Protein AF-A0A7C2AKA0-F1 (afdb_monomer)

Solvent-accessible surface area (backbone atoms only — not comparable to full-atom values): 20784 Å² total; per-residue (Å²): 114,72,70,61,55,52,53,49,50,51,47,51,51,48,53,49,52,65,67,57,57,80,73,53,72,53,67,45,86,28,62,51,44,38,51,53,50,27,60,75,66,73,49,62,91,90,61,87,49,32,46,75,68,33,60,75,42,36,64,49,82,56,50,66,51,70,34,48,48,53,53,54,54,48,52,32,54,51,25,29,34,40,35,43,27,46,27,54,32,48,67,62,70,40,53,47,69,35,48,56,25,33,32,44,33,44,25,39,27,56,33,44,70,51,65,58,54,51,59,35,48,52,26,26,37,40,36,43,25,42,26,60,31,44,69,55,62,38,53,37,74,33,44,53,24,31,33,42,36,43,26,40,27,56,33,47,73,47,67,35,54,43,66,31,47,52,24,30,33,42,34,44,22,41,29,58,33,43,65,53,61,40,56,38,62,33,45,53,24,28,35,40,33,49,21,42,29,57,32,45,68,55,70,37,54,54,55,35,40,52,23,19,31,38,33,47,26,39,25,57,31,44,66,54,66,46,49,31,61,30,49,32,29,50,64,78,77,99,76,82,89,73,60,26,36,25,47,22,40,26,52,32,30,69,51,62,30,64,73,64,15,80,27,66,36,65,72,26,31,36,31,53,20,45,16,65,58,35,70,60,31,64,74,49,47,46,59,51,45,47,73,50,42,27,49,69,44,74,45,71,57,76,66,76,71,74,74,78,88,63,87,83,77,89,74,65,69,72,52,53,59,50,45,54,53,50,49,49,53,48,53,58,63,67,52,80,80,73,85,85,51,72,69,59,46,52,56,51,45,53,51,49,52,51,49,51,53,52,50,62,76,37,44,68,61,43,45,73,72,68,47,50,68,70,59,51,49,56,52,52,50,54,49,49,55,49,44,55,54,44,53,55,52,48,52,55,52,56,56,65,70,77,108

Structure (mmCIF, N/CA/C/O backbone):
data_AF-A0A7C2AKA0-F1
#
_entry.id   AF-A0A7C2AKA0-F1
#
loop_
_atom_site.group_PDB
_atom_site.id
_atom_site.type_symbol
_atom_site.label_atom_id
_atom_site.label_alt_id
_atom_site.label_comp_id
_atom_site.label_asym_id
_atom_site.label_entity_id
_atom_site.label_seq_id
_atom_site.pdbx_PDB_ins_code
_atom_site.Cartn_x
_atom_site.Cartn_y
_atom_site.Cartn_z
_atom_site.occupancy
_atom_site.B_iso_or_equiv
_atom_site.auth_seq_id
_atom_site.auth_comp_id
_atom_site.auth_asym_id
_atom_site.auth_atom_id
_atom_site.pdbx_PDB_model_num
ATOM 1 N N . MET A 1 1 ? -58.755 6.470 46.453 1.00 54.28 1 MET A N 1
ATOM 2 C CA . MET A 1 1 ? -57.545 7.269 46.136 1.00 54.28 1 MET A CA 1
ATOM 3 C C . MET A 1 1 ? -56.242 6.589 46.567 1.00 54.28 1 MET A C 1
ATOM 5 O O . MET A 1 1 ? -55.332 6.552 45.753 1.00 54.28 1 MET A O 1
ATOM 9 N N . LYS A 1 2 ? -56.155 5.971 47.759 1.00 55.72 2 LYS A N 1
ATOM 10 C CA . LYS A 1 2 ? -54.920 5.319 48.253 1.00 55.72 2 LYS A CA 1
ATOM 11 C C . LYS A 1 2 ? -54.340 4.212 47.341 1.00 55.72 2 LYS A C 1
ATOM 13 O O . LYS A 1 2 ? -53.145 4.230 47.090 1.00 55.72 2 LYS A O 1
ATOM 18 N N . ASN A 1 3 ? -55.158 3.335 46.746 1.00 55.47 3 ASN A N 1
ATOM 19 C CA . ASN A 1 3 ? -54.637 2.236 45.904 1.00 55.47 3 ASN A CA 1
ATOM 20 C C . ASN A 1 3 ? -54.068 2.677 44.543 1.00 55.47 3 ASN A C 1
ATOM 22 O O . ASN A 1 3 ? -53.150 2.040 44.043 1.00 55.47 3 ASN A O 1
ATOM 26 N N . LYS A 1 4 ? -54.556 3.778 43.950 1.00 60.03 4 LY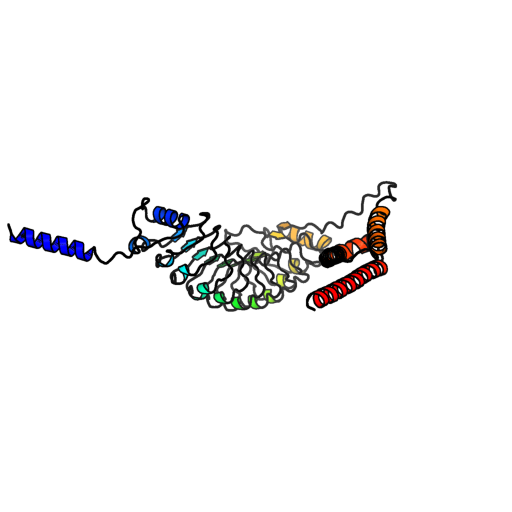S A N 1
ATOM 27 C CA . LYS A 1 4 ? -54.011 4.295 42.678 1.00 60.03 4 LYS A CA 1
ATOM 28 C C . LYS A 1 4 ? -52.637 4.942 42.871 1.00 60.03 4 LYS A C 1
ATOM 30 O O . LYS A 1 4 ? -51.776 4.778 42.020 1.00 60.03 4 LYS A O 1
ATOM 35 N N . ALA A 1 5 ? -52.426 5.616 44.004 1.00 65.12 5 ALA A N 1
ATOM 36 C CA . ALA A 1 5 ? -51.135 6.206 44.353 1.00 65.12 5 ALA A CA 1
ATOM 37 C C . ALA A 1 5 ? -50.069 5.134 44.636 1.00 65.12 5 ALA A C 1
ATOM 39 O O . ALA A 1 5 ? -48.936 5.287 44.204 1.00 65.12 5 ALA A O 1
ATOM 40 N N . VAL A 1 6 ? -50.444 4.027 45.289 1.00 72.88 6 VAL A N 1
ATOM 41 C CA . VAL A 1 6 ? -49.534 2.896 45.548 1.00 72.88 6 VAL A CA 1
ATOM 42 C C . VAL A 1 6 ? -49.161 2.169 44.254 1.00 72.88 6 VAL A C 1
ATOM 44 O O . VAL A 1 6 ? -47.991 1.879 44.048 1.00 72.88 6 VAL A O 1
ATOM 47 N N . ILE A 1 7 ? -50.117 1.936 43.348 1.00 72.81 7 ILE A N 1
ATOM 48 C CA . ILE A 1 7 ? -49.833 1.326 42.038 1.00 72.81 7 ILE A CA 1
ATOM 49 C C . ILE A 1 7 ? -48.947 2.243 41.188 1.00 72.81 7 ILE A C 1
ATOM 51 O O . ILE A 1 7 ? -48.019 1.750 40.562 1.00 72.81 7 ILE A O 1
ATOM 55 N N . LEU A 1 8 ? -49.178 3.561 41.205 1.00 73.31 8 LEU A N 1
ATOM 56 C CA . LEU A 1 8 ? -48.338 4.529 40.495 1.00 73.31 8 LEU A CA 1
ATOM 57 C C . LEU A 1 8 ? -46.921 4.597 41.084 1.00 73.31 8 LEU A C 1
ATOM 59 O O . LEU A 1 8 ? -45.965 4.659 40.325 1.00 73.31 8 LEU A O 1
ATOM 63 N N . LEU A 1 9 ? -46.773 4.525 42.412 1.00 73.62 9 LEU A N 1
ATOM 64 C CA . LEU A 1 9 ? -45.460 4.455 43.060 1.00 73.62 9 LEU A CA 1
ATOM 65 C C . LEU A 1 9 ? -44.730 3.157 42.715 1.00 73.62 9 LEU A C 1
ATOM 67 O O . LEU A 1 9 ? -43.548 3.200 42.416 1.00 73.62 9 LEU A O 1
ATOM 71 N N . ILE A 1 10 ? -45.423 2.016 42.720 1.00 72.94 10 ILE A N 1
ATOM 72 C CA . ILE A 1 10 ? -44.833 0.727 42.338 1.00 72.94 10 ILE A CA 1
ATOM 73 C C . ILE A 1 10 ? -44.461 0.733 40.854 1.00 72.94 10 ILE A C 1
ATOM 75 O O . ILE A 1 10 ? -43.395 0.234 40.526 1.00 72.94 10 ILE A O 1
ATOM 79 N N . LEU A 1 11 ? -45.271 1.337 39.975 1.00 65.69 11 LEU A N 1
ATOM 80 C CA . LEU A 1 11 ? -44.946 1.504 38.554 1.00 65.69 11 LEU A CA 1
ATOM 81 C C . LEU A 1 11 ? -43.763 2.448 38.341 1.00 65.69 11 LEU A C 1
ATOM 83 O O . LEU A 1 11 ? -42.914 2.144 37.522 1.00 65.69 11 LEU A O 1
ATOM 87 N N . LEU A 1 12 ? -43.680 3.563 39.070 1.00 65.31 12 LEU A N 1
ATOM 88 C CA . LEU A 1 12 ? -42.552 4.496 38.995 1.00 65.31 12 LEU A CA 1
ATOM 89 C C . LEU A 1 12 ? -41.271 3.871 39.550 1.00 65.31 12 LEU A C 1
ATOM 91 O O . LEU A 1 12 ? -40.216 4.053 38.960 1.00 65.31 12 LEU A O 1
ATOM 95 N N . VAL A 1 13 ? -41.376 3.082 40.624 1.00 64.44 13 VAL A N 1
ATOM 96 C CA . VAL A 1 13 ? -40.266 2.299 41.182 1.00 64.44 13 VAL A CA 1
ATOM 97 C C . VAL A 1 13 ? -39.877 1.156 40.241 1.00 64.44 13 VAL A C 1
ATOM 99 O O . VAL A 1 13 ? -38.699 0.872 40.088 1.00 64.44 13 VAL A O 1
ATOM 102 N N . TRP A 1 14 ? -40.826 0.521 39.549 1.00 56.31 14 TRP A N 1
ATOM 103 C CA . TRP A 1 14 ? -40.545 -0.495 38.528 1.00 56.31 14 TRP A CA 1
ATOM 104 C C . TRP A 1 14 ? -39.945 0.104 37.254 1.00 56.31 14 TRP A C 1
ATOM 106 O O . TRP A 1 14 ? -39.013 -0.472 36.714 1.00 56.31 14 TRP A O 1
ATOM 116 N N . ILE A 1 15 ? -40.415 1.267 36.797 1.00 57.78 15 ILE A N 1
ATOM 117 C CA . ILE A 1 15 ? -39.830 2.017 35.676 1.00 57.78 15 ILE A CA 1
ATOM 118 C C . ILE A 1 15 ? -38.428 2.503 36.055 1.00 57.78 15 ILE A C 1
ATOM 120 O O . ILE A 1 15 ? -37.508 2.367 35.253 1.00 57.78 15 ILE A O 1
ATOM 124 N N . SER A 1 16 ? -38.222 2.974 37.291 1.00 51.91 16 SER A N 1
ATOM 125 C CA . SER A 1 16 ? -36.885 3.316 37.777 1.00 51.91 16 SER A CA 1
ATOM 126 C C . SER A 1 16 ? -35.998 2.079 37.919 1.00 51.91 16 SER A C 1
ATOM 128 O O . SER A 1 16 ? -34.832 2.151 37.581 1.00 51.91 16 SER A O 1
ATOM 130 N N . LEU A 1 17 ? -36.523 0.926 38.350 1.00 48.09 17 LEU A N 1
ATOM 131 C CA . LEU A 1 17 ? -35.765 -0.332 38.455 1.00 48.09 17 LEU A CA 1
ATOM 132 C C . LEU A 1 17 ? -35.434 -0.942 37.084 1.00 48.09 17 LEU A C 1
ATOM 134 O O . LEU A 1 17 ? -34.364 -1.517 36.928 1.00 48.09 17 LEU A O 1
ATOM 138 N N . ILE A 1 18 ? -36.299 -0.776 36.077 1.00 50.28 18 ILE A N 1
ATOM 139 C CA . ILE A 1 18 ? -36.005 -1.113 34.673 1.00 50.28 18 ILE A CA 1
ATOM 140 C C . ILE A 1 18 ? -34.933 -0.162 34.111 1.00 50.28 18 ILE A C 1
ATOM 142 O O . ILE A 1 18 ? -34.075 -0.596 33.345 1.00 50.28 18 ILE A O 1
ATOM 146 N N . SER A 1 19 ? -34.939 1.104 34.544 1.00 46.88 19 SER A N 1
ATOM 147 C CA . SER A 1 19 ? -33.905 2.106 34.245 1.00 46.88 19 SER A CA 1
ATOM 148 C C . SER A 1 19 ? -32.595 1.899 35.023 1.00 46.88 19 SER A C 1
ATOM 150 O O . SER A 1 19 ? -31.596 2.523 34.683 1.00 46.88 19 SER A O 1
ATOM 152 N N . ILE A 1 20 ? -32.577 1.018 36.031 1.00 46.28 20 ILE A N 1
ATOM 153 C CA . ILE A 1 20 ? -31.383 0.575 36.772 1.00 46.28 20 ILE A CA 1
ATOM 154 C C . ILE A 1 20 ? -31.000 -0.838 36.292 1.00 46.28 20 ILE A C 1
ATOM 156 O O . ILE A 1 20 ? -30.663 -1.729 37.068 1.00 46.28 20 ILE A O 1
ATOM 160 N N . LYS A 1 21 ? -31.007 -1.086 34.977 1.00 51.72 21 LYS A N 1
ATOM 161 C CA . LYS A 1 21 ? -29.934 -1.944 34.457 1.00 51.72 21 LYS A CA 1
ATOM 162 C C . LYS A 1 21 ? -28.663 -1.142 34.690 1.00 51.72 21 LYS A C 1
ATOM 164 O O . LYS A 1 21 ? -28.575 -0.032 34.182 1.00 51.72 21 LYS A O 1
ATOM 169 N N . SER A 1 22 ? -27.765 -1.649 35.532 1.00 54.28 22 SER A N 1
ATOM 170 C CA . SER A 1 22 ? -26.505 -0.994 35.889 1.00 54.28 22 SER A CA 1
ATOM 171 C C . SER A 1 22 ? -25.830 -0.463 34.628 1.00 54.28 22 SER A C 1
ATOM 173 O O . SER A 1 22 ? -25.326 -1.246 33.823 1.00 54.28 22 SER A O 1
ATOM 175 N N . GLN A 1 23 ? -25.897 0.850 34.415 1.00 70.56 23 GLN A N 1
ATOM 176 C CA . GLN A 1 23 ? -25.199 1.482 33.312 1.00 70.56 23 GLN A CA 1
ATOM 177 C C . GLN A 1 23 ? -23.714 1.354 33.636 1.00 70.56 23 GLN A C 1
ATOM 179 O O . GLN A 1 23 ? -23.231 1.922 34.613 1.00 70.56 23 GLN A O 1
ATOM 184 N N . GLU A 1 24 ? -23.025 0.499 32.887 1.00 87.44 24 GLU A N 1
ATOM 185 C CA . GLU A 1 24 ? -21.591 0.305 33.051 1.00 87.44 24 GLU A CA 1
ATOM 186 C C . GLU A 1 24 ? -20.893 1.566 32.550 1.00 87.44 24 GLU A C 1
ATOM 188 O O . GLU A 1 24 ? -20.975 1.900 31.365 1.00 87.44 24 GLU A O 1
ATOM 193 N N . GLU A 1 25 ? -20.286 2.293 33.485 1.00 93.44 25 GLU A N 1
ATOM 194 C CA . GLU A 1 25 ? -19.487 3.484 33.214 1.00 93.44 25 GLU A CA 1
ATOM 195 C C . GLU A 1 25 ? -18.249 3.097 32.400 1.00 93.44 25 GLU A C 1
ATOM 197 O O . GLU A 1 25 ? -17.635 2.052 32.632 1.00 93.44 25 GLU A O 1
ATOM 202 N N . VAL A 1 26 ? -17.913 3.934 31.425 1.00 95.69 26 VAL A N 1
ATOM 203 C CA . VAL A 1 26 ? -16.745 3.792 30.563 1.00 95.69 26 VAL A CA 1
ATOM 204 C C . VAL A 1 26 ? -15.799 4.940 30.865 1.00 95.69 26 VAL A C 1
ATOM 206 O O . VAL A 1 26 ? -16.196 6.103 30.855 1.00 95.69 26 VAL A O 1
ATOM 209 N N . SER A 1 27 ? -14.538 4.602 31.110 1.00 94.44 27 SER A N 1
ATOM 210 C CA . SER A 1 27 ? -13.465 5.569 31.306 1.00 94.44 27 SER A CA 1
ATOM 211 C C . SER A 1 27 ? -12.589 5.617 30.062 1.00 94.44 27 SER A C 1
ATOM 213 O O . SER A 1 27 ? -12.220 4.569 29.542 1.00 94.44 27 SER A O 1
ATOM 215 N N . PHE A 1 28 ? -12.207 6.826 29.658 1.00 97.12 28 PHE A N 1
ATOM 216 C CA . PHE A 1 28 ? -11.240 7.093 28.595 1.00 97.12 28 PHE A CA 1
ATOM 217 C C . PHE A 1 28 ? -10.005 7.744 29.236 1.00 97.12 28 PHE A C 1
ATOM 219 O O . PHE A 1 28 ? -10.094 8.883 29.704 1.00 97.12 28 PHE A O 1
ATOM 226 N N . PRO A 1 29 ? -8.875 7.026 29.368 1.00 97.56 29 PRO A N 1
ATOM 227 C CA . PRO A 1 29 ? -7.662 7.575 29.977 1.00 97.56 29 PRO A CA 1
ATOM 228 C C . PRO A 1 29 ? -7.090 8.765 29.196 1.00 97.56 29 PRO A C 1
ATOM 230 O O . PRO A 1 29 ? -6.627 9.739 29.799 1.00 97.56 29 PRO A O 1
ATOM 233 N N . ASP A 1 30 ? -7.155 8.703 27.865 1.00 98.44 30 ASP A N 1
ATOM 234 C CA . ASP A 1 30 ? -6.762 9.787 26.973 1.00 98.44 30 ASP A CA 1
ATOM 235 C C . ASP A 1 30 ? -7.831 10.886 26.949 1.00 98.44 30 ASP A C 1
ATOM 237 O O . ASP A 1 30 ? -8.990 10.660 26.595 1.00 98.44 30 ASP A O 1
ATOM 241 N N . LYS A 1 31 ? -7.437 12.107 27.324 1.00 97.75 31 LYS A N 1
ATOM 242 C CA . LYS A 1 31 ? -8.358 13.248 27.400 1.00 97.75 31 LYS A CA 1
ATOM 243 C C . LYS A 1 31 ? -8.765 13.785 26.035 1.00 97.75 31 LYS A C 1
ATOM 245 O O . LYS A 1 31 ? -9.863 14.319 25.919 1.00 97.75 31 LYS A O 1
ATOM 250 N N . ASN A 1 32 ? -7.918 13.657 25.018 1.00 98.38 32 ASN A N 1
ATOM 251 C CA . ASN A 1 32 ? -8.274 14.063 23.663 1.00 98.38 32 ASN A CA 1
ATOM 252 C C . ASN A 1 32 ? -9.324 13.108 23.094 1.00 98.38 32 ASN A C 1
ATOM 254 O O . ASN A 1 32 ? -10.310 13.569 22.518 1.00 98.38 32 ASN A O 1
ATOM 258 N N . LEU A 1 33 ? -9.163 11.804 23.337 1.00 98.50 33 LEU A N 1
ATOM 259 C CA . LEU A 1 33 ? -10.176 10.809 23.001 1.00 98.50 33 LEU A CA 1
ATOM 260 C C . LEU A 1 33 ? -11.466 11.043 23.783 1.00 98.50 33 LEU A C 1
ATOM 262 O O . LEU A 1 33 ? -12.533 11.103 23.182 1.00 98.50 33 LEU A O 1
ATOM 266 N N . GLU A 1 34 ? -11.385 11.216 25.105 1.00 98.06 34 GLU A N 1
ATOM 267 C CA . GLU A 1 34 ? -12.566 11.463 25.934 1.00 98.06 34 GLU A CA 1
ATOM 268 C C . GLU A 1 34 ? -13.355 12.676 25.430 1.00 98.06 34 GLU A C 1
ATOM 270 O O . GLU A 1 34 ? -14.569 12.593 25.261 1.00 98.06 34 GLU A O 1
ATOM 275 N N . ASN A 1 35 ? -12.671 13.789 25.147 1.00 97.50 35 ASN A N 1
ATOM 276 C CA . ASN A 1 35 ? -13.302 14.999 24.628 1.00 97.50 35 ASN A CA 1
ATOM 277 C C . ASN A 1 35 ? -13.964 14.755 23.268 1.00 97.50 35 ASN A C 1
ATOM 279 O O . ASN A 1 35 ? -15.097 15.179 23.065 1.00 97.50 35 ASN A O 1
ATOM 283 N N . ALA A 1 36 ? -13.301 14.028 22.367 1.00 97.94 36 ALA A N 1
ATOM 284 C CA . ALA A 1 36 ? -13.864 13.692 21.064 1.00 97.94 36 ALA A CA 1
ATOM 285 C C . ALA A 1 36 ? -15.105 12.793 21.179 1.00 97.94 36 ALA A C 1
ATOM 287 O O . ALA A 1 36 ? -16.103 13.022 20.502 1.00 97.94 36 ALA A O 1
ATOM 288 N N . ILE A 1 37 ? -15.080 11.810 22.084 1.00 98.06 37 ILE A N 1
ATOM 289 C CA . ILE A 1 37 ? -16.238 10.954 22.360 1.00 98.06 37 ILE A CA 1
ATOM 290 C C . ILE A 1 37 ? -17.378 11.765 22.970 1.00 98.06 37 ILE A C 1
ATOM 292 O O . ILE A 1 37 ? -18.525 11.579 22.579 1.00 98.06 37 ILE A O 1
ATOM 296 N N . ARG A 1 38 ? -17.084 12.679 23.902 1.00 97.38 38 ARG A N 1
ATOM 297 C CA . ARG A 1 38 ? -18.078 13.590 24.489 1.00 97.38 38 ARG A CA 1
ATOM 298 C C . ARG A 1 38 ? -18.751 14.450 23.427 1.00 97.38 38 ARG A C 1
ATOM 300 O O . ARG A 1 38 ? -19.973 14.574 23.458 1.00 97.38 38 ARG A O 1
ATOM 307 N N . GLU A 1 39 ? -17.977 15.005 22.498 1.00 96.38 39 GLU A N 1
ATOM 308 C CA . GLU A 1 39 ? -18.499 15.758 21.354 1.00 96.38 39 GLU A CA 1
ATOM 309 C C . GLU A 1 39 ? -19.441 14.894 20.505 1.00 96.38 39 GLU A C 1
ATOM 311 O O . GLU A 1 39 ? -20.568 15.316 20.245 1.00 96.38 39 GLU A O 1
ATOM 316 N N . GLU A 1 40 ? -19.027 13.670 20.162 1.00 97.06 40 GLU A N 1
ATOM 317 C CA . GLU A 1 40 ? -19.820 12.727 19.360 1.00 97.06 40 GLU A CA 1
ATOM 318 C C . GLU A 1 40 ? -21.161 12.371 20.021 1.00 97.06 40 GLU A C 1
ATOM 320 O O . GLU A 1 40 ? -22.215 12.395 19.387 1.00 97.06 40 GLU A O 1
ATOM 325 N N . ILE A 1 41 ? -21.154 12.087 21.326 1.00 95.88 41 ILE A N 1
ATOM 326 C CA . ILE A 1 41 ? -22.368 11.703 22.068 1.00 95.88 41 ILE A CA 1
ATOM 327 C C . ILE A 1 41 ? -23.117 12.902 22.671 1.00 95.88 41 ILE A C 1
ATOM 329 O O . ILE A 1 41 ? -24.035 12.714 23.472 1.00 95.88 41 ILE A O 1
ATOM 333 N N . ALA A 1 42 ? -22.729 14.130 22.307 1.00 95.44 42 ALA A N 1
ATOM 334 C CA . ALA A 1 42 ? -23.293 15.387 22.797 1.00 95.44 42 ALA A CA 1
ATOM 335 C C . ALA A 1 42 ? -23.347 15.505 24.337 1.00 95.44 42 ALA A C 1
ATOM 337 O O . ALA A 1 42 ? -24.330 15.997 24.900 1.00 95.44 42 ALA A O 1
ATOM 338 N N . LYS A 1 43 ? -22.280 15.071 25.021 1.00 94.44 43 LYS A N 1
ATOM 339 C CA . LYS A 1 43 ? -22.101 15.221 26.472 1.00 94.44 43 LYS A CA 1
ATOM 340 C C . LYS A 1 43 ? -21.165 16.367 26.823 1.00 94.44 43 LYS A C 1
ATOM 342 O O . LYS A 1 43 ? -20.167 16.628 26.161 1.00 94.44 43 LYS A O 1
ATOM 347 N N . THR A 1 44 ? -21.486 17.040 27.917 1.00 93.44 44 THR A N 1
ATOM 348 C CA . THR A 1 44 ? -20.671 18.096 28.516 1.00 93.44 44 THR A CA 1
ATOM 349 C C . THR A 1 44 ? -19.602 17.521 29.444 1.00 93.44 44 THR A C 1
ATOM 351 O O . THR A 1 44 ? -19.630 16.344 29.821 1.00 93.44 44 THR A O 1
ATOM 354 N N . ASP A 1 45 ? -18.616 18.347 29.791 1.00 88.88 45 ASP A N 1
ATOM 355 C CA . ASP A 1 45 ? -17.544 17.957 30.707 1.00 88.88 45 ASP A CA 1
ATOM 356 C C . ASP A 1 45 ? -18.101 17.591 32.096 1.00 88.88 45 ASP A C 1
ATOM 358 O O . ASP A 1 45 ? -18.995 18.252 32.627 1.00 88.88 45 ASP A O 1
ATOM 362 N N . GLY A 1 46 ? -17.583 16.508 32.675 1.00 83.38 46 GLY A N 1
ATOM 363 C CA . GLY A 1 46 ? -18.035 15.965 33.958 1.00 83.38 46 GLY A CA 1
ATOM 364 C C . GLY A 1 46 ? -19.302 15.097 33.918 1.00 83.38 46 GLY A C 1
ATOM 365 O O . GLY A 1 46 ? -19.621 14.470 34.929 1.00 83.38 46 GLY A O 1
ATOM 366 N N . GLU A 1 47 ? -20.016 14.999 32.789 1.00 91.75 47 GLU A N 1
ATOM 367 C CA . GLU A 1 47 ? -21.085 13.999 32.644 1.00 91.75 47 GLU A CA 1
ATOM 368 C C . GLU A 1 47 ? -20.491 12.591 32.532 1.00 91.75 47 GLU A C 1
ATOM 370 O O . GLU A 1 47 ? -19.496 12.380 31.841 1.00 91.75 47 GLU A O 1
ATOM 375 N N . GLN A 1 48 ? -21.097 11.599 33.181 1.00 94.25 48 GLN A N 1
ATOM 376 C CA . GLN A 1 48 ? -20.596 10.229 33.070 1.00 94.25 48 GLN A CA 1
ATOM 377 C C . GLN A 1 48 ? -20.907 9.634 31.703 1.00 94.25 48 GLN A C 1
ATOM 379 O O . GLN A 1 48 ? -22.011 9.820 31.184 1.00 94.25 48 GLN A O 1
ATOM 384 N N . ILE A 1 49 ? -19.937 8.919 31.132 1.00 95.62 49 ILE A N 1
ATOM 385 C CA . ILE A 1 49 ? -20.089 8.179 29.878 1.00 95.62 49 ILE A CA 1
ATOM 386 C C . ILE A 1 49 ? -20.350 6.716 30.228 1.00 95.62 49 ILE A C 1
ATOM 388 O O . ILE A 1 49 ? -19.641 6.116 31.030 1.00 95.62 49 ILE A O 1
ATOM 392 N N . TYR A 1 50 ? -21.383 6.137 29.639 1.00 95.06 50 TYR A N 1
ATOM 393 C CA . TYR A 1 50 ? -21.814 4.765 29.844 1.00 95.06 50 TYR A CA 1
ATOM 394 C C . TYR A 1 50 ? -21.756 4.004 28.526 1.00 95.06 50 TYR A C 1
ATOM 396 O O . TYR A 1 50 ? -21.918 4.578 27.451 1.00 95.06 50 TYR A O 1
ATOM 404 N N . LYS A 1 51 ? -21.629 2.675 28.596 1.00 93.56 51 LYS A N 1
ATOM 405 C CA . LYS A 1 51 ? -21.618 1.823 27.393 1.00 93.56 51 LYS A CA 1
ATOM 406 C C . LYS A 1 51 ? -22.819 2.051 26.478 1.00 93.56 51 LYS A C 1
ATOM 408 O O . LYS A 1 51 ? -22.683 1.924 25.270 1.00 93.56 51 LYS A O 1
ATOM 413 N N . GLU A 1 52 ? -23.988 2.359 27.042 1.00 91.44 52 GLU A N 1
ATOM 414 C CA . GLU A 1 52 ? -25.202 2.603 26.255 1.00 91.44 52 GLU A CA 1
ATOM 415 C C . GLU A 1 52 ? -25.081 3.852 25.372 1.00 91.44 52 GLU A C 1
ATOM 417 O O . GLU A 1 52 ? -25.591 3.836 24.257 1.00 91.44 52 GLU A O 1
ATOM 422 N N . ASP A 1 53 ? -24.347 4.881 25.810 1.00 94.56 53 ASP A N 1
ATOM 423 C CA . ASP A 1 53 ? -24.138 6.094 25.008 1.00 94.56 53 ASP A CA 1
ATOM 424 C C . ASP A 1 53 ? -23.343 5.791 23.727 1.00 94.56 53 ASP A C 1
ATOM 426 O O . ASP A 1 53 ? -23.572 6.394 22.683 1.00 94.56 53 ASP A O 1
ATOM 430 N N . LEU A 1 54 ? -22.447 4.802 23.790 1.00 95.50 54 LEU A N 1
ATOM 431 C CA . LEU A 1 54 ? -21.550 4.419 22.697 1.00 95.50 54 LEU A CA 1
ATOM 432 C C . LEU A 1 54 ? -22.212 3.482 21.674 1.00 95.50 54 LEU A C 1
ATOM 434 O O . LEU A 1 54 ? -21.682 3.258 20.589 1.00 95.50 54 LEU A O 1
ATOM 438 N N . ARG A 1 55 ? -23.393 2.924 21.984 1.00 88.69 55 ARG A N 1
ATOM 439 C CA . ARG A 1 55 ? -24.082 1.941 21.121 1.00 88.69 55 ARG A CA 1
ATOM 440 C C . ARG A 1 55 ? -24.680 2.525 19.851 1.00 88.69 55 ARG A C 1
ATOM 442 O O . ARG A 1 55 ? -25.215 1.770 19.039 1.00 88.69 55 ARG A O 1
ATOM 449 N N . HIS A 1 56 ? -24.662 3.838 19.688 1.00 89.38 56 HIS A N 1
ATOM 450 C CA . HIS A 1 56 ? -25.162 4.495 18.485 1.00 89.38 56 HIS A CA 1
ATOM 451 C C . HIS A 1 56 ? -24.048 4.890 17.518 1.00 89.38 56 HIS A C 1
ATOM 453 O O . HIS A 1 56 ? -24.359 5.230 16.382 1.00 89.38 56 HIS A O 1
ATOM 459 N N . ILE A 1 57 ? -22.786 4.778 17.936 1.00 96.19 57 ILE A N 1
ATOM 460 C CA . ILE A 1 57 ? -21.628 5.118 17.117 1.00 96.19 57 ILE A CA 1
ATOM 461 C C . ILE A 1 57 ? -21.385 3.973 16.126 1.00 96.19 57 ILE A C 1
ATOM 463 O O . ILE A 1 57 ? -21.090 2.842 16.521 1.00 96.19 57 ILE A O 1
ATOM 467 N N . TRP A 1 58 ? -21.572 4.265 14.840 1.00 96.00 58 TRP A N 1
ATOM 468 C CA . TRP A 1 58 ? -21.341 3.338 13.726 1.00 96.00 58 TRP A CA 1
ATOM 469 C C . TRP A 1 58 ? -20.260 3.846 12.766 1.00 96.00 58 TRP A C 1
ATOM 471 O O . TRP A 1 58 ? -19.627 3.048 12.086 1.00 96.00 58 TRP A O 1
ATOM 481 N N . GLU A 1 59 ? -19.991 5.144 12.767 1.00 97.88 59 GLU A N 1
ATOM 482 C CA . GLU A 1 59 ? -18.870 5.781 12.086 1.00 97.88 59 GLU A CA 1
ATOM 483 C C . GLU A 1 59 ? -18.247 6.768 13.068 1.00 97.88 59 GLU A C 1
ATOM 485 O O . GLU A 1 59 ? -18.974 7.388 13.848 1.00 97.88 59 GLU A O 1
ATOM 490 N N . LEU A 1 60 ? -16.919 6.866 13.085 1.00 98.12 60 LEU A N 1
ATOM 491 C CA . LEU A 1 60 ? -16.225 7.785 13.976 1.00 98.12 60 LEU A CA 1
ATOM 492 C C . LEU A 1 60 ? -14.911 8.260 13.355 1.00 98.12 60 LEU A C 1
ATOM 494 O O . LEU A 1 60 ? -14.045 7.446 13.032 1.00 98.12 60 LEU A O 1
ATOM 498 N N . ASP A 1 61 ? -14.758 9.579 13.244 1.00 98.31 61 ASP A N 1
ATOM 499 C CA . ASP A 1 61 ? -13.513 10.221 12.824 1.00 98.31 61 ASP A CA 1
ATOM 500 C C . ASP A 1 61 ? -12.813 10.888 14.017 1.00 98.31 61 ASP A C 1
ATOM 502 O O . ASP A 1 61 ? -13.274 11.869 14.610 1.00 98.31 61 ASP A O 1
ATOM 506 N N . LEU A 1 62 ? -11.668 10.317 14.376 1.00 98.38 62 LEU A N 1
ATOM 507 C CA . LEU A 1 62 ? -10.780 10.745 15.448 1.00 98.38 62 LEU A CA 1
ATOM 508 C C . LEU A 1 62 ? -9.428 11.230 14.912 1.00 98.38 62 LEU A C 1
ATOM 510 O O . LEU A 1 62 ? -8.455 11.323 15.666 1.00 98.38 62 LEU A O 1
ATOM 514 N N . SER A 1 63 ? -9.350 11.555 13.624 1.00 96.62 63 SER A N 1
ATOM 515 C CA . SER A 1 63 ? -8.105 11.942 12.971 1.00 96.62 63 SER A CA 1
ATOM 516 C C . SER A 1 63 ? -7.596 13.305 13.455 1.00 96.62 63 SER A C 1
ATOM 518 O O . SER A 1 63 ? -8.374 14.232 13.686 1.00 96.62 63 SER A O 1
ATOM 520 N N . ASN A 1 64 ? -6.273 13.469 13.547 1.00 96.81 64 ASN A N 1
ATOM 521 C CA . ASN A 1 64 ? -5.590 14.721 13.912 1.00 96.81 64 ASN A CA 1
ATOM 522 C C . ASN A 1 64 ? -5.944 15.264 15.312 1.00 96.81 64 ASN A C 1
ATOM 524 O O . ASN A 1 64 ? -6.028 16.481 15.513 1.00 96.81 64 ASN A O 1
ATOM 528 N N . LYS A 1 65 ? -6.162 14.386 16.297 1.00 96.81 65 LYS A N 1
ATOM 529 C CA . LYS A 1 65 ? -6.582 14.778 17.656 1.00 96.81 65 LYS A CA 1
ATOM 530 C C . LYS A 1 65 ? -5.485 14.633 18.715 1.00 96.81 65 LYS A C 1
ATOM 532 O O . LYS A 1 65 ? -5.729 14.961 19.873 1.00 96.81 65 LYS A O 1
ATOM 537 N N . ASN A 1 66 ? -4.269 14.236 18.330 1.00 95.75 66 ASN A N 1
ATOM 538 C CA . ASN A 1 66 ? -3.159 13.929 19.246 1.00 95.75 66 ASN A CA 1
ATOM 539 C C . ASN A 1 66 ? -3.546 12.862 20.291 1.00 95.75 66 ASN A C 1
ATOM 541 O O . ASN A 1 66 ? -3.234 13.002 21.475 1.00 95.75 66 ASN A O 1
ATOM 545 N N . ILE A 1 67 ? -4.290 11.841 19.866 1.00 98.31 67 ILE A N 1
ATOM 546 C CA . ILE A 1 67 ? -4.676 10.699 20.701 1.00 98.31 67 ILE A CA 1
ATOM 547 C C . ILE A 1 67 ? -3.487 9.741 20.805 1.00 98.31 67 ILE A C 1
ATOM 549 O O . ILE A 1 67 ? -2.816 9.467 19.812 1.00 98.31 67 ILE A O 1
ATOM 553 N N . MET A 1 68 ? -3.220 9.236 22.003 1.00 97.75 68 MET A N 1
ATOM 554 C CA . MET A 1 68 ? -2.165 8.258 22.279 1.00 97.75 68 MET A CA 1
ATOM 555 C C . MET A 1 68 ? -2.724 6.913 22.741 1.00 97.75 68 MET A C 1
ATOM 557 O O . MET A 1 68 ? -2.166 5.872 22.404 1.00 97.75 68 MET A O 1
ATOM 561 N N . ASP A 1 69 ? -3.801 6.941 23.524 1.00 98.50 69 ASP A N 1
ATOM 562 C CA . ASP A 1 69 ? -4.428 5.756 24.105 1.00 98.50 69 ASP A CA 1
ATOM 563 C C . ASP A 1 69 ? -5.894 5.686 23.665 1.00 98.50 69 ASP A C 1
ATOM 565 O O . ASP A 1 69 ? -6.655 6.642 23.825 1.00 98.50 69 ASP A O 1
ATOM 569 N N . ILE A 1 70 ? -6.264 4.553 23.068 1.00 98.56 70 ILE A N 1
ATOM 570 C CA . ILE A 1 70 ? -7.606 4.300 22.539 1.00 98.56 70 ILE A CA 1
ATOM 571 C C . ILE A 1 70 ? -8.472 3.415 23.442 1.00 98.56 70 ILE A C 1
ATOM 573 O O . ILE A 1 70 ? -9.547 2.963 23.037 1.00 98.56 70 ILE A O 1
ATOM 577 N N . GLU A 1 71 ? -8.034 3.184 24.679 1.00 98.38 71 GLU A N 1
ATOM 578 C CA . GLU A 1 71 ? -8.826 2.521 25.706 1.00 98.38 71 GLU A CA 1
ATOM 579 C C . GLU A 1 71 ? -10.180 3.227 25.895 1.00 98.38 71 GLU A C 1
ATOM 581 O O . GLU A 1 71 ? -10.287 4.449 26.025 1.00 98.38 71 GLU A O 1
ATOM 586 N N . GLY A 1 72 ? -11.240 2.424 25.890 1.00 97.06 72 GLY A N 1
ATOM 587 C CA . GLY A 1 72 ? -12.637 2.844 25.859 1.00 97.06 72 GLY A CA 1
ATOM 588 C C . GLY A 1 72 ? -13.311 2.591 24.503 1.00 97.06 72 GLY A C 1
ATOM 589 O O . GLY A 1 72 ? -14.519 2.332 24.473 1.00 97.06 72 GLY A O 1
ATOM 590 N N . LEU A 1 73 ? -12.562 2.570 23.389 1.00 97.69 73 LEU A N 1
ATOM 591 C CA . LEU A 1 73 ? -13.133 2.288 22.063 1.00 97.69 73 LEU A CA 1
ATOM 592 C C . LEU A 1 73 ? -13.658 0.854 21.913 1.00 97.69 73 LEU A C 1
ATOM 594 O O . LEU A 1 73 ? -14.577 0.639 21.123 1.00 97.69 73 LEU A O 1
ATOM 598 N N . GLN A 1 74 ? -13.192 -0.109 22.718 1.00 96.31 74 GLN A N 1
ATOM 599 C CA . GLN A 1 74 ? -13.693 -1.493 22.699 1.00 96.31 74 GLN A CA 1
ATOM 600 C C . GLN A 1 74 ? -15.203 -1.599 22.966 1.00 96.31 74 GLN A C 1
ATOM 602 O O . GLN A 1 74 ? -15.828 -2.623 22.681 1.00 96.31 74 GLN A O 1
ATOM 607 N N . TYR A 1 75 ? -15.809 -0.555 23.542 1.00 96.31 75 TYR A N 1
ATOM 608 C CA . TYR A 1 75 ? -17.237 -0.512 23.839 1.00 96.31 75 TYR A CA 1
ATOM 609 C C . TYR A 1 75 ? -18.086 0.031 22.679 1.00 96.31 75 TYR A C 1
ATOM 611 O O . TYR A 1 75 ? -19.301 -0.196 22.668 1.00 96.31 75 TYR A O 1
ATOM 619 N N . CYS A 1 76 ? -17.472 0.639 21.659 1.00 96.31 76 CYS A N 1
ATOM 620 C CA . CYS A 1 76 ? -18.114 1.113 20.428 1.00 96.31 76 CYS A CA 1
ATOM 621 C C . CYS A 1 76 ? -18.392 -0.049 19.448 1.00 96.31 76 CYS A C 1
ATOM 623 O O . CYS A 1 76 ? -18.070 -0.008 18.266 1.00 96.31 76 CYS A O 1
ATOM 625 N N . THR A 1 77 ? -19.011 -1.122 19.947 1.00 94.31 77 THR A N 1
ATOM 626 C CA . THR A 1 77 ? -19.164 -2.434 19.275 1.00 94.31 77 THR A CA 1
ATOM 627 C C . THR A 1 77 ? -19.957 -2.437 17.959 1.00 94.31 77 THR A C 1
ATOM 629 O O . THR A 1 77 ? -20.019 -3.463 17.280 1.00 94.31 77 THR A O 1
ATOM 632 N N . ARG A 1 78 ? -20.587 -1.316 17.590 1.00 95.50 78 ARG A N 1
ATOM 633 C CA . ARG A 1 78 ? -21.328 -1.152 16.328 1.00 95.50 78 ARG A CA 1
ATOM 634 C C . ARG A 1 78 ? -20.574 -0.339 15.278 1.00 95.50 78 ARG A C 1
ATOM 636 O O . ARG A 1 78 ? -21.157 -0.086 14.226 1.00 95.50 78 ARG A O 1
ATOM 643 N N . LEU A 1 79 ? -19.323 0.036 15.551 1.00 97.81 79 LEU A N 1
ATOM 644 C CA . LEU A 1 79 ? -18.459 0.685 14.575 1.00 97.81 79 LEU A CA 1
ATOM 645 C C . LEU A 1 79 ? -18.343 -0.158 13.304 1.00 97.81 79 LEU A C 1
ATOM 647 O O . LEU A 1 79 ? -18.117 -1.368 13.351 1.00 97.81 79 LEU A O 1
ATOM 651 N N . TYR A 1 80 ? -18.525 0.533 12.190 1.00 98.06 80 TYR A N 1
ATOM 652 C CA . TYR A 1 80 ? -18.439 0.056 10.820 1.00 98.06 80 TYR A CA 1
ATOM 653 C C . TYR A 1 80 ? -17.263 0.731 10.102 1.00 98.06 80 TYR A C 1
ATOM 655 O O . TYR A 1 80 ? -16.496 0.039 9.436 1.00 98.06 80 TYR A O 1
ATOM 663 N N . SER A 1 81 ? -17.084 2.041 10.311 1.00 98.69 81 SER A N 1
ATOM 664 C CA . SER A 1 81 ? -15.930 2.814 9.831 1.00 98.69 81 SER A CA 1
ATOM 665 C C . SER A 1 81 ? -15.267 3.557 10.995 1.00 98.69 81 SER A C 1
ATOM 667 O O . SER A 1 81 ? -15.952 4.197 11.797 1.00 98.69 81 SER A O 1
ATOM 669 N N . LEU A 1 82 ? -13.942 3.461 11.108 1.00 98.75 82 LEU A N 1
ATOM 670 C CA . LEU A 1 82 ? -13.157 4.144 12.139 1.00 98.75 82 LEU A CA 1
ATOM 671 C C . LEU A 1 82 ? -11.913 4.786 11.521 1.00 98.75 82 LEU A C 1
ATOM 673 O O . LEU A 1 82 ? -11.068 4.088 10.961 1.00 98.75 82 LEU A O 1
ATOM 677 N N . PHE A 1 83 ? -11.787 6.102 11.680 1.00 98.69 83 PHE A N 1
ATOM 678 C CA . PHE A 1 83 ? -10.645 6.879 11.203 1.00 98.69 83 PHE A CA 1
ATOM 679 C C . PHE A 1 83 ? -9.856 7.418 12.397 1.00 98.69 83 PHE A C 1
ATOM 681 O O . PHE A 1 83 ? -10.397 8.114 13.254 1.00 98.69 83 PHE A O 1
ATOM 688 N N . LEU A 1 84 ? -8.579 7.062 12.483 1.00 98.62 84 LEU A N 1
ATOM 689 C CA . LEU A 1 84 ? -7.663 7.390 13.580 1.00 98.62 84 LEU A CA 1
ATOM 690 C C . LEU A 1 84 ? -6.369 8.025 13.043 1.00 98.62 84 LEU A C 1
ATOM 692 O O . LEU A 1 84 ? -5.324 7.966 13.698 1.00 98.62 84 LEU A O 1
ATOM 696 N N . ASP A 1 85 ? -6.431 8.642 11.864 1.00 97.38 85 ASP A N 1
ATOM 697 C CA . ASP A 1 85 ? -5.251 9.109 11.140 1.00 97.38 85 ASP A CA 1
ATOM 698 C C . ASP A 1 85 ? -4.522 10.249 11.864 1.00 97.38 85 ASP A C 1
ATOM 700 O O . ASP A 1 85 ? -5.138 11.110 12.493 1.00 97.38 85 ASP A O 1
ATOM 704 N N . ASN A 1 86 ? -3.200 10.316 11.708 1.00 96.56 86 ASN A N 1
ATOM 705 C CA . ASN A 1 86 ? -2.340 11.390 12.211 1.00 96.56 86 ASN A CA 1
ATOM 706 C C . ASN A 1 86 ? -2.504 11.624 13.725 1.00 96.56 86 ASN A C 1
ATOM 708 O O . ASN A 1 86 ? -2.784 12.736 14.186 1.00 96.56 86 ASN A O 1
ATOM 712 N N . ASN A 1 87 ? -2.345 10.551 14.495 1.00 97.00 87 ASN A N 1
ATOM 713 C CA . ASN A 1 87 ? -2.321 10.549 15.954 1.00 97.00 87 ASN A CA 1
ATOM 714 C C . ASN A 1 87 ? -0.973 9.974 16.448 1.00 97.00 87 ASN A C 1
ATOM 716 O O . ASN A 1 87 ? 0.011 9.930 15.714 1.00 97.00 87 ASN A O 1
ATOM 720 N N . ASN A 1 88 ? -0.888 9.592 17.720 1.00 96.75 88 ASN A N 1
ATOM 721 C CA . ASN A 1 88 ? 0.319 9.063 18.356 1.00 96.75 88 ASN A CA 1
ATOM 722 C C . ASN A 1 88 ? 0.059 7.678 18.967 1.00 96.75 88 ASN A C 1
ATOM 724 O O . ASN A 1 88 ? 0.589 7.351 20.031 1.00 96.75 88 ASN A O 1
ATOM 728 N N . ILE A 1 89 ? -0.797 6.889 18.314 1.00 98.44 89 ILE A N 1
ATOM 729 C CA . ILE A 1 89 ? -1.249 5.584 18.797 1.00 98.44 89 ILE A CA 1
ATOM 730 C C . ILE A 1 89 ? -0.145 4.554 18.568 1.00 98.44 89 ILE A C 1
ATOM 732 O O . ILE A 1 89 ? 0.453 4.495 17.493 1.00 98.44 89 ILE A O 1
ATOM 736 N N . THR A 1 90 ? 0.111 3.730 19.581 1.00 97.94 90 THR A N 1
ATOM 737 C CA . THR A 1 90 ? 1.062 2.608 19.514 1.00 97.94 90 THR A CA 1
ATOM 738 C C . THR A 1 90 ? 0.396 1.258 19.766 1.00 97.94 90 THR A C 1
ATOM 740 O O . THR A 1 90 ? 0.843 0.255 19.216 1.00 97.94 90 THR A O 1
ATOM 743 N N . ASP A 1 91 ? -0.663 1.231 20.579 1.00 98.25 91 ASP A N 1
ATOM 744 C CA . ASP A 1 91 ? -1.411 0.031 20.944 1.00 98.25 91 ASP A CA 1
ATOM 745 C C . ASP A 1 91 ? -2.827 0.086 20.362 1.00 98.25 91 ASP A C 1
ATOM 747 O O . ASP A 1 91 ? -3.605 0.992 20.665 1.00 98.25 91 ASP A O 1
ATOM 751 N N . ILE A 1 92 ? -3.153 -0.903 19.529 1.00 98.44 92 ILE A N 1
ATOM 752 C CA . ILE A 1 92 ? -4.476 -1.063 18.918 1.00 98.44 92 ILE A CA 1
ATOM 753 C C . ILE A 1 92 ? -5.309 -2.183 19.560 1.00 98.44 92 ILE A C 1
ATOM 755 O O . ILE A 1 92 ? -6.379 -2.528 19.056 1.00 98.44 92 ILE A O 1
ATOM 759 N N . SER A 1 93 ? -4.865 -2.751 20.687 1.00 97.50 93 SER A N 1
ATOM 760 C CA . SER A 1 93 ? -5.567 -3.826 21.403 1.00 97.50 93 SER A CA 1
ATOM 761 C C . SER A 1 93 ? -7.016 -3.523 21.798 1.00 97.50 93 SER A C 1
ATOM 763 O O . SER A 1 93 ? -7.842 -4.449 21.718 1.00 97.50 93 SER A O 1
ATOM 765 N N . PRO A 1 94 ? -7.408 -2.263 22.089 1.00 97.69 94 PRO A N 1
ATOM 766 C CA . PRO A 1 94 ? -8.810 -1.934 22.332 1.00 97.69 94 PRO A CA 1
ATOM 767 C C . PRO A 1 94 ? -9.727 -2.165 21.118 1.00 97.69 94 PRO A C 1
ATOM 769 O O . PRO A 1 94 ? -10.942 -2.249 21.278 1.00 97.69 94 PRO A O 1
ATOM 772 N N . LEU A 1 95 ? -9.190 -2.329 19.903 1.00 97.81 95 LEU A N 1
ATOM 773 C CA . LEU A 1 95 ? -9.995 -2.580 18.700 1.00 97.81 95 LEU A CA 1
ATOM 774 C C . LEU A 1 95 ? -10.367 -4.060 18.498 1.00 97.81 95 LEU A C 1
ATOM 776 O O . LEU A 1 95 ? -11.250 -4.349 17.695 1.00 97.81 95 LEU A O 1
ATOM 780 N N . SER A 1 96 ? -9.758 -4.993 19.240 1.00 92.81 96 SER A N 1
ATOM 781 C CA . SER A 1 96 ? -9.883 -6.458 19.049 1.00 92.81 96 SER A CA 1
ATOM 782 C C . SER A 1 96 ? -11.308 -6.994 18.878 1.00 92.81 96 SER A C 1
ATOM 784 O O . SER A 1 96 ? -11.545 -7.912 18.100 1.00 92.81 96 SER A O 1
ATOM 786 N N . ASN A 1 97 ? -12.284 -6.431 19.595 1.00 90.88 97 ASN A N 1
ATOM 787 C CA . ASN A 1 97 ? -13.668 -6.916 19.568 1.00 90.88 97 ASN A CA 1
ATOM 788 C C . ASN A 1 97 ? -14.578 -6.155 18.590 1.00 90.88 97 ASN A C 1
ATOM 790 O O . ASN A 1 97 ? -15.775 -6.447 18.511 1.00 90.88 97 ASN A O 1
ATOM 794 N N . LEU A 1 98 ? -14.042 -5.200 17.825 1.00 96.56 98 LEU A N 1
ATOM 795 C CA . LEU A 1 98 ? -14.794 -4.393 16.861 1.00 96.56 98 LEU A CA 1
ATOM 796 C C . LEU A 1 98 ? -14.969 -5.126 15.524 1.00 96.56 98 LEU A C 1
ATOM 798 O O . LEU A 1 98 ? -14.738 -4.592 14.446 1.00 96.56 98 LEU A O 1
ATOM 802 N N . THR A 1 99 ? -15.432 -6.371 15.599 1.00 96.00 99 THR A N 1
ATOM 803 C CA . THR A 1 99 ? -15.555 -7.304 14.464 1.00 96.00 99 THR A CA 1
ATOM 804 C C . THR A 1 99 ? -16.541 -6.859 13.376 1.00 96.00 99 THR A C 1
ATOM 806 O O . THR A 1 99 ? -16.588 -7.478 12.319 1.00 96.00 99 THR A O 1
ATOM 809 N N . ASN A 1 100 ? -17.322 -5.796 13.602 1.00 96.69 100 ASN A N 1
ATOM 810 C CA . ASN A 1 100 ? -18.204 -5.193 12.596 1.00 96.69 100 ASN A CA 1
ATOM 811 C C . ASN A 1 100 ? -17.493 -4.174 11.687 1.00 96.69 100 ASN A C 1
ATOM 813 O O . ASN A 1 100 ? -18.118 -3.704 10.735 1.00 96.69 100 ASN A O 1
ATOM 817 N N . LEU A 1 101 ? -16.228 -3.836 11.967 1.00 98.25 101 LEU A N 1
ATOM 818 C CA . LEU A 1 101 ? -15.455 -2.906 11.150 1.00 98.25 101 LEU A CA 1
ATOM 819 C C . LEU A 1 101 ? -15.305 -3.433 9.720 1.00 98.25 101 LEU A C 1
ATOM 821 O O . LEU A 1 101 ? -14.866 -4.560 9.490 1.00 98.25 101 LEU A O 1
ATOM 825 N N . ILE A 1 102 ? -15.662 -2.576 8.769 1.00 98.69 102 ILE A N 1
ATOM 826 C CA . ILE A 1 102 ? -15.441 -2.747 7.334 1.00 98.69 102 ILE A CA 1
ATOM 827 C C . ILE A 1 102 ? -14.319 -1.828 6.854 1.00 98.69 102 ILE A C 1
ATOM 829 O O . ILE A 1 102 ? -13.584 -2.191 5.935 1.00 98.69 102 ILE A O 1
ATOM 833 N N . GLU A 1 103 ? -14.172 -0.665 7.479 1.00 98.81 103 GLU A N 1
ATOM 834 C CA . GLU A 1 103 ? -13.166 0.329 7.133 1.00 98.81 103 GLU A CA 1
ATOM 835 C C . GLU A 1 103 ? -12.414 0.786 8.380 1.00 98.81 103 GLU A C 1
ATOM 837 O O . GLU A 1 103 ? -13.014 1.183 9.383 1.00 98.81 103 GLU A O 1
ATOM 842 N N . LEU A 1 104 ? -11.089 0.711 8.310 1.00 98.88 104 LEU A N 1
ATOM 843 C CA . LEU A 1 104 ? -10.197 1.133 9.377 1.00 98.88 104 LEU A CA 1
ATOM 844 C C . LEU A 1 104 ? -9.033 1.920 8.782 1.00 98.88 104 LEU A C 1
ATOM 846 O O . LEU A 1 104 ? -8.264 1.392 7.977 1.00 98.88 104 LEU A O 1
ATOM 850 N N . SER A 1 105 ? -8.894 3.170 9.213 1.00 98.81 105 SER A N 1
ATOM 851 C CA . SER A 1 105 ? -7.777 4.034 8.841 1.00 98.81 105 SER A CA 1
ATOM 852 C C . SER A 1 105 ? -6.953 4.389 10.072 1.00 98.81 105 SER A C 1
ATOM 854 O O . SER A 1 105 ? -7.480 4.897 11.062 1.00 98.81 105 SER A O 1
ATOM 856 N N . LEU A 1 106 ? -5.665 4.066 10.023 1.00 98.69 106 LEU A N 1
ATOM 857 C CA . LEU A 1 106 ? -4.679 4.211 11.096 1.00 98.69 106 LEU A CA 1
ATOM 858 C C . LEU A 1 106 ? -3.399 4.889 10.573 1.00 98.69 106 LEU A C 1
ATOM 860 O O . LEU A 1 106 ? -2.312 4.697 11.129 1.00 98.69 106 LEU A O 1
ATOM 864 N N . ASN A 1 107 ? -3.507 5.682 9.505 1.00 97.81 107 ASN A N 1
ATOM 865 C CA . ASN A 1 107 ? -2.365 6.320 8.857 1.00 97.81 107 ASN A CA 1
ATOM 866 C C . ASN A 1 107 ? -1.645 7.281 9.814 1.00 97.81 107 ASN A C 1
ATOM 868 O O . ASN A 1 107 ? -2.276 7.924 10.648 1.00 97.81 107 ASN A O 1
ATOM 872 N N . GLY A 1 108 ? -0.330 7.433 9.680 1.00 94.88 108 GLY A N 1
ATOM 873 C CA . GLY A 1 108 ? 0.450 8.432 10.411 1.00 94.88 108 GLY A CA 1
ATOM 874 C C . GLY A 1 108 ? 0.402 8.257 11.930 1.00 94.88 108 GLY A C 1
ATOM 875 O O . GLY A 1 108 ? 0.213 9.238 12.646 1.00 94.88 108 GLY A O 1
ATOM 876 N N . ASN A 1 109 ? 0.534 7.020 12.411 1.00 97.38 109 ASN A N 1
ATOM 877 C CA . ASN A 1 109 ? 0.634 6.678 13.831 1.00 97.38 109 ASN A CA 1
ATOM 878 C C . ASN A 1 109 ? 2.023 6.083 14.147 1.00 97.38 109 ASN A C 1
ATOM 880 O O . ASN A 1 109 ? 2.974 6.230 13.382 1.00 97.38 109 ASN A O 1
ATOM 884 N N . ASN A 1 110 ? 2.179 5.456 15.314 1.00 95.75 110 ASN A N 1
ATOM 885 C CA . ASN A 1 110 ? 3.421 4.822 15.761 1.00 95.75 110 ASN A CA 1
ATOM 886 C C . ASN A 1 110 ? 3.217 3.315 16.002 1.00 95.75 110 ASN A C 1
ATOM 888 O O . ASN A 1 110 ? 3.725 2.747 16.972 1.00 95.75 110 ASN A O 1
ATOM 892 N N . ILE A 1 111 ? 2.424 2.672 15.141 1.00 98.56 111 ILE A N 1
ATOM 893 C CA . ILE A 1 111 ? 2.032 1.267 15.276 1.00 98.56 111 ILE A CA 1
ATOM 894 C C . ILE A 1 111 ? 3.117 0.382 14.665 1.00 98.56 111 ILE A C 1
ATOM 896 O O . ILE A 1 111 ? 3.602 0.636 13.568 1.00 98.56 111 ILE A O 1
ATOM 900 N N . SER A 1 112 ? 3.486 -0.684 15.370 1.00 98.00 112 SER A N 1
ATOM 901 C CA . SER A 1 112 ? 4.412 -1.712 14.864 1.00 98.00 112 SER A CA 1
ATOM 902 C C . SER A 1 112 ? 3.849 -3.127 14.976 1.00 98.00 112 SER A C 1
ATOM 904 O O . SER A 1 112 ? 4.186 -3.980 14.158 1.00 98.00 112 SER A O 1
ATOM 906 N N . ASP A 1 113 ? 2.971 -3.366 15.953 1.00 98.44 113 ASP A N 1
ATOM 907 C CA . ASP A 1 113 ? 2.267 -4.629 16.151 1.00 98.44 113 ASP A CA 1
ATOM 908 C C . ASP A 1 113 ? 0.821 -4.504 15.660 1.00 98.44 113 ASP A C 1
ATOM 910 O O . ASP A 1 113 ? 0.029 -3.727 16.195 1.00 98.44 113 ASP A O 1
ATOM 914 N N . ILE A 1 114 ? 0.493 -5.286 14.632 1.00 98.44 114 ILE A N 1
ATOM 915 C CA . ILE A 1 114 ? -0.848 -5.379 14.048 1.00 98.44 114 ILE A CA 1
ATOM 916 C C . ILE A 1 114 ? -1.485 -6.761 14.247 1.00 98.44 114 ILE A C 1
ATOM 918 O O . ILE A 1 114 ? -2.445 -7.102 13.559 1.00 98.44 114 ILE A O 1
ATOM 922 N N . SER A 1 115 ? -0.976 -7.569 15.184 1.00 97.50 115 SER A N 1
ATOM 923 C CA . SER A 1 115 ? -1.447 -8.939 15.459 1.00 97.50 115 SER A CA 1
ATOM 924 C C . SER A 1 115 ? -2.963 -9.046 15.627 1.00 97.50 115 SER A C 1
ATOM 926 O O . SER A 1 115 ? -3.589 -9.970 15.108 1.00 97.50 115 SER A O 1
ATOM 928 N N . LEU A 1 116 ? -3.567 -8.055 16.276 1.00 95.06 116 LEU A N 1
ATOM 929 C CA . LEU A 1 116 ? -5.003 -7.997 16.557 1.00 95.06 116 LEU A CA 1
ATOM 930 C C . LEU A 1 116 ? -5.870 -7.811 15.308 1.00 95.06 116 LEU A C 1
ATOM 932 O O . LEU A 1 116 ? -7.060 -8.109 15.351 1.00 95.06 116 LEU A O 1
ATOM 936 N N . LEU A 1 117 ? -5.303 -7.337 14.192 1.00 97.19 117 LEU A N 1
ATOM 937 C CA . LEU A 1 117 ? -6.066 -7.185 12.952 1.00 97.19 117 LEU A CA 1
ATOM 938 C C . LEU A 1 117 ? -6.539 -8.533 12.403 1.00 97.19 117 LEU A C 1
ATOM 940 O O . LEU A 1 117 ? -7.556 -8.554 11.719 1.00 97.19 117 LEU A O 1
ATOM 944 N N . SER A 1 118 ? -5.880 -9.642 12.760 1.00 95.81 118 SER A N 1
ATOM 945 C CA . SER A 1 118 ? -6.302 -10.998 12.376 1.00 95.81 118 SER A CA 1
ATOM 946 C C . SER A 1 118 ? -7.723 -11.355 12.843 1.00 95.81 118 SER A C 1
ATOM 948 O O . SER A 1 118 ? -8.406 -12.145 12.191 1.00 95.81 118 SER A O 1
ATOM 950 N N . ASP A 1 119 ? -8.218 -10.715 13.908 1.00 94.44 119 ASP A N 1
ATOM 951 C CA . ASP A 1 119 ? -9.577 -10.918 14.420 1.00 94.44 119 ASP A CA 1
ATOM 952 C C . ASP A 1 119 ? -10.640 -10.102 13.646 1.00 94.44 119 ASP A C 1
ATOM 954 O O . ASP A 1 119 ? -11.839 -10.397 13.706 1.00 94.44 119 ASP A O 1
ATOM 958 N N . LEU A 1 120 ? -10.229 -9.093 12.867 1.00 96.81 120 LEU A N 1
ATOM 959 C CA . LEU A 1 120 ? -11.111 -8.157 12.154 1.00 96.81 120 LEU A CA 1
ATOM 960 C C . LEU A 1 120 ? -11.432 -8.628 10.725 1.00 96.81 120 LEU A C 1
ATOM 962 O O . LEU A 1 120 ? -11.361 -7.876 9.756 1.00 96.81 120 LEU A O 1
ATOM 966 N N . SER A 1 121 ? -11.842 -9.891 10.599 1.00 95.62 121 SER A N 1
ATOM 967 C CA . SER A 1 121 ? -12.082 -10.592 9.321 1.00 95.62 121 SER A CA 1
ATOM 968 C C . SER A 1 121 ? -13.094 -9.949 8.355 1.00 95.62 121 SER A C 1
ATOM 970 O O . SER A 1 121 ? -13.149 -10.332 7.185 1.00 95.62 121 SER A O 1
ATOM 972 N N . ASN A 1 122 ? -13.900 -8.983 8.806 1.00 97.56 122 ASN A N 1
ATOM 973 C CA . ASN A 1 122 ? -14.857 -8.267 7.957 1.00 97.56 122 ASN A CA 1
ATOM 974 C C . ASN A 1 122 ? -14.257 -7.046 7.237 1.00 97.56 122 ASN A C 1
ATOM 976 O O . ASN A 1 122 ? -14.927 -6.491 6.364 1.00 97.56 122 ASN A O 1
ATOM 980 N N . LEU A 1 123 ? -13.017 -6.650 7.553 1.00 98.50 123 LEU A N 1
ATOM 981 C CA . LEU A 1 123 ? -12.362 -5.506 6.921 1.00 98.50 123 LEU A CA 1
ATOM 982 C C . LEU A 1 123 ? -12.314 -5.648 5.394 1.00 98.50 123 LEU A C 1
ATOM 984 O O . LEU A 1 123 ? -11.971 -6.698 4.851 1.00 98.50 123 LEU A O 1
ATOM 988 N N . LYS A 1 124 ? -12.644 -4.547 4.715 1.00 98.81 124 LYS A N 1
ATOM 989 C CA . LYS A 1 124 ? -12.547 -4.376 3.259 1.00 98.81 124 LYS A CA 1
ATOM 990 C C . LYS A 1 124 ? -11.567 -3.274 2.878 1.00 98.81 124 LYS A C 1
ATOM 992 O O . LYS A 1 124 ? -10.874 -3.406 1.872 1.00 98.81 124 LYS A O 1
ATOM 997 N N . TYR A 1 125 ? -11.506 -2.219 3.686 1.00 98.81 125 TYR A N 1
ATOM 998 C CA . TYR A 1 125 ? -10.640 -1.065 3.475 1.00 98.81 125 TYR A CA 1
ATOM 999 C C . TYR A 1 125 ? -9.738 -0.904 4.694 1.00 98.81 125 TYR A C 1
ATOM 1001 O O . TYR A 1 125 ? -10.229 -0.728 5.812 1.00 98.81 125 TYR A O 1
ATOM 1009 N N . LEU A 1 126 ? -8.429 -1.008 4.483 1.00 98.88 126 LEU A N 1
ATOM 1010 C CA . LEU A 1 126 ? -7.441 -0.905 5.548 1.00 98.88 126 LEU A CA 1
ATOM 1011 C C . LEU A 1 126 ? -6.302 0.018 5.122 1.00 98.88 126 LEU A C 1
ATOM 1013 O O . LEU A 1 126 ? -5.593 -0.266 4.155 1.00 98.88 126 LEU A O 1
ATOM 1017 N N . TYR A 1 127 ? -6.114 1.096 5.877 1.00 98.81 127 TYR A N 1
ATOM 1018 C CA . TYR A 1 127 ? -5.065 2.081 5.637 1.00 98.81 127 TYR A CA 1
ATOM 1019 C C . TYR A 1 127 ? -4.146 2.169 6.859 1.00 98.81 127 TYR A C 1
ATOM 1021 O O . TYR A 1 127 ? -4.596 2.436 7.974 1.00 98.81 127 TYR A O 1
ATOM 1029 N N . LEU A 1 128 ? -2.862 1.885 6.654 1.00 98.75 128 LEU A N 1
ATOM 1030 C CA . LEU A 1 128 ? -1.825 1.766 7.684 1.00 98.75 128 LEU A CA 1
ATOM 1031 C C . LEU A 1 128 ? -0.548 2.527 7.284 1.00 98.75 128 LEU A C 1
ATOM 1033 O O . LEU A 1 128 ? 0.553 2.201 7.739 1.00 98.75 128 LEU A O 1
ATOM 1037 N N . ASP A 1 129 ? -0.673 3.536 6.427 1.00 98.06 129 ASP A N 1
ATOM 1038 C CA . ASP A 1 129 ? 0.459 4.291 5.903 1.00 98.06 129 ASP A CA 1
ATOM 1039 C C . ASP A 1 129 ? 1.220 5.020 7.014 1.00 98.06 129 ASP A C 1
ATOM 1041 O O . ASP A 1 129 ? 0.623 5.491 7.977 1.00 98.06 129 ASP A O 1
ATOM 1045 N N . GLY A 1 130 ? 2.535 5.180 6.873 1.00 95.81 130 GLY A N 1
ATOM 1046 C CA . GLY A 1 130 ? 3.332 6.006 7.783 1.00 95.81 130 GLY A CA 1
ATOM 1047 C C . GLY A 1 130 ? 3.339 5.487 9.220 1.00 95.81 130 GLY A C 1
ATOM 1048 O O . GLY A 1 130 ? 3.123 6.264 10.148 1.00 95.81 130 GLY A O 1
ATOM 1049 N N . ASN A 1 131 ? 3.566 4.185 9.381 1.00 97.75 131 ASN A N 1
ATOM 1050 C CA . ASN A 1 131 ? 3.721 3.495 10.660 1.00 97.75 131 ASN A CA 1
ATOM 1051 C C . ASN A 1 131 ? 5.096 2.790 10.715 1.00 97.75 131 ASN A C 1
ATOM 1053 O O . ASN A 1 131 ? 5.944 2.964 9.840 1.00 97.75 131 ASN A O 1
ATOM 1057 N N . ASP A 1 132 ? 5.338 1.995 11.757 1.00 96.56 132 ASP A N 1
ATOM 1058 C CA . ASP A 1 132 ? 6.581 1.245 11.973 1.00 96.56 132 ASP A CA 1
ATOM 1059 C C . ASP A 1 132 ? 6.386 -0.272 11.740 1.00 96.56 132 ASP A C 1
ATOM 1061 O O . ASP A 1 132 ? 7.049 -1.107 12.366 1.00 96.56 132 ASP A O 1
ATOM 1065 N N . ILE A 1 133 ? 5.471 -0.655 10.841 1.00 98.75 133 ILE A N 1
ATOM 1066 C CA . ILE A 1 133 ? 5.087 -2.055 10.602 1.00 98.75 133 ILE A CA 1
ATOM 1067 C C . ILE A 1 133 ? 6.160 -2.761 9.768 1.00 98.75 133 ILE A C 1
ATOM 1069 O O . ILE A 1 133 ? 6.675 -2.225 8.788 1.00 98.75 133 ILE A O 1
ATOM 1073 N N . SER A 1 134 ? 6.494 -3.993 10.147 1.00 98.31 134 SER A N 1
ATOM 1074 C CA . SER A 1 134 ? 7.421 -4.856 9.393 1.00 98.31 134 SER A CA 1
ATOM 1075 C C . SER A 1 134 ? 6.891 -6.273 9.184 1.00 98.31 134 SER A C 1
ATOM 1077 O O . SER A 1 134 ? 7.204 -6.891 8.167 1.00 98.31 134 SER A O 1
ATOM 1079 N N . ASP A 1 135 ? 6.068 -6.765 10.112 1.00 98.75 135 ASP A N 1
ATOM 1080 C CA . ASP A 1 135 ? 5.382 -8.050 10.024 1.00 98.75 135 ASP A CA 1
ATOM 1081 C C . ASP A 1 135 ? 3.912 -7.842 9.640 1.00 98.75 135 ASP A C 1
ATOM 1083 O O . ASP A 1 135 ? 3.138 -7.247 10.390 1.00 98.75 135 ASP A O 1
ATOM 1087 N N . ILE A 1 136 ? 3.543 -8.345 8.461 1.00 98.75 136 ILE A N 1
ATOM 1088 C CA . ILE A 1 136 ? 2.171 -8.324 7.940 1.00 98.75 136 ILE A CA 1
ATOM 1089 C C . ILE A 1 136 ? 1.506 -9.706 7.957 1.00 98.75 136 ILE A C 1
ATOM 1091 O O . ILE A 1 136 ? 0.437 -9.877 7.373 1.00 98.75 136 ILE A O 1
ATOM 1095 N N . SER A 1 137 ? 2.095 -10.693 8.644 1.00 98.62 137 SER A N 1
ATOM 1096 C CA . SER A 1 137 ? 1.483 -12.015 8.835 1.00 98.62 137 SER A CA 1
ATOM 1097 C C . SER A 1 137 ? 0.060 -11.982 9.410 1.00 98.62 137 SER A C 1
ATOM 1099 O O . SER A 1 137 ? -0.745 -12.798 8.962 1.00 98.62 137 SER A O 1
ATOM 1101 N N . PRO A 1 138 ? -0.332 -11.027 10.282 1.00 98.25 138 PRO A N 1
ATOM 1102 C CA . PRO A 1 138 ? -1.709 -10.956 10.776 1.00 98.25 138 PRO A CA 1
ATOM 1103 C C . PRO A 1 138 ? -2.757 -10.655 9.696 1.00 98.25 138 PRO A C 1
ATOM 1105 O O . PRO A 1 138 ? -3.947 -10.833 9.942 1.00 98.25 138 PRO A O 1
ATOM 1108 N N . LEU A 1 139 ? -2.340 -10.192 8.512 1.00 98.50 139 LEU A N 1
ATOM 1109 C CA . LEU A 1 139 ? -3.247 -9.867 7.412 1.00 98.50 139 LEU A CA 1
ATOM 1110 C C . LEU A 1 139 ? -3.635 -11.086 6.561 1.00 98.50 139 LEU A C 1
ATOM 1112 O O . LEU A 1 139 ? -4.544 -10.955 5.746 1.00 98.50 139 LEU A O 1
ATOM 1116 N N . SER A 1 140 ? -2.988 -12.251 6.728 1.00 97.38 140 SER A N 1
ATOM 1117 C CA . SER A 1 140 ? -3.128 -13.397 5.807 1.00 97.38 140 SER A CA 1
ATOM 1118 C C . SER A 1 140 ? -4.559 -13.892 5.626 1.00 97.38 140 SER A C 1
ATOM 1120 O O . SER A 1 140 ? -4.936 -14.342 4.545 1.00 97.38 140 SER A O 1
ATOM 1122 N N . ASP A 1 141 ? -5.366 -13.773 6.678 1.00 94.25 141 ASP A N 1
ATOM 1123 C CA . ASP A 1 141 ? -6.712 -14.340 6.723 1.00 94.25 141 ASP A CA 1
ATOM 1124 C C . ASP A 1 141 ? -7.794 -13.285 6.426 1.00 94.25 141 ASP A C 1
ATOM 1126 O O . ASP A 1 141 ? -8.987 -13.604 6.359 1.00 94.25 141 ASP A O 1
ATOM 1130 N N . LEU A 1 142 ? -7.401 -12.029 6.171 1.00 97.50 142 LEU A N 1
ATOM 1131 C CA . LEU A 1 142 ? -8.302 -10.914 5.859 1.00 97.50 142 LEU A CA 1
ATOM 1132 C C . LEU A 1 142 ? -8.748 -10.927 4.393 1.00 97.50 142 LEU A C 1
ATOM 1134 O O . LEU A 1 142 ? -8.701 -9.928 3.680 1.00 97.50 142 LEU A O 1
ATOM 1138 N N . SER A 1 143 ? -9.229 -12.084 3.945 1.00 96.25 143 SER A N 1
ATOM 1139 C CA . SER A 1 143 ? -9.625 -12.364 2.559 1.00 96.25 143 SER A CA 1
ATOM 1140 C C . SER A 1 143 ? -10.722 -11.449 1.998 1.00 96.25 143 SER A C 1
ATOM 1142 O O . SER A 1 143 ? -10.928 -11.434 0.788 1.00 96.25 143 SER A O 1
ATOM 1144 N N . ASN A 1 144 ? -11.421 -10.677 2.836 1.00 97.94 144 ASN A N 1
ATOM 1145 C CA . ASN A 1 144 ? -12.405 -9.681 2.404 1.00 97.94 144 ASN A CA 1
ATOM 1146 C C . ASN A 1 144 ? -11.788 -8.337 1.982 1.00 97.94 144 ASN A C 1
ATOM 1148 O O . ASN A 1 144 ? -12.517 -7.506 1.437 1.00 97.94 144 ASN A O 1
ATOM 1152 N N . LEU A 1 145 ? -10.485 -8.123 2.204 1.00 98.69 145 LEU A N 1
ATOM 1153 C CA . LEU A 1 145 ? -9.804 -6.889 1.823 1.00 98.69 145 LEU A CA 1
ATOM 1154 C C . LEU A 1 145 ? -9.892 -6.651 0.315 1.00 98.69 145 LEU A C 1
ATOM 1156 O O . LEU A 1 145 ? -9.557 -7.513 -0.498 1.00 98.69 145 LEU A O 1
ATOM 1160 N N . THR A 1 146 ? -10.326 -5.443 -0.034 1.00 98.62 146 THR A N 1
ATOM 1161 C CA . THR A 1 146 ? -10.372 -4.919 -1.402 1.00 98.62 146 THR A CA 1
ATOM 1162 C C . THR A 1 146 ? -9.354 -3.801 -1.599 1.00 98.62 146 THR A C 1
ATOM 1164 O O . THR A 1 146 ? -8.774 -3.692 -2.676 1.00 98.62 146 THR A O 1
ATOM 1167 N N . VAL A 1 147 ? -9.101 -3.005 -0.556 1.00 98.75 147 VAL A N 1
ATOM 1168 C CA . VAL A 1 147 ? -8.107 -1.925 -0.557 1.00 98.75 147 VAL A CA 1
ATOM 1169 C C . VAL A 1 147 ? -7.187 -2.095 0.644 1.00 98.75 147 VAL A C 1
ATOM 1171 O O . VAL A 1 147 ? -7.658 -2.195 1.781 1.00 98.75 147 VAL A O 1
ATOM 1174 N N . LEU A 1 148 ? -5.880 -2.107 0.383 1.00 98.88 148 LEU A N 1
ATOM 1175 C CA . LEU A 1 148 ? -4.846 -2.163 1.409 1.00 98.88 148 LEU A CA 1
ATOM 1176 C C . LEU A 1 148 ? -3.754 -1.130 1.123 1.00 98.88 148 LEU A C 1
ATOM 1178 O O . LEU A 1 148 ? -3.099 -1.181 0.082 1.00 98.88 148 LEU A O 1
ATOM 1182 N N . SER A 1 149 ? -3.529 -0.231 2.079 1.00 98.75 149 SER A N 1
ATOM 1183 C CA . SER A 1 149 ? -2.454 0.760 2.024 1.00 98.75 149 SER A CA 1
ATOM 1184 C C . SER A 1 149 ? -1.483 0.577 3.185 1.00 98.75 149 SER A C 1
ATOM 1186 O O . SER A 1 149 ? -1.884 0.550 4.348 1.00 98.75 149 SER A O 1
ATOM 1188 N N . LEU A 1 150 ? -0.207 0.396 2.851 1.00 98.75 150 LEU A N 1
ATOM 1189 C CA . LEU A 1 150 ? 0.916 0.119 3.752 1.00 98.75 150 LEU A CA 1
ATOM 1190 C C . LEU A 1 150 ? 2.152 0.955 3.363 1.00 98.75 150 LEU A C 1
ATOM 1192 O O . LEU A 1 150 ? 3.298 0.574 3.625 1.00 98.75 150 LEU A O 1
ATOM 1196 N N . THR A 1 151 ? 1.937 2.095 2.714 1.00 98.12 151 THR A N 1
ATOM 1197 C CA . THR A 1 151 ? 2.995 2.993 2.243 1.00 98.12 151 THR A CA 1
ATOM 1198 C C . THR A 1 151 ? 3.781 3.554 3.432 1.00 98.12 151 THR A C 1
ATOM 1200 O O . THR A 1 151 ? 3.209 3.809 4.484 1.00 98.12 151 THR A O 1
ATOM 1203 N N . TYR A 1 152 ? 5.089 3.787 3.295 1.00 97.38 152 TYR A N 1
ATOM 1204 C CA . TYR A 1 152 ? 5.939 4.310 4.381 1.00 97.38 152 TYR A CA 1
ATOM 1205 C C . TYR A 1 152 ? 5.934 3.413 5.632 1.00 97.38 152 TYR A C 1
ATOM 1207 O O . TYR A 1 152 ? 5.606 3.861 6.728 1.00 97.38 152 TYR A O 1
ATOM 1215 N N . ASN A 1 153 ? 6.317 2.150 5.452 1.00 97.94 153 ASN A N 1
ATOM 1216 C CA . ASN A 1 153 ? 6.547 1.175 6.521 1.00 97.94 153 ASN A CA 1
ATOM 1217 C C . ASN A 1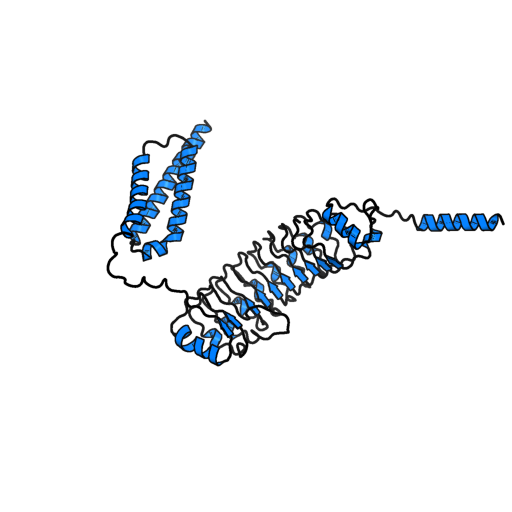 153 ? 7.920 0.492 6.312 1.00 97.94 153 ASN A C 1
ATOM 1219 O O . ASN A 1 153 ? 8.743 0.941 5.513 1.00 97.94 153 ASN A O 1
ATOM 1223 N N . ASN A 1 154 ? 8.197 -0.590 7.044 1.00 97.44 154 ASN A N 1
ATOM 1224 C CA . ASN A 1 154 ? 9.463 -1.334 7.006 1.00 97.44 154 ASN A CA 1
ATOM 1225 C C . ASN A 1 154 ? 9.274 -2.775 6.486 1.00 97.44 154 ASN A C 1
ATOM 1227 O O . ASN A 1 154 ? 9.905 -3.717 6.976 1.00 97.44 154 ASN A O 1
ATOM 1231 N N . ILE A 1 155 ? 8.370 -2.970 5.523 1.00 98.75 155 ILE A N 1
ATOM 1232 C CA . ILE A 1 155 ? 7.970 -4.294 5.028 1.00 98.75 155 ILE A CA 1
ATOM 1233 C C . ILE A 1 155 ? 9.024 -4.850 4.069 1.00 98.75 155 ILE A C 1
ATOM 1235 O O . ILE A 1 155 ? 9.574 -4.137 3.228 1.00 98.75 155 ILE A O 1
ATOM 1239 N N . THR A 1 156 ? 9.282 -6.153 4.185 1.00 98.50 156 THR A N 1
ATOM 1240 C CA . THR A 1 156 ? 10.205 -6.895 3.306 1.00 98.50 156 THR A CA 1
ATOM 1241 C C . THR A 1 156 ? 9.585 -8.160 2.717 1.00 98.50 156 THR A C 1
ATOM 1243 O O . THR A 1 156 ? 9.913 -8.511 1.585 1.00 98.50 156 THR A O 1
ATOM 1246 N N . ASP A 1 157 ? 8.693 -8.827 3.457 1.00 98.69 157 ASP A N 1
ATOM 1247 C CA . ASP A 1 157 ? 8.025 -10.063 3.049 1.00 98.69 157 ASP A CA 1
ATOM 1248 C C . ASP A 1 157 ? 6.557 -9.807 2.684 1.00 98.69 157 ASP A C 1
ATOM 1250 O O . ASP A 1 157 ? 5.791 -9.271 3.482 1.00 98.69 157 ASP A O 1
ATOM 1254 N N . LEU A 1 158 ? 6.177 -10.216 1.472 1.00 98.81 158 LEU A N 1
ATOM 1255 C CA . LEU A 1 158 ? 4.812 -10.125 0.951 1.00 98.81 158 LEU A CA 1
ATOM 1256 C C . LEU A 1 158 ? 4.081 -11.473 0.955 1.00 98.81 158 LEU A C 1
ATOM 1258 O O . LEU A 1 158 ? 2.950 -11.547 0.479 1.00 98.81 158 LEU A O 1
ATOM 1262 N N . SER A 1 159 ? 4.698 -12.541 1.472 1.00 98.50 159 SER A N 1
ATOM 1263 C CA . SER A 1 159 ? 4.084 -13.870 1.531 1.00 98.50 159 SER A CA 1
ATOM 1264 C C . SER A 1 159 ? 2.697 -13.896 2.195 1.00 98.50 159 SER A C 1
ATOM 1266 O O . SER A 1 159 ? 1.837 -14.610 1.674 1.00 98.50 159 SER A O 1
ATOM 1268 N N . PRO A 1 160 ? 2.393 -13.077 3.228 1.00 98.56 160 PRO A N 1
ATOM 1269 C CA . PRO A 1 160 ? 1.056 -13.053 3.823 1.00 98.56 160 PRO A CA 1
ATOM 1270 C C . PRO A 1 160 ? -0.041 -12.531 2.891 1.00 98.56 160 PRO A C 1
ATOM 1272 O O . PRO A 1 160 ? -1.210 -12.809 3.120 1.00 98.56 160 PRO A O 1
ATOM 1275 N N . LEU A 1 161 ? 0.303 -11.801 1.825 1.00 98.44 161 LEU A N 1
ATOM 1276 C CA . LEU A 1 161 ? -0.689 -11.262 0.892 1.00 98.44 161 LEU A CA 1
ATOM 1277 C C . LEU A 1 161 ? -1.188 -12.301 -0.121 1.00 98.44 161 LEU A C 1
ATOM 1279 O O . LEU A 1 161 ? -2.138 -12.021 -0.844 1.00 98.44 161 LEU A O 1
ATOM 1283 N N . PHE A 1 162 ? -0.566 -13.482 -0.195 1.00 95.88 162 PHE A N 1
ATOM 1284 C CA . PHE A 1 162 ? -0.798 -14.469 -1.255 1.00 95.88 162 PHE A CA 1
ATOM 1285 C C . PHE A 1 162 ? -2.277 -14.868 -1.417 1.00 95.88 162 PHE A C 1
ATOM 1287 O O . PHE A 1 162 ? -2.765 -14.969 -2.540 1.00 95.88 162 PHE A O 1
ATOM 1294 N N . ASP A 1 163 ? -3.012 -15.045 -0.318 1.00 94.50 163 ASP A N 1
ATOM 1295 C CA . ASP A 1 163 ? -4.413 -15.489 -0.358 1.00 94.50 163 ASP A CA 1
ATOM 1296 C C . ASP A 1 163 ? -5.433 -14.331 -0.449 1.00 94.50 163 ASP A C 1
ATOM 1298 O O . ASP A 1 163 ? -6.641 -14.566 -0.569 1.00 94.50 163 ASP A O 1
ATOM 1302 N N . LEU A 1 164 ? -4.979 -13.070 -0.485 1.00 97.75 164 LEU A N 1
ATOM 1303 C CA . LEU A 1 164 ? -5.835 -11.873 -0.517 1.00 97.75 164 LEU A CA 1
ATOM 1304 C C . LEU A 1 164 ? -6.348 -11.541 -1.927 1.00 97.75 164 LEU A C 1
ATOM 1306 O O . LEU A 1 164 ? -6.295 -10.408 -2.400 1.00 97.75 164 LEU A O 1
ATOM 1310 N N . SER A 1 165 ? -6.880 -12.551 -2.608 1.00 95.50 165 SER A N 1
ATOM 1311 C CA . SER A 1 165 ? -7.310 -12.487 -4.012 1.00 95.50 165 SER A CA 1
ATOM 1312 C C . SER A 1 165 ? -8.417 -11.467 -4.320 1.00 95.50 165 SER A C 1
ATOM 1314 O O . SER A 1 165 ? -8.630 -11.162 -5.492 1.00 95.50 165 SER A O 1
ATOM 1316 N N . ASN A 1 166 ? -9.110 -10.922 -3.314 1.00 97.94 166 ASN A N 1
ATOM 1317 C CA . ASN A 1 166 ? -10.116 -9.868 -3.492 1.00 97.94 166 ASN A CA 1
ATOM 1318 C C . ASN A 1 166 ? -9.524 -8.452 -3.590 1.00 97.94 166 ASN A C 1
ATOM 1320 O O . ASN A 1 166 ? -10.272 -7.521 -3.895 1.00 97.94 166 ASN A O 1
ATOM 1324 N N . LEU A 1 167 ? -8.213 -8.282 -3.375 1.00 98.50 167 LEU A N 1
ATOM 1325 C CA . LEU A 1 167 ? -7.554 -6.986 -3.501 1.00 98.50 167 LEU A CA 1
ATOM 1326 C C . LEU A 1 167 ? -7.697 -6.431 -4.921 1.00 98.50 167 LEU A C 1
ATOM 1328 O O . LEU A 1 167 ? -7.355 -7.084 -5.909 1.00 98.50 167 LEU A O 1
ATOM 1332 N N . THR A 1 168 ? -8.173 -5.193 -4.993 1.00 97.81 168 THR A N 1
ATOM 1333 C CA . THR A 1 168 ? -8.241 -4.383 -6.210 1.00 97.81 168 THR A CA 1
ATOM 1334 C C . THR A 1 168 ? -7.253 -3.226 -6.171 1.00 97.81 168 THR A C 1
ATOM 1336 O O . THR A 1 168 ? -6.807 -2.787 -7.227 1.00 97.81 168 THR A O 1
ATOM 1339 N N . GLU A 1 169 ? -6.888 -2.753 -4.980 1.00 98.00 169 GLU A N 1
ATOM 1340 C CA . GLU A 1 169 ? -5.926 -1.667 -4.791 1.00 98.00 169 GLU A CA 1
ATOM 1341 C C . GLU A 1 169 ? -4.918 -2.034 -3.702 1.00 98.00 169 GLU A C 1
ATOM 1343 O O . GLU A 1 169 ? -5.300 -2.437 -2.596 1.00 98.00 169 GLU A O 1
ATOM 1348 N N . LEU A 1 170 ? -3.632 -1.904 -4.025 1.00 98.62 170 LEU A N 1
ATOM 1349 C CA . LEU A 1 170 ? -2.540 -2.234 -3.119 1.00 98.62 170 LEU A CA 1
ATOM 1350 C C . LEU A 1 170 ? -1.436 -1.180 -3.194 1.00 98.62 170 LEU A C 1
ATOM 1352 O O . LEU A 1 170 ? -0.769 -1.033 -4.219 1.00 98.62 170 LEU A O 1
ATOM 1356 N N . TYR A 1 171 ? -1.203 -0.494 -2.079 1.00 98.62 171 TYR A N 1
ATOM 1357 C CA . TYR A 1 171 ? -0.187 0.549 -1.972 1.00 98.62 171 TYR A CA 1
ATOM 1358 C C . TYR A 1 171 ? 0.904 0.124 -0.985 1.00 98.62 171 TYR A C 1
ATOM 1360 O O . TYR A 1 171 ? 0.662 -0.068 0.204 1.00 98.62 171 TYR A O 1
ATOM 1368 N N . LEU A 1 172 ? 2.119 -0.064 -1.497 1.00 98.75 172 LEU A N 1
ATOM 1369 C CA . LEU A 1 172 ? 3.294 -0.585 -0.790 1.00 98.75 172 LEU A CA 1
ATOM 1370 C C . LEU A 1 172 ? 4.527 0.312 -1.003 1.00 98.75 172 LEU A C 1
ATOM 1372 O O . LEU A 1 172 ? 5.670 -0.119 -0.802 1.00 98.75 172 LEU A O 1
ATOM 1376 N N . GLY A 1 173 ? 4.318 1.563 -1.417 1.00 98.06 173 GLY A N 1
ATOM 1377 C CA . GLY A 1 173 ? 5.402 2.498 -1.686 1.00 98.06 173 GLY A CA 1
ATOM 1378 C C . GLY A 1 173 ? 6.259 2.777 -0.443 1.00 98.06 173 GLY A C 1
ATOM 1379 O O . GLY A 1 173 ? 5.779 2.713 0.686 1.00 98.06 173 GLY A O 1
ATOM 1380 N N . ASN A 1 174 ? 7.530 3.135 -0.624 1.00 98.06 174 ASN A N 1
ATOM 1381 C CA . ASN A 1 174 ? 8.450 3.482 0.469 1.00 98.06 174 ASN A CA 1
ATOM 1382 C C . ASN A 1 174 ? 8.567 2.372 1.537 1.00 98.06 174 ASN A C 1
ATOM 1384 O O . ASN A 1 174 ? 8.363 2.626 2.722 1.00 98.06 174 ASN A O 1
ATOM 1388 N N . ASN A 1 175 ? 8.899 1.155 1.105 1.00 98.25 175 ASN A N 1
ATOM 1389 C CA . ASN A 1 175 ? 9.191 0.001 1.961 1.00 98.25 175 ASN A CA 1
ATOM 1390 C C . ASN A 1 175 ? 10.590 -0.567 1.622 1.00 98.25 175 ASN A C 1
ATOM 1392 O O . ASN A 1 175 ? 11.430 0.102 1.013 1.00 98.25 175 ASN A O 1
ATOM 1396 N N . ASN A 1 176 ? 10.889 -1.802 2.036 1.00 97.12 176 ASN A N 1
ATOM 1397 C CA . ASN A 1 176 ? 12.145 -2.499 1.740 1.00 97.12 176 ASN A CA 1
ATOM 1398 C C . ASN A 1 176 ? 11.919 -3.789 0.932 1.00 97.12 176 ASN A C 1
ATOM 1400 O O . ASN A 1 176 ? 12.627 -4.785 1.102 1.00 97.12 176 ASN A O 1
ATOM 1404 N N . ILE A 1 177 ? 10.933 -3.773 0.037 1.00 98.69 177 ILE A N 1
ATOM 1405 C CA . ILE A 1 177 ? 10.514 -4.932 -0.755 1.00 98.69 177 ILE A CA 1
ATOM 1406 C C . ILE A 1 177 ? 11.491 -5.155 -1.912 1.00 98.69 177 ILE A C 1
ATOM 1408 O O . ILE A 1 177 ? 11.938 -4.217 -2.572 1.00 98.69 177 ILE A O 1
ATOM 1412 N N . SER A 1 178 ? 11.811 -6.419 -2.187 1.00 97.94 178 SER A N 1
ATOM 1413 C CA . SER A 1 178 ? 12.618 -6.811 -3.355 1.00 97.94 178 SER A CA 1
ATOM 1414 C C . SER A 1 178 ? 12.051 -8.013 -4.108 1.00 97.94 178 SER A C 1
ATOM 1416 O O . SER A 1 178 ? 12.211 -8.088 -5.327 1.00 97.94 178 SER A O 1
ATOM 1418 N N . ASP A 1 179 ? 11.363 -8.919 -3.406 1.00 98.38 179 ASP A N 1
ATOM 1419 C CA . ASP A 1 179 ? 10.623 -10.031 -3.993 1.00 98.38 179 ASP A CA 1
ATOM 1420 C C . ASP A 1 179 ? 9.124 -9.721 -4.013 1.00 98.38 179 ASP A C 1
ATOM 1422 O O . ASP A 1 179 ? 8.499 -9.509 -2.977 1.00 98.38 179 A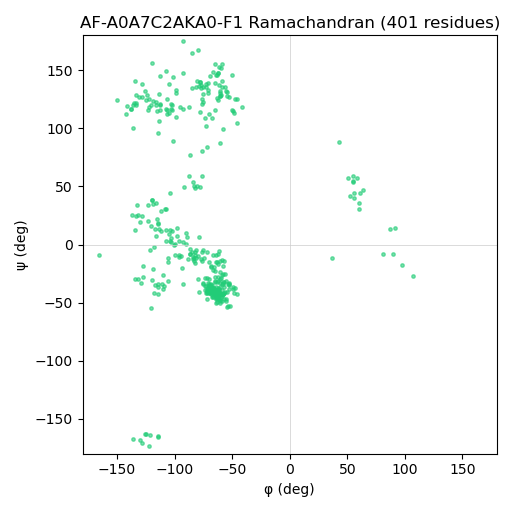SP A O 1
ATOM 1426 N N . ILE A 1 180 ? 8.557 -9.710 -5.216 1.00 98.62 180 ILE A N 1
ATOM 1427 C CA . ILE A 1 180 ? 7.131 -9.480 -5.473 1.00 98.62 180 ILE A CA 1
ATOM 1428 C C . ILE A 1 180 ? 6.439 -10.725 -6.041 1.00 98.62 180 ILE A C 1
ATOM 1430 O O . ILE A 1 180 ? 5.315 -10.646 -6.529 1.00 98.62 180 ILE A O 1
ATOM 1434 N N . SER A 1 181 ? 7.087 -11.893 -5.974 1.00 98.06 181 SER A N 1
ATOM 1435 C CA . SER A 1 181 ? 6.506 -13.175 -6.393 1.00 98.06 181 SER A CA 1
ATOM 1436 C C . SER A 1 181 ? 5.145 -13.484 -5.749 1.00 98.06 181 SER A C 1
ATOM 1438 O O . SER A 1 181 ? 4.275 -13.979 -6.469 1.00 98.06 181 SER A O 1
ATOM 1440 N N . PRO A 1 182 ? 4.896 -13.157 -4.461 1.00 98.12 182 PRO A N 1
ATOM 1441 C CA . PRO A 1 182 ? 3.584 -13.366 -3.844 1.00 98.12 182 PRO A CA 1
ATOM 1442 C C . PRO A 1 182 ? 2.436 -12.605 -4.521 1.00 98.12 182 PRO A C 1
ATOM 1444 O O . PRO A 1 182 ? 1.295 -13.044 -4.442 1.00 98.12 182 PRO A O 1
ATOM 1447 N N . LEU A 1 183 ? 2.721 -11.507 -5.232 1.00 98.19 183 LEU A N 1
ATOM 1448 C CA . LEU A 1 183 ? 1.690 -10.702 -5.894 1.00 98.19 183 LEU A CA 1
ATOM 1449 C C . LEU A 1 183 ? 1.157 -11.345 -7.182 1.00 98.19 183 LEU A C 1
ATOM 1451 O O . LEU A 1 183 ? 0.104 -10.945 -7.667 1.00 98.19 183 LEU A O 1
ATOM 1455 N N . ALA A 1 184 ? 1.835 -12.359 -7.733 1.00 96.81 184 ALA A N 1
ATOM 1456 C CA . ALA A 1 184 ? 1.482 -12.961 -9.024 1.00 96.81 184 ALA A CA 1
ATOM 1457 C C . ALA A 1 184 ? 0.084 -13.612 -9.060 1.00 96.81 184 ALA A C 1
ATOM 1459 O O . ALA A 1 184 ? -0.439 -13.898 -10.137 1.00 96.81 184 ALA A O 1
ATOM 1460 N N . VAL A 1 185 ? -0.521 -13.881 -7.905 1.00 96.88 185 VAL A N 1
ATOM 1461 C CA . VAL A 1 185 ? -1.859 -14.484 -7.801 1.00 96.88 185 VAL A CA 1
ATOM 1462 C C . VAL A 1 185 ? -2.975 -13.454 -7.608 1.00 96.88 185 VAL A C 1
ATOM 1464 O O . VAL A 1 185 ? -4.147 -13.805 -7.722 1.00 96.88 185 VAL A O 1
ATOM 1467 N N . LEU A 1 186 ? -2.638 -12.182 -7.379 1.00 97.50 186 LEU A N 1
ATOM 1468 C CA . LEU A 1 186 ? -3.593 -11.108 -7.092 1.00 97.50 186 LEU A CA 1
ATOM 1469 C C . LEU A 1 186 ? -4.176 -10.506 -8.377 1.00 97.50 186 LEU A C 1
ATOM 1471 O O . LEU A 1 186 ? -4.119 -9.305 -8.616 1.00 97.50 186 LEU A O 1
ATOM 1475 N N . THR A 1 187 ? -4.739 -11.352 -9.239 1.00 96.44 187 THR A N 1
ATOM 1476 C CA . THR A 1 187 ? -5.148 -10.983 -10.606 1.00 96.44 187 THR A CA 1
ATOM 1477 C C . THR A 1 187 ? -6.307 -9.986 -10.686 1.00 96.44 187 THR A C 1
ATOM 1479 O O . THR A 1 187 ? -6.609 -9.516 -11.777 1.00 96.44 187 THR A O 1
ATOM 1482 N N . ASN A 1 188 ? -6.961 -9.677 -9.561 1.00 96.56 188 ASN A N 1
ATOM 1483 C CA . ASN A 1 188 ? -8.008 -8.655 -9.469 1.00 96.56 188 ASN A CA 1
ATOM 1484 C C . ASN A 1 188 ? -7.454 -7.240 -9.220 1.00 96.56 188 ASN A C 1
ATOM 1486 O O . ASN A 1 188 ? -8.238 -6.287 -9.217 1.00 96.56 188 ASN A O 1
ATOM 1490 N N . LEU A 1 189 ? -6.135 -7.094 -9.030 1.00 96.44 189 LEU A N 1
ATOM 1491 C CA . LEU A 1 189 ? -5.498 -5.794 -8.852 1.00 96.44 189 LEU A CA 1
ATOM 1492 C C . LEU A 1 189 ? -5.714 -4.902 -10.075 1.00 96.44 189 LEU A C 1
ATOM 1494 O O . LEU A 1 189 ? -5.451 -5.287 -11.215 1.00 96.44 189 LEU A O 1
ATOM 1498 N N . LYS A 1 190 ? -6.161 -3.684 -9.786 1.00 95.31 190 LYS A N 1
ATOM 1499 C CA . LYS A 1 190 ? -6.350 -2.577 -10.719 1.00 95.31 190 LYS A CA 1
ATOM 1500 C C . LYS A 1 190 ? -5.323 -1.481 -10.468 1.00 95.31 190 LYS A C 1
ATOM 1502 O O . LYS A 1 190 ? -4.804 -0.929 -11.427 1.00 95.31 190 LYS A O 1
ATOM 1507 N N . GLU A 1 191 ? -5.001 -1.220 -9.205 1.00 95.31 191 GLU A N 1
ATOM 1508 C CA . GLU A 1 191 ? -4.032 -0.203 -8.800 1.00 95.31 191 GLU A CA 1
ATOM 1509 C C . GLU A 1 191 ? -2.933 -0.839 -7.948 1.00 95.31 191 GLU A C 1
ATOM 1511 O O . GLU A 1 191 ? -3.219 -1.553 -6.980 1.00 95.31 191 GLU A O 1
ATOM 1516 N N . LEU A 1 192 ? -1.674 -0.596 -8.318 1.00 97.38 192 LEU A N 1
ATOM 1517 C CA . LEU A 1 192 ? -0.511 -1.112 -7.601 1.00 97.38 192 LEU A CA 1
ATOM 1518 C C . LEU A 1 192 ? 0.587 -0.051 -7.483 1.00 97.38 192 LEU A C 1
ATOM 1520 O O . LEU A 1 192 ? 1.192 0.345 -8.481 1.00 97.38 192 LEU A O 1
ATOM 1524 N N . ASP A 1 193 ? 0.902 0.352 -6.252 1.00 98.19 193 ASP A N 1
ATOM 1525 C CA . ASP A 1 193 ? 2.062 1.196 -5.951 1.00 98.19 193 ASP A CA 1
ATOM 1526 C C . ASP A 1 193 ? 3.156 0.388 -5.249 1.00 98.19 193 ASP A C 1
ATOM 1528 O O . ASP A 1 193 ? 2.987 -0.104 -4.137 1.00 98.19 193 ASP A O 1
ATOM 1532 N N . LEU A 1 194 ? 4.304 0.270 -5.909 1.00 98.69 194 LEU A N 1
ATOM 1533 C CA . LEU A 1 194 ? 5.527 -0.367 -5.424 1.00 98.69 194 LEU A CA 1
ATOM 1534 C C . LEU A 1 194 ? 6.715 0.610 -5.459 1.00 98.69 194 LEU A C 1
ATOM 1536 O O . LEU A 1 194 ? 7.880 0.192 -5.461 1.00 98.69 194 LEU A O 1
ATOM 1540 N N . SER A 1 195 ? 6.446 1.914 -5.501 1.00 98.38 195 SER A N 1
ATOM 1541 C CA . SER A 1 195 ? 7.466 2.952 -5.598 1.00 98.38 195 SER A CA 1
ATOM 1542 C C . SER A 1 195 ? 8.446 2.937 -4.425 1.00 98.38 195 SER A C 1
ATOM 1544 O O . SER A 1 195 ? 8.119 2.535 -3.313 1.00 98.38 195 SER A O 1
ATOM 1546 N N . ASN A 1 196 ? 9.672 3.400 -4.657 1.00 97.75 196 ASN A N 1
ATOM 1547 C CA . ASN A 1 196 ? 10.709 3.541 -3.636 1.00 97.75 196 ASN A CA 1
ATOM 1548 C C . ASN A 1 196 ? 10.919 2.257 -2.809 1.00 97.75 196 ASN A C 1
ATOM 1550 O O . ASN A 1 196 ? 10.785 2.254 -1.585 1.00 97.75 196 ASN A O 1
ATOM 1554 N N . ASN A 1 197 ? 11.222 1.168 -3.513 1.00 98.50 197 ASN A N 1
ATOM 1555 C CA . ASN A 1 197 ? 11.569 -0.139 -2.964 1.00 98.50 197 ASN A CA 1
ATOM 1556 C C . ASN A 1 197 ? 12.925 -0.593 -3.554 1.00 98.50 197 ASN A C 1
ATOM 1558 O O . ASN A 1 197 ? 13.717 0.215 -4.038 1.00 98.50 197 ASN A O 1
ATOM 1562 N N . SER A 1 198 ? 13.261 -1.880 -3.468 1.00 97.50 198 SER A N 1
ATOM 1563 C CA . SER A 1 198 ? 14.494 -2.471 -4.020 1.00 97.50 198 SER A CA 1
ATOM 1564 C C . SER A 1 198 ? 14.192 -3.564 -5.054 1.00 97.50 198 SER A C 1
ATOM 1566 O O . SER A 1 198 ? 14.847 -4.612 -5.106 1.00 97.50 198 SER A O 1
ATOM 1568 N N . ILE A 1 199 ? 13.160 -3.344 -5.871 1.00 98.56 199 ILE A N 1
ATOM 1569 C CA . ILE A 1 199 ? 12.684 -4.301 -6.874 1.00 98.56 199 ILE A CA 1
ATOM 1570 C C . ILE A 1 199 ? 13.558 -4.209 -8.123 1.00 98.56 199 ILE A C 1
ATOM 1572 O O . ILE A 1 199 ? 13.859 -3.132 -8.621 1.00 98.56 199 ILE A O 1
ATOM 1576 N N . HIS A 1 200 ? 13.944 -5.357 -8.669 1.00 97.12 200 HIS A N 1
ATOM 1577 C CA . HIS A 1 200 ? 14.724 -5.443 -9.910 1.00 97.12 200 HIS A CA 1
ATOM 1578 C C . HIS A 1 200 ? 14.091 -6.378 -10.949 1.00 97.12 200 HIS A C 1
ATOM 1580 O O . HIS A 1 200 ? 14.426 -6.295 -12.131 1.00 97.12 200 HIS A O 1
ATOM 1586 N N . ASN A 1 201 ? 13.191 -7.268 -10.517 1.00 97.38 201 ASN A N 1
ATOM 1587 C CA . ASN A 1 201 ? 12.514 -8.248 -11.355 1.00 97.38 201 ASN A CA 1
ATOM 1588 C C . ASN A 1 201 ? 10.996 -8.076 -11.247 1.00 97.38 201 ASN A C 1
ATOM 1590 O O . ASN A 1 201 ? 10.425 -8.330 -10.190 1.00 97.38 201 ASN A O 1
ATOM 1594 N N . ILE A 1 202 ? 10.358 -7.711 -12.359 1.00 98.00 202 ILE A N 1
ATOM 1595 C CA . ILE A 1 202 ? 8.900 -7.562 -12.444 1.00 98.00 202 ILE A CA 1
ATOM 1596 C C . ILE A 1 202 ? 8.199 -8.720 -13.164 1.00 98.00 202 ILE A C 1
ATOM 1598 O O . ILE A 1 202 ? 7.011 -8.624 -13.458 1.00 98.00 202 ILE A O 1
ATOM 1602 N N . PHE A 1 203 ? 8.894 -9.838 -13.417 1.00 97.38 203 PHE A N 1
ATOM 1603 C CA . PHE A 1 203 ? 8.286 -11.045 -13.990 1.00 97.38 203 PHE A CA 1
ATOM 1604 C C . PHE A 1 203 ? 6.989 -11.485 -13.283 1.00 97.38 203 PHE A C 1
ATOM 1606 O O . PHE A 1 203 ? 6.037 -11.812 -13.995 1.00 97.38 203 PHE A O 1
ATOM 1613 N N . PRO A 1 204 ? 6.891 -11.447 -11.935 1.00 96.94 204 PRO A N 1
ATOM 1614 C CA . PRO A 1 204 ? 5.657 -11.798 -11.230 1.00 96.94 204 PRO A CA 1
ATOM 1615 C C . PRO A 1 204 ? 4.416 -11.001 -11.644 1.00 96.94 204 PRO A C 1
ATOM 1617 O O . PRO A 1 204 ? 3.313 -11.523 -11.539 1.00 96.94 204 PRO A O 1
ATOM 1620 N N . LEU A 1 205 ? 4.574 -9.778 -12.164 1.00 96.19 205 LEU A N 1
ATOM 1621 C CA . LEU A 1 205 ? 3.446 -8.932 -12.566 1.00 96.19 205 LEU A CA 1
ATOM 1622 C C . LEU A 1 205 ? 2.806 -9.361 -13.899 1.00 96.19 205 LEU A C 1
ATOM 1624 O O . LEU A 1 205 ? 1.780 -8.811 -14.283 1.00 96.19 205 LEU A O 1
ATOM 1628 N N . PHE A 1 206 ? 3.378 -10.334 -14.623 1.00 93.12 206 PHE A N 1
ATOM 1629 C CA . PHE A 1 206 ? 2.876 -10.770 -15.936 1.00 93.12 206 PHE A CA 1
ATOM 1630 C C . PHE A 1 206 ? 1.420 -11.273 -15.914 1.00 93.12 206 PHE A C 1
ATOM 1632 O O . PHE A 1 206 ? 0.735 -11.229 -16.933 1.00 93.12 206 PHE A O 1
ATOM 1639 N N . THR A 1 207 ? 0.947 -11.770 -14.772 1.00 93.50 207 THR A N 1
ATOM 1640 C CA . THR A 1 207 ? -0.425 -12.265 -14.581 1.00 93.50 207 THR A CA 1
ATOM 1641 C C . THR A 1 207 ? -1.435 -11.158 -14.280 1.00 93.50 207 THR A C 1
ATOM 1643 O O . THR A 1 207 ? -2.637 -11.399 -14.378 1.00 93.50 207 THR A O 1
ATOM 1646 N N . LEU A 1 208 ? -0.976 -9.953 -13.933 1.00 94.25 208 LEU A N 1
ATOM 1647 C CA . LEU A 1 208 ? -1.814 -8.833 -13.507 1.00 94.25 208 LEU A CA 1
ATOM 1648 C C . LEU A 1 208 ? -2.294 -8.020 -14.717 1.00 94.25 208 LEU A C 1
ATOM 1650 O O . LEU A 1 208 ? -2.006 -6.835 -14.865 1.00 94.25 208 LEU A O 1
ATOM 1654 N N . THR A 1 209 ? -3.003 -8.682 -15.631 1.00 91.31 209 THR A N 1
ATOM 1655 C CA . THR A 1 209 ? -3.448 -8.089 -16.905 1.00 91.31 209 THR A CA 1
ATOM 1656 C C . THR A 1 209 ? -4.533 -7.026 -16.741 1.00 91.31 209 THR A C 1
ATOM 1658 O O . THR A 1 209 ? -4.801 -6.286 -17.687 1.00 91.31 209 THR A O 1
ATOM 1661 N N . ASP A 1 210 ? -5.155 -6.971 -15.561 1.00 92.38 210 ASP A N 1
ATOM 1662 C CA . ASP A 1 210 ? -6.234 -6.043 -15.226 1.00 92.38 210 ASP A CA 1
ATOM 1663 C C . ASP A 1 210 ? -5.756 -4.743 -14.558 1.00 92.38 210 ASP A C 1
ATOM 1665 O O . ASP A 1 210 ? -6.588 -3.882 -14.265 1.00 92.38 210 ASP A O 1
ATOM 1669 N N . LEU A 1 211 ? -4.436 -4.573 -14.386 1.00 93.06 211 LEU A N 1
ATOM 1670 C CA . LEU A 1 211 ? -3.846 -3.333 -13.886 1.00 93.06 211 LEU A CA 1
ATOM 1671 C C . LEU A 1 211 ? -4.164 -2.155 -14.807 1.00 93.06 211 LEU A C 1
ATOM 1673 O O . LEU A 1 211 ? -3.965 -2.221 -16.021 1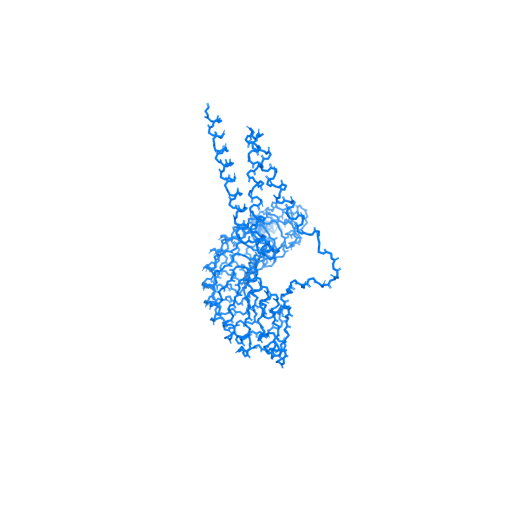.00 93.06 211 LEU A O 1
ATOM 1677 N N . ARG A 1 212 ? -4.615 -1.078 -14.174 1.00 91.81 212 ARG A N 1
ATOM 1678 C CA . ARG A 1 212 ? -4.959 0.225 -14.744 1.00 91.81 212 ARG A CA 1
ATOM 1679 C C . ARG A 1 212 ? -3.946 1.283 -14.336 1.00 91.81 212 ARG A C 1
ATOM 1681 O O . ARG A 1 212 ? -3.573 2.102 -15.173 1.00 91.81 212 ARG A O 1
ATOM 1688 N N . GLY A 1 213 ? -3.438 1.183 -13.110 1.00 92.38 213 GLY A N 1
ATOM 1689 C CA . GLY A 1 213 ? -2.334 1.988 -12.623 1.00 92.38 213 GLY A CA 1
ATOM 1690 C C . GLY A 1 213 ? -1.213 1.179 -12.000 1.00 92.38 213 GLY A C 1
ATOM 1691 O O . GLY A 1 213 ? -1.426 0.211 -11.263 1.00 92.38 213 GLY A O 1
ATOM 1692 N N . LEU A 1 214 ? 0.014 1.582 -12.328 1.00 95.62 214 LEU A N 1
ATOM 1693 C CA . LEU A 1 214 ? 1.224 0.933 -11.854 1.00 95.62 214 LEU A CA 1
ATOM 1694 C C . LEU A 1 214 ? 2.318 1.960 -11.565 1.00 95.62 214 LEU A C 1
ATOM 1696 O O . LEU A 1 214 ? 2.902 2.550 -12.475 1.00 95.62 214 LEU A O 1
ATOM 1700 N N . ASN A 1 215 ? 2.656 2.110 -10.288 1.00 97.38 215 ASN A N 1
ATOM 1701 C CA . ASN A 1 215 ? 3.788 2.917 -9.863 1.00 97.38 215 ASN A CA 1
ATOM 1702 C C . ASN A 1 215 ? 4.962 2.021 -9.447 1.00 97.38 215 ASN A C 1
ATOM 1704 O O . ASN A 1 215 ? 4.907 1.293 -8.459 1.00 97.38 215 ASN A O 1
ATOM 1708 N N . LEU A 1 216 ? 6.046 2.080 -10.215 1.00 98.38 216 LEU A N 1
ATOM 1709 C CA . LEU A 1 216 ? 7.307 1.369 -9.991 1.00 98.38 216 LEU A CA 1
ATOM 1710 C C . LEU A 1 216 ? 8.485 2.342 -9.845 1.00 98.38 216 LEU A C 1
ATOM 1712 O O . LEU A 1 216 ? 9.649 1.931 -9.938 1.00 98.38 216 LEU A O 1
ATOM 1716 N N . GLN A 1 217 ? 8.203 3.626 -9.613 1.00 97.44 217 GLN A N 1
ATOM 1717 C CA . GLN A 1 217 ? 9.200 4.675 -9.453 1.00 97.44 217 GLN A CA 1
ATOM 1718 C C . GLN A 1 217 ? 10.279 4.287 -8.432 1.00 97.44 217 GLN A C 1
ATOM 1720 O O . GLN A 1 217 ? 9.973 3.689 -7.407 1.00 97.44 217 GLN A O 1
ATOM 1725 N N . ARG A 1 218 ? 11.534 4.707 -8.644 1.00 96.88 218 ARG A N 1
ATOM 1726 C CA . ARG A 1 218 ? 12.631 4.558 -7.660 1.00 96.88 218 ARG A CA 1
ATOM 1727 C C . ARG A 1 218 ? 12.819 3.106 -7.211 1.00 96.88 218 ARG A C 1
ATOM 1729 O O . ARG A 1 218 ? 12.742 2.787 -6.029 1.00 96.88 218 ARG A O 1
ATOM 1736 N N . ASN A 1 219 ? 13.087 2.245 -8.178 1.00 98.38 219 ASN A N 1
ATOM 1737 C CA . ASN A 1 219 ? 13.499 0.862 -7.974 1.00 98.38 219 ASN A CA 1
ATOM 1738 C C . ASN A 1 219 ? 14.788 0.589 -8.785 1.00 98.38 219 ASN A C 1
ATOM 1740 O O . ASN A 1 219 ? 15.407 1.504 -9.332 1.00 98.38 219 ASN A O 1
ATOM 1744 N N . ASP A 1 220 ? 15.209 -0.671 -8.878 1.00 97.50 220 ASP A N 1
ATOM 1745 C CA . ASP A 1 220 ? 16.394 -1.115 -9.623 1.00 97.50 220 ASP A CA 1
ATOM 1746 C C . ASP A 1 220 ? 16.023 -1.884 -10.911 1.00 97.50 220 ASP A C 1
ATOM 1748 O O . ASP A 1 220 ? 16.746 -2.784 -11.364 1.00 97.50 220 ASP A O 1
ATOM 1752 N N . ILE A 1 221 ? 14.882 -1.547 -11.523 1.00 98.56 221 ILE A N 1
ATOM 1753 C CA . ILE A 1 221 ? 14.307 -2.285 -12.658 1.00 98.56 221 ILE A CA 1
ATOM 1754 C C . ILE A 1 221 ? 15.082 -1.988 -13.943 1.00 98.56 221 ILE A C 1
ATOM 1756 O O . ILE A 1 221 ? 15.395 -0.840 -14.257 1.00 98.56 221 ILE A O 1
ATOM 1760 N N . ARG A 1 222 ? 15.378 -3.037 -14.717 1.00 97.81 222 ARG A N 1
ATOM 1761 C CA . ARG A 1 222 ? 16.043 -2.941 -16.034 1.00 97.81 222 ARG A CA 1
ATOM 1762 C C . ARG A 1 222 ? 15.189 -3.466 -17.176 1.00 97.81 222 ARG A C 1
ATOM 1764 O O . ARG A 1 222 ? 15.199 -2.887 -18.259 1.00 97.81 222 ARG A O 1
ATOM 1771 N N . ASP A 1 223 ? 14.518 -4.585 -16.932 1.00 97.75 223 ASP A N 1
ATOM 1772 C CA . ASP A 1 223 ? 13.688 -5.283 -17.903 1.00 97.75 223 ASP A CA 1
ATOM 1773 C C . ASP A 1 223 ? 12.219 -4.993 -17.605 1.00 97.75 223 ASP A C 1
ATOM 1775 O O . ASP A 1 223 ? 11.741 -5.265 -16.505 1.00 97.75 223 ASP A O 1
ATOM 1779 N N . ILE A 1 224 ? 11.532 -4.423 -18.593 1.00 97.69 224 ILE A N 1
ATOM 1780 C CA . ILE A 1 224 ? 10.107 -4.093 -18.535 1.00 97.69 224 ILE A CA 1
ATOM 1781 C C . ILE A 1 224 ? 9.283 -4.895 -19.550 1.00 97.69 224 ILE A C 1
ATOM 1783 O O . ILE A 1 224 ? 8.194 -4.480 -19.939 1.00 97.69 224 ILE A O 1
ATOM 1787 N N . THR A 1 225 ? 9.784 -6.046 -20.006 1.00 96.50 225 THR A N 1
ATOM 1788 C CA . THR A 1 225 ? 9.120 -6.890 -21.015 1.00 96.50 225 THR A CA 1
ATOM 1789 C C . THR A 1 225 ? 7.676 -7.238 -20.638 1.00 96.50 225 THR A C 1
ATOM 1791 O O . THR A 1 225 ? 6.812 -7.305 -21.512 1.00 96.50 225 THR A O 1
ATOM 1794 N N . GLN A 1 226 ? 7.388 -7.410 -19.346 1.00 94.56 226 GLN A N 1
ATOM 1795 C CA . GLN A 1 226 ? 6.056 -7.738 -18.830 1.00 94.56 226 GLN A CA 1
ATOM 1796 C C . GLN A 1 226 ? 5.019 -6.655 -19.122 1.00 94.56 226 GLN A C 1
ATOM 1798 O O . GLN A 1 226 ? 3.849 -6.990 -19.304 1.00 94.56 226 GLN A O 1
ATOM 1803 N N . ILE A 1 227 ? 5.438 -5.391 -19.253 1.00 94.12 227 ILE A N 1
ATOM 1804 C CA . ILE A 1 227 ? 4.518 -4.284 -19.527 1.00 94.12 227 ILE A CA 1
ATOM 1805 C C . ILE A 1 227 ? 3.790 -4.490 -20.848 1.00 94.12 227 ILE A C 1
ATOM 1807 O O . ILE A 1 227 ? 2.632 -4.119 -20.948 1.00 94.12 227 ILE A O 1
ATOM 1811 N N . LYS A 1 228 ? 4.384 -5.174 -21.831 1.00 92.62 228 LYS A N 1
ATOM 1812 C CA . LYS A 1 228 ? 3.723 -5.495 -23.105 1.00 92.62 228 LYS A CA 1
ATOM 1813 C C . LYS A 1 228 ? 2.327 -6.119 -22.940 1.00 92.62 228 LYS A C 1
ATOM 1815 O O . LYS A 1 228 ? 1.455 -5.878 -23.770 1.00 92.62 228 LYS A O 1
ATOM 1820 N N . GLY A 1 229 ? 2.142 -6.956 -21.915 1.00 89.25 229 GLY A N 1
ATOM 1821 C CA . GLY A 1 229 ? 0.896 -7.688 -21.666 1.00 89.25 229 GLY A CA 1
ATOM 1822 C C . GLY A 1 229 ? -0.147 -6.925 -20.846 1.00 89.25 229 GLY A C 1
ATOM 1823 O O . GLY A 1 229 ? -1.269 -7.407 -20.720 1.00 89.25 229 GLY A O 1
ATOM 1824 N N . MET A 1 230 ? 0.199 -5.760 -20.294 1.00 91.44 230 MET A N 1
ATOM 1825 C CA . MET A 1 230 ? -0.672 -4.976 -19.415 1.00 91.44 230 MET A CA 1
ATOM 1826 C C . MET A 1 230 ? -1.572 -4.061 -20.253 1.00 91.44 230 MET A C 1
ATOM 1828 O O . MET A 1 230 ? -1.295 -2.877 -20.425 1.00 91.44 230 MET A O 1
ATOM 1832 N N . SER A 1 231 ? -2.616 -4.634 -20.855 1.00 89.00 231 SER A N 1
ATOM 1833 C CA . SER A 1 231 ? -3.439 -3.945 -21.857 1.00 89.00 231 SER A CA 1
ATOM 1834 C C . SER A 1 231 ? -4.445 -2.942 -21.293 1.00 89.00 231 SER A C 1
ATOM 1836 O O . SER A 1 231 ? -5.026 -2.217 -22.089 1.00 89.00 231 SER A O 1
ATOM 1838 N N . LYS A 1 232 ? -4.689 -2.938 -19.976 1.00 90.44 232 LYS A N 1
ATOM 1839 C CA . LYS A 1 232 ? -5.642 -2.026 -19.321 1.00 90.44 232 LYS A CA 1
ATOM 1840 C C . LYS A 1 232 ? -4.987 -0.823 -18.641 1.00 90.44 232 LYS A C 1
ATOM 1842 O O . LYS A 1 232 ? -5.703 -0.011 -18.062 1.00 90.44 232 LYS A O 1
ATOM 1847 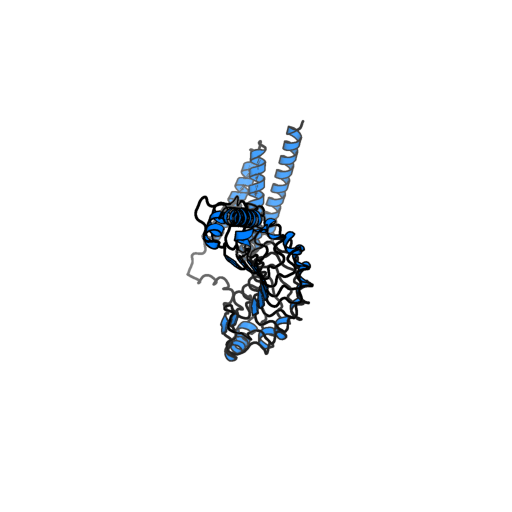N N . ILE A 1 233 ? -3.657 -0.711 -18.697 1.00 87.81 233 ILE A N 1
ATOM 1848 C CA . ILE A 1 233 ? -2.942 0.464 -18.182 1.00 87.81 233 ILE A CA 1
ATOM 1849 C C . ILE A 1 233 ? -3.528 1.706 -18.855 1.00 87.81 233 ILE A C 1
ATOM 1851 O O . ILE A 1 233 ? -3.649 1.714 -20.076 1.00 87.81 233 ILE A O 1
ATOM 1855 N N . GLY A 1 234 ? -3.923 2.688 -18.045 1.00 74.88 234 GLY A N 1
ATOM 1856 C CA . GLY A 1 234 ? -4.567 3.929 -18.486 1.00 74.88 234 GLY A CA 1
ATOM 1857 C C . GLY A 1 234 ? -6.094 3.912 -18.582 1.00 74.88 234 GLY A C 1
ATOM 1858 O O . GLY A 1 234 ? -6.734 4.958 -18.696 1.00 74.88 234 GLY A O 1
ATOM 1859 N N . GLU A 1 235 ? -6.745 2.753 -18.435 1.00 78.50 235 GLU A N 1
ATOM 1860 C CA . GLU A 1 235 ? -8.209 2.699 -18.372 1.00 78.50 235 GLU A CA 1
ATOM 1861 C C . GLU A 1 235 ? -8.727 3.237 -17.024 1.00 78.50 235 GLU A C 1
ATOM 1863 O O . GLU A 1 235 ? -8.736 2.526 -16.019 1.00 78.50 235 GLU A O 1
ATOM 1868 N N . HIS A 1 236 ? -9.223 4.476 -16.986 1.00 62.94 236 HIS A N 1
ATOM 1869 C CA . HIS A 1 236 ? -9.756 5.071 -15.755 1.00 62.94 236 HIS A CA 1
ATOM 1870 C C . HIS A 1 236 ? -11.267 4.897 -15.536 1.00 62.94 236 HIS A C 1
ATOM 1872 O O . HIS A 1 236 ? -12.086 4.999 -16.450 1.00 62.94 236 HIS A O 1
ATOM 1878 N N . GLU A 1 237 ? -11.630 4.790 -14.254 1.00 56.00 237 GLU A N 1
ATOM 1879 C CA . GLU A 1 237 ? -12.943 5.141 -13.701 1.00 56.00 237 GLU A CA 1
ATOM 1880 C C . GLU A 1 237 ? -12.755 6.343 -12.746 1.00 56.00 237 GLU A C 1
ATOM 1882 O O . GLU A 1 237 ? -12.366 6.143 -11.608 1.00 56.00 237 GLU A O 1
ATOM 1887 N N . GLU A 1 238 ? -12.971 7.579 -13.221 1.00 49.78 238 GLU A N 1
ATOM 1888 C CA . GLU A 1 238 ? -13.104 8.904 -12.543 1.00 49.78 238 GLU A CA 1
ATOM 1889 C C . GLU A 1 238 ? -12.260 9.315 -11.290 1.00 49.78 238 GLU A C 1
ATOM 1891 O O . GLU A 1 238 ? -12.259 10.503 -10.974 1.00 49.78 238 GLU A O 1
ATOM 1896 N N . HIS A 1 239 ? -11.515 8.450 -10.590 1.00 50.91 239 HIS A N 1
ATOM 1897 C CA . HIS A 1 239 ? -11.019 8.720 -9.223 1.00 50.91 239 HIS A CA 1
ATOM 1898 C C . HIS A 1 239 ? -9.496 8.675 -9.020 1.00 50.91 239 HIS A C 1
ATOM 1900 O O . HIS A 1 239 ? -9.034 9.014 -7.931 1.00 50.91 239 HIS A O 1
ATOM 1906 N N . TRP A 1 240 ? -8.694 8.319 -10.026 1.00 52.44 240 TRP A N 1
ATOM 1907 C CA . TRP A 1 240 ? -7.238 8.266 -9.865 1.00 52.44 240 TRP A CA 1
ATOM 1908 C C . TRP A 1 240 ? -6.540 9.520 -10.416 1.00 52.44 240 TRP A C 1
ATOM 1910 O O . TRP A 1 240 ? -6.854 10.002 -11.501 1.00 52.44 240 TRP A O 1
ATOM 1920 N N . ILE A 1 241 ? -5.612 10.078 -9.629 1.00 46.00 241 ILE A N 1
ATOM 1921 C CA . ILE A 1 241 ? -4.957 11.383 -9.863 1.00 46.00 241 ILE A CA 1
ATOM 1922 C C . ILE A 1 241 ? -3.434 11.280 -10.112 1.00 46.00 241 ILE A C 1
ATOM 1924 O O . ILE A 1 241 ? -2.759 12.310 -10.172 1.00 46.00 241 ILE A O 1
ATOM 1928 N N . GLY A 1 242 ? -2.883 10.063 -10.244 1.00 51.50 242 GLY A N 1
ATOM 1929 C CA . GLY A 1 242 ? -1.455 9.786 -10.489 1.00 51.50 242 GLY A CA 1
ATOM 1930 C C . GLY A 1 242 ? -1.070 9.647 -11.972 1.00 51.50 242 GLY A C 1
ATOM 1931 O O . GLY A 1 242 ? -1.930 9.701 -12.847 1.00 51.50 242 GLY A O 1
ATOM 1932 N N . ALA A 1 243 ? 0.231 9.500 -12.262 1.00 54.66 243 ALA A N 1
ATOM 1933 C CA . ALA A 1 243 ? 0.690 9.035 -13.576 1.00 54.66 243 ALA A CA 1
ATOM 1934 C C . ALA A 1 243 ? 0.348 7.548 -13.723 1.00 54.66 243 ALA A C 1
ATOM 1936 O O . ALA A 1 243 ? 0.613 6.777 -12.802 1.00 54.66 243 ALA A O 1
ATOM 1937 N N . GLU A 1 244 ? -0.221 7.161 -14.864 1.00 81.25 244 GLU A N 1
ATOM 1938 C CA . GLU A 1 244 ? -0.782 5.821 -15.058 1.00 81.25 244 GLU A CA 1
ATOM 1939 C C . GLU A 1 244 ? 0.252 4.709 -14.990 1.00 81.25 244 GLU A C 1
ATOM 1941 O O . GLU A 1 244 ? 0.019 3.628 -14.445 1.00 81.25 244 GLU A O 1
ATOM 1946 N N . LEU A 1 245 ? 1.432 5.015 -15.511 1.00 93.94 245 LEU A N 1
ATOM 1947 C CA . LEU A 1 245 ? 2.587 4.152 -15.449 1.00 93.94 245 LEU A CA 1
ATOM 1948 C C . LEU A 1 245 ? 3.818 4.980 -15.093 1.00 93.94 245 LEU A C 1
ATOM 1950 O O . LEU A 1 245 ? 4.414 5.629 -15.954 1.00 93.94 245 LEU A O 1
ATOM 1954 N N . ASP A 1 246 ? 4.221 4.938 -13.827 1.00 96.12 246 ASP A N 1
ATOM 1955 C CA . ASP A 1 246 ? 5.451 5.587 -13.372 1.00 96.12 246 ASP A CA 1
ATOM 1956 C C . ASP A 1 246 ? 6.586 4.561 -13.282 1.00 96.12 246 ASP A C 1
ATOM 1958 O O . ASP A 1 246 ? 6.617 3.676 -12.428 1.00 96.12 246 ASP A O 1
ATOM 1962 N N . LEU A 1 247 ? 7.540 4.682 -14.200 1.00 97.56 247 LEU A N 1
ATOM 1963 C CA . LEU A 1 247 ? 8.765 3.890 -14.286 1.00 97.56 247 LEU A CA 1
ATOM 1964 C C . LEU A 1 247 ? 10.001 4.741 -13.985 1.00 97.56 247 LEU A C 1
ATOM 1966 O O . LEU A 1 247 ? 11.135 4.312 -14.238 1.00 97.56 247 LEU A O 1
ATOM 1970 N N . SER A 1 248 ? 9.816 5.956 -13.475 1.00 96.75 248 SER A N 1
ATOM 1971 C CA . SER A 1 248 ? 10.891 6.917 -13.290 1.00 96.75 248 SER A CA 1
ATOM 1972 C C . SER A 1 248 ? 11.924 6.443 -12.269 1.00 96.75 248 SER A C 1
ATOM 1974 O O . SER A 1 248 ? 11.652 5.633 -11.382 1.00 96.75 248 SER A O 1
ATOM 1976 N N . HIS A 1 249 ? 13.153 6.949 -12.382 1.00 95.69 249 HIS A N 1
ATOM 1977 C CA . HIS A 1 249 ? 14.248 6.617 -11.461 1.00 95.69 249 HIS A CA 1
ATOM 1978 C C . HIS A 1 249 ? 14.537 5.107 -11.346 1.00 95.69 249 HIS A C 1
ATOM 1980 O O . HIS A 1 249 ? 14.744 4.594 -10.249 1.00 95.69 249 HIS A O 1
ATOM 1986 N N . ASN A 1 250 ? 14.571 4.410 -12.479 1.00 97.38 250 ASN A N 1
ATOM 1987 C CA . ASN A 1 250 ? 14.987 3.013 -12.580 1.00 97.38 250 ASN A CA 1
ATOM 1988 C C . ASN A 1 250 ? 16.290 2.892 -13.400 1.00 97.38 250 ASN A C 1
ATOM 1990 O O . ASN A 1 250 ? 17.018 3.862 -13.627 1.00 97.38 250 ASN A O 1
ATOM 1994 N N . GLN A 1 251 ? 16.619 1.677 -13.838 1.00 97.31 251 GLN A N 1
ATOM 1995 C CA . GLN A 1 251 ? 17.780 1.358 -14.671 1.00 97.31 251 GLN A CA 1
ATOM 1996 C C . GLN A 1 251 ? 17.363 0.917 -16.089 1.00 97.31 251 GLN A C 1
ATOM 1998 O O . GLN A 1 251 ? 18.066 0.141 -16.743 1.00 97.31 251 GLN A O 1
ATOM 2003 N N . ILE A 1 252 ? 16.220 1.407 -16.578 1.00 97.75 252 ILE A N 1
ATOM 2004 C CA . ILE A 1 252 ? 15.641 1.026 -17.869 1.00 97.75 252 ILE A CA 1
ATOM 2005 C C . ILE A 1 252 ? 16.423 1.701 -18.999 1.00 97.75 252 ILE A C 1
ATOM 2007 O O . ILE A 1 252 ? 16.650 2.907 -18.996 1.00 97.75 252 ILE A O 1
ATOM 2011 N N . SER A 1 253 ? 16.837 0.924 -19.998 1.00 96.75 253 SER A N 1
ATOM 2012 C CA . SER A 1 253 ? 17.518 1.468 -21.184 1.00 96.75 253 SER A CA 1
ATOM 2013 C C . SER A 1 253 ? 16.706 1.309 -22.467 1.00 96.75 253 SER A C 1
ATOM 2015 O O . SER A 1 253 ? 16.755 2.180 -23.341 1.00 96.75 253 SER A O 1
ATOM 2017 N N . ASP A 1 254 ? 15.942 0.224 -22.578 1.00 97.31 254 ASP A N 1
ATOM 2018 C CA . ASP A 1 254 ? 15.137 -0.125 -23.743 1.00 97.31 254 ASP A CA 1
ATOM 2019 C C . ASP A 1 254 ? 13.647 -0.042 -23.405 1.00 97.31 254 ASP A C 1
ATOM 2021 O O . ASP A 1 254 ? 13.148 -0.807 -22.584 1.00 97.31 254 ASP A O 1
ATOM 2025 N N . ILE A 1 255 ? 12.947 0.886 -24.058 1.00 97.69 255 ILE A N 1
ATOM 2026 C CA . ILE A 1 255 ? 11.500 1.073 -23.897 1.00 97.69 255 ILE A CA 1
ATOM 2027 C C . ILE A 1 255 ? 10.682 0.396 -25.001 1.00 97.69 255 ILE A C 1
ATOM 2029 O O . ILE A 1 255 ? 9.492 0.672 -25.129 1.00 97.69 255 ILE A O 1
ATOM 2033 N N . THR A 1 256 ? 11.281 -0.502 -25.795 1.00 97.56 256 THR A N 1
ATOM 2034 C CA . THR A 1 256 ? 10.545 -1.313 -26.785 1.00 97.56 256 THR A CA 1
ATOM 2035 C C . THR A 1 256 ? 9.253 -1.915 -26.202 1.00 97.56 256 THR A C 1
ATOM 2037 O O . THR A 1 256 ? 8.227 -1.812 -26.875 1.00 97.56 256 THR A O 1
ATOM 2040 N N . PRO A 1 257 ? 9.223 -2.456 -24.962 1.00 97.56 257 PRO A N 1
ATOM 2041 C CA . PRO A 1 257 ? 7.992 -3.013 -24.395 1.00 97.56 257 PRO A CA 1
ATOM 2042 C C . PRO A 1 257 ? 6.830 -2.019 -24.264 1.00 97.56 257 PRO A C 1
ATOM 2044 O O . PRO A 1 257 ? 5.683 -2.436 -24.383 1.00 97.56 257 PRO A O 1
ATOM 2047 N N . LEU A 1 258 ? 7.101 -0.717 -24.095 1.00 96.19 258 LEU A N 1
ATOM 2048 C CA . LEU A 1 258 ? 6.057 0.319 -24.078 1.00 96.19 258 LEU A CA 1
ATOM 2049 C C . LEU A 1 258 ? 5.447 0.526 -25.469 1.00 96.19 258 LEU A C 1
ATOM 2051 O O . LEU A 1 258 ? 4.249 0.726 -25.605 1.00 96.19 258 LEU A O 1
ATOM 2055 N N . ILE A 1 259 ? 6.260 0.419 -26.524 1.00 94.88 259 ILE A N 1
ATOM 2056 C CA . ILE A 1 259 ? 5.793 0.503 -27.917 1.00 94.88 259 ILE A CA 1
ATOM 2057 C C . ILE A 1 259 ? 4.941 -0.707 -28.290 1.00 94.88 259 ILE A C 1
ATOM 2059 O O . ILE A 1 259 ? 3.997 -0.588 -29.076 1.00 94.88 259 ILE A O 1
ATOM 2063 N N . GLU A 1 260 ? 5.300 -1.875 -27.763 1.00 94.69 260 GLU A N 1
ATOM 2064 C CA . GLU A 1 260 ? 4.600 -3.135 -28.009 1.00 94.69 260 GLU A CA 1
ATOM 2065 C C . GLU A 1 260 ? 3.349 -3.318 -27.144 1.00 94.69 260 GLU A C 1
ATOM 2067 O O . GLU A 1 260 ? 2.558 -4.219 -27.425 1.00 94.69 260 GLU A O 1
ATOM 2072 N N . ASN A 1 261 ? 3.161 -2.481 -26.123 1.00 93.00 261 ASN A N 1
ATOM 2073 C CA . ASN A 1 261 ? 1.921 -2.411 -25.370 1.00 93.00 261 ASN A CA 1
ATOM 2074 C C . ASN A 1 261 ? 0.863 -1.659 -26.209 1.00 93.00 261 ASN A C 1
ATOM 2076 O O . ASN A 1 261 ? 1.102 -0.549 -26.687 1.00 93.00 261 ASN A O 1
ATOM 2080 N N . PHE A 1 262 ? -0.290 -2.301 -26.424 1.00 86.06 262 PHE A N 1
ATOM 2081 C CA . PHE A 1 262 ? -1.423 -1.748 -27.184 1.00 86.06 262 PHE A CA 1
ATOM 2082 C C . PHE A 1 262 ? -2.483 -1.060 -26.305 1.00 86.06 262 PHE A C 1
ATOM 2084 O O . PHE A 1 262 ? -3.396 -0.442 -26.846 1.00 86.06 262 PHE A O 1
ATOM 2091 N N . GLY A 1 263 ? -2.385 -1.210 -24.984 1.00 86.00 263 GLY A N 1
ATOM 2092 C CA . GLY A 1 263 ? -3.202 -0.516 -23.988 1.00 86.00 263 GLY A CA 1
ATOM 2093 C C . GLY A 1 263 ? -2.797 0.942 -23.795 1.00 86.00 263 GLY A C 1
ATOM 2094 O O . GLY A 1 263 ? -3.678 1.769 -23.635 1.00 86.00 263 GLY A O 1
ATOM 2095 N N . ILE A 1 264 ? -1.502 1.256 -23.938 1.00 90.00 264 ILE A N 1
ATOM 2096 C CA . ILE A 1 264 ? -0.972 2.626 -23.831 1.00 90.00 264 ILE A CA 1
ATOM 2097 C C . ILE A 1 264 ? -1.338 3.450 -25.083 1.00 90.00 264 ILE A C 1
ATOM 2099 O O . ILE A 1 264 ? -0.785 3.224 -26.170 1.00 90.00 264 ILE A O 1
ATOM 2103 N N . ASN A 1 265 ? -2.251 4.409 -24.928 1.00 87.19 265 ASN A N 1
ATOM 2104 C CA . ASN A 1 265 ? -2.931 5.170 -25.978 1.00 87.19 265 ASN A CA 1
ATOM 2105 C C . ASN A 1 265 ? -3.029 6.686 -25.672 1.00 87.19 265 ASN A C 1
ATOM 2107 O O . ASN A 1 265 ? -2.302 7.235 -24.850 1.00 87.19 265 ASN A O 1
ATOM 2111 N N . GLU A 1 266 ? -3.862 7.397 -26.440 1.00 88.81 266 GLU A N 1
ATOM 2112 C CA . GLU A 1 266 ? -4.066 8.843 -26.327 1.00 88.81 266 GLU A CA 1
ATOM 2113 C C . GLU A 1 266 ? -4.652 9.237 -24.965 1.00 88.81 266 GLU A C 1
ATOM 2115 O O . GLU A 1 266 ? -5.721 8.762 -24.593 1.00 88.81 266 GLU A O 1
ATOM 2120 N N . GLY A 1 267 ? -3.986 10.170 -24.280 1.00 85.56 267 GLY A N 1
ATOM 2121 C CA . GLY A 1 267 ? -4.363 10.653 -22.949 1.00 85.56 267 GLY A CA 1
ATOM 2122 C C . GLY A 1 267 ? -3.600 9.979 -21.811 1.00 85.56 267 GLY A C 1
ATOM 2123 O O . GLY A 1 267 ? -3.515 10.567 -20.734 1.00 85.56 267 GLY A O 1
ATOM 2124 N N . ASP A 1 268 ? -2.984 8.826 -22.080 1.00 88.62 268 ASP A N 1
ATOM 2125 C CA . ASP A 1 268 ? -2.336 8.033 -21.044 1.00 88.62 268 ASP A CA 1
ATOM 2126 C C . ASP A 1 268 ? -1.035 8.670 -20.559 1.00 88.62 268 ASP A C 1
ATOM 2128 O O . ASP A 1 268 ? -0.191 9.094 -21.359 1.00 88.62 268 ASP A O 1
ATOM 2132 N N . LYS A 1 269 ? -0.830 8.696 -19.243 1.00 90.88 269 LYS A N 1
ATOM 2133 C CA . LYS A 1 269 ? 0.370 9.273 -18.616 1.00 90.88 269 LYS A CA 1
ATOM 2134 C C . LYS A 1 269 ? 1.429 8.229 -18.316 1.00 90.88 269 LYS A C 1
ATOM 2136 O O . LYS A 1 269 ? 1.254 7.369 -17.457 1.00 90.88 269 LYS A O 1
ATOM 2141 N N . VAL A 1 270 ? 2.598 8.383 -18.930 1.00 94.31 270 VAL A N 1
ATOM 2142 C CA . VAL A 1 270 ? 3.740 7.493 -18.698 1.00 94.31 270 VAL A CA 1
ATOM 2143 C C . VAL A 1 270 ? 4.955 8.314 -18.275 1.00 94.31 270 VAL A C 1
ATOM 2145 O O . VAL A 1 270 ? 5.381 9.209 -19.001 1.00 94.31 270 VAL A O 1
ATOM 2148 N N . ASP A 1 271 ? 5.556 8.005 -17.127 1.00 95.62 271 ASP A N 1
ATOM 2149 C CA . ASP A 1 271 ? 6.811 8.625 -16.683 1.00 95.62 271 ASP A CA 1
ATOM 2150 C C . ASP A 1 271 ? 7.973 7.635 -16.814 1.00 95.62 271 ASP A C 1
ATOM 2152 O O . ASP A 1 271 ? 8.028 6.606 -16.148 1.00 95.62 271 ASP A O 1
ATOM 2156 N N . ILE A 1 272 ? 8.931 7.948 -17.687 1.00 96.50 272 ILE A N 1
ATOM 2157 C CA . ILE A 1 272 ? 10.180 7.190 -17.868 1.00 96.50 272 ILE A CA 1
ATOM 2158 C C . ILE A 1 272 ? 11.413 8.026 -17.512 1.00 96.50 272 ILE A C 1
ATOM 2160 O O . ILE A 1 272 ? 12.544 7.655 -17.847 1.00 96.50 272 ILE A O 1
ATOM 2164 N N . SER A 1 273 ? 11.227 9.171 -16.858 1.00 94.75 273 SER A N 1
ATOM 2165 C CA . SER A 1 273 ? 12.302 10.089 -16.502 1.00 94.75 273 SER A CA 1
ATOM 2166 C C . SER A 1 273 ? 13.357 9.430 -15.612 1.00 94.75 273 SER A C 1
ATOM 2168 O O . SER A 1 273 ? 13.117 8.451 -14.907 1.00 94.75 273 SER A O 1
ATOM 2170 N N . ASN A 1 274 ? 14.577 9.966 -15.641 1.00 94.12 274 ASN A N 1
ATOM 2171 C CA . ASN A 1 274 ? 15.671 9.493 -14.788 1.00 94.12 274 ASN A CA 1
ATOM 2172 C C . ASN A 1 274 ? 16.050 8.014 -15.001 1.00 94.12 274 ASN A C 1
ATOM 2174 O O . ASN A 1 274 ? 16.554 7.365 -14.089 1.00 94.12 274 ASN A O 1
ATOM 2178 N N . ASN A 1 275 ? 15.872 7.517 -16.225 1.00 95.25 275 ASN A N 1
ATOM 2179 C CA . ASN A 1 275 ? 16.347 6.213 -16.675 1.00 95.25 275 ASN A CA 1
ATOM 2180 C C . ASN A 1 275 ? 17.538 6.355 -17.649 1.00 95.25 275 ASN A C 1
ATOM 2182 O O . ASN A 1 275 ? 17.619 7.340 -18.398 1.00 95.25 275 ASN A O 1
ATOM 2186 N N . PRO A 1 276 ? 18.483 5.396 -17.686 1.00 95.69 276 PRO A N 1
ATOM 2187 C CA . PRO A 1 276 ? 19.604 5.376 -18.629 1.00 95.69 276 PRO A CA 1
ATOM 2188 C C . PRO A 1 276 ? 19.173 4.934 -20.046 1.00 95.69 276 PRO A C 1
ATOM 2190 O O . PRO A 1 276 ? 19.695 3.962 -20.598 1.00 95.69 276 PRO A O 1
ATOM 2193 N N . LEU A 1 277 ? 18.233 5.668 -20.651 1.00 95.44 277 LEU A N 1
ATOM 2194 C CA . LEU A 1 277 ? 17.647 5.372 -21.963 1.00 95.44 277 LEU A CA 1
ATOM 2195 C C . LEU A 1 277 ? 18.704 5.316 -23.081 1.00 95.44 277 LEU A C 1
ATOM 2197 O O . LEU A 1 277 ? 19.580 6.180 -23.188 1.00 95.44 277 LEU A O 1
ATOM 2201 N N . ASN A 1 278 ? 18.608 4.303 -23.945 1.00 94.19 278 ASN A N 1
ATOM 2202 C CA . ASN A 1 278 ? 19.481 4.147 -25.108 1.00 94.19 278 ASN A CA 1
ATOM 2203 C C . ASN A 1 278 ? 19.050 5.057 -26.283 1.00 94.19 278 ASN A C 1
ATOM 2205 O O . ASN A 1 278 ? 17.950 5.609 -26.296 1.00 94.19 278 ASN A O 1
ATOM 2209 N N . SER A 1 279 ? 19.906 5.204 -27.304 1.00 94.00 279 SER A N 1
ATOM 2210 C CA . SER A 1 279 ? 19.623 6.070 -28.464 1.00 94.00 279 SER A CA 1
ATOM 2211 C C . SER A 1 279 ? 18.345 5.693 -29.211 1.00 94.00 279 SER A C 1
ATOM 2213 O O . SER A 1 279 ? 17.653 6.575 -29.697 1.00 94.00 279 SER A O 1
ATOM 2215 N N . LYS A 1 280 ? 17.992 4.404 -29.284 1.00 95.56 280 LYS A N 1
ATOM 2216 C CA . LYS A 1 280 ? 16.765 3.960 -29.959 1.00 95.56 280 LYS A CA 1
ATOM 2217 C C . LYS A 1 280 ? 15.521 4.401 -29.184 1.00 95.56 280 LYS A C 1
ATOM 2219 O O . LYS A 1 280 ? 14.573 4.899 -29.787 1.00 95.56 280 LYS A O 1
ATOM 2224 N N . SER A 1 281 ? 15.564 4.277 -27.858 1.00 96.25 281 SER A N 1
ATOM 2225 C CA . SER A 1 281 ? 14.534 4.779 -26.950 1.00 96.25 281 SER A CA 1
ATOM 2226 C C . SER A 1 281 ? 14.318 6.284 -27.129 1.00 96.25 281 SER A C 1
ATOM 2228 O O . SER A 1 281 ? 13.184 6.716 -27.300 1.00 96.25 281 SER A O 1
ATOM 2230 N N . LEU A 1 282 ? 15.408 7.058 -27.179 1.00 94.06 282 LEU A N 1
ATOM 2231 C CA . LEU A 1 282 ? 15.378 8.520 -27.312 1.00 94.06 282 LEU A CA 1
ATOM 2232 C C . LEU A 1 282 ? 14.953 9.009 -28.704 1.00 94.06 282 LEU A C 1
ATOM 2234 O O . LEU A 1 282 ? 14.146 9.923 -28.815 1.00 94.06 282 LEU A O 1
ATOM 2238 N N . GLU A 1 283 ? 15.518 8.440 -29.767 1.00 93.88 283 GLU A N 1
ATOM 2239 C CA . GLU A 1 283 ? 15.405 8.991 -31.126 1.00 93.88 283 GLU A CA 1
ATOM 2240 C C . GLU A 1 283 ? 14.250 8.385 -31.931 1.00 93.88 283 GLU A C 1
ATOM 2242 O O . GLU A 1 283 ? 13.824 8.976 -32.922 1.00 93.88 283 GLU A O 1
ATOM 2247 N N . ILE A 1 284 ? 13.760 7.202 -31.542 1.00 95.75 284 ILE A N 1
ATOM 2248 C CA . ILE A 1 284 ? 12.733 6.467 -32.294 1.00 95.75 284 ILE A CA 1
ATOM 2249 C C . ILE A 1 284 ? 11.492 6.230 -31.442 1.00 95.75 284 ILE A C 1
ATOM 2251 O O . ILE A 1 284 ? 10.392 6.566 -31.865 1.00 95.75 284 ILE A O 1
ATOM 2255 N N . TYR A 1 285 ? 11.643 5.635 -30.260 1.00 96.62 285 TYR A N 1
ATOM 2256 C CA . TYR A 1 285 ? 10.492 5.133 -29.508 1.00 96.62 285 TYR A CA 1
ATOM 2257 C C . TYR A 1 285 ? 9.722 6.221 -28.760 1.00 96.62 285 TYR A C 1
ATOM 2259 O O . TYR A 1 285 ? 8.496 6.216 -28.816 1.00 96.62 285 TYR A O 1
ATOM 2267 N N . ILE A 1 286 ? 10.409 7.185 -28.142 1.00 95.81 286 ILE A N 1
ATOM 2268 C CA . ILE A 1 286 ? 9.768 8.360 -27.534 1.00 95.81 286 ILE A CA 1
ATOM 2269 C C . ILE A 1 286 ? 8.871 9.096 -28.551 1.00 95.81 286 ILE A C 1
ATOM 2271 O O . ILE A 1 286 ? 7.671 9.187 -28.294 1.00 95.81 286 ILE A O 1
ATOM 2275 N N . PRO A 1 287 ? 9.362 9.502 -29.746 1.00 96.00 287 PRO A N 1
ATOM 2276 C CA . PRO A 1 287 ? 8.505 10.133 -30.753 1.00 96.00 287 PRO A CA 1
ATOM 2277 C C . PRO A 1 287 ? 7.312 9.274 -31.193 1.00 96.00 287 PRO A C 1
ATOM 2279 O O . PRO A 1 287 ? 6.258 9.806 -31.533 1.00 96.00 287 PRO A O 1
ATOM 2282 N N . VAL A 1 288 ? 7.460 7.943 -31.204 1.00 96.12 288 VAL A N 1
ATOM 2283 C CA . VAL A 1 288 ? 6.357 7.030 -31.537 1.00 96.12 288 VAL A CA 1
ATOM 2284 C C . VAL A 1 288 ? 5.272 7.063 -30.459 1.00 96.12 288 VAL A C 1
ATOM 2286 O O . VAL A 1 288 ? 4.105 7.168 -30.825 1.00 96.12 288 VAL A O 1
ATOM 2289 N N . LEU A 1 289 ? 5.624 7.016 -29.169 1.00 94.50 289 LEU A N 1
ATOM 2290 C CA . LEU A 1 289 ? 4.653 7.139 -28.069 1.00 94.50 289 LEU A CA 1
ATOM 2291 C C . LEU A 1 289 ? 3.957 8.501 -28.089 1.00 94.50 289 LEU A C 1
ATOM 2293 O O . LEU A 1 289 ? 2.733 8.559 -28.072 1.00 94.50 289 LEU A O 1
ATOM 2297 N N . GLU A 1 290 ? 4.718 9.586 -28.234 1.00 94.62 290 GLU A N 1
ATOM 2298 C CA . GLU A 1 290 ? 4.160 10.942 -28.322 1.00 94.62 290 GLU A CA 1
ATOM 2299 C C . GLU A 1 290 ? 3.193 11.072 -29.515 1.00 94.62 290 GLU A C 1
ATOM 2301 O O . GLU A 1 290 ? 2.119 11.657 -29.395 1.00 94.62 290 GLU A O 1
ATOM 2306 N N . SER A 1 291 ? 3.509 10.458 -30.664 1.00 94.56 291 SER A N 1
ATOM 2307 C CA . SER A 1 291 ? 2.618 10.459 -31.837 1.00 94.56 291 SER A CA 1
ATOM 2308 C C . SER A 1 291 ? 1.327 9.651 -31.657 1.00 94.56 291 SER A C 1
ATOM 2310 O O . SER A 1 291 ? 0.379 9.860 -32.414 1.00 94.56 291 SER A O 1
ATOM 2312 N N . ARG A 1 292 ? 1.279 8.741 -30.671 1.00 92.62 292 ARG A N 1
ATOM 2313 C CA . ARG A 1 292 ? 0.059 8.024 -30.258 1.00 92.62 292 ARG A CA 1
ATOM 2314 C C . ARG A 1 292 ? -0.822 8.853 -29.317 1.00 92.62 292 ARG A C 1
ATOM 2316 O O . ARG A 1 292 ? -1.910 8.399 -28.995 1.00 92.62 292 ARG A O 1
ATOM 2323 N N . GLY A 1 293 ? -0.375 10.041 -28.900 1.00 91.00 293 GLY A N 1
ATOM 2324 C CA . GLY A 1 293 ? -1.096 10.898 -27.956 1.00 91.00 293 GLY A CA 1
ATOM 2325 C C . GLY A 1 293 ? -0.806 10.600 -26.483 1.00 91.00 293 GLY A C 1
ATOM 2326 O O . GLY A 1 293 ? -1.536 11.089 -25.628 1.00 91.00 293 GLY A O 1
ATOM 2327 N N . VAL A 1 294 ? 0.235 9.816 -26.188 1.00 92.12 294 VAL A N 1
ATOM 2328 C CA . VAL A 1 294 ? 0.661 9.496 -24.816 1.00 92.12 294 VAL A CA 1
ATOM 2329 C C . VAL A 1 294 ? 1.288 10.736 -24.173 1.00 92.12 294 VAL A C 1
ATOM 2331 O O . VAL A 1 294 ? 2.197 11.349 -24.746 1.00 92.12 294 VAL A O 1
ATOM 2334 N N . GLU A 1 295 ? 0.854 11.084 -22.964 1.00 92.00 295 GLU A N 1
ATOM 2335 C CA . GLU A 1 295 ? 1.455 12.115 -22.118 1.00 92.00 295 GLU A CA 1
ATOM 2336 C C . GLU A 1 295 ? 2.747 11.580 -21.475 1.00 92.00 295 GLU A C 1
ATOM 2338 O O . GLU A 1 295 ? 2.784 11.134 -20.327 1.00 92.00 295 GLU A O 1
ATOM 2343 N N . LEU A 1 296 ? 3.836 11.595 -22.250 1.00 92.81 296 LEU A N 1
ATOM 2344 C CA . LEU A 1 296 ? 5.120 11.035 -21.835 1.00 92.81 296 LEU A CA 1
ATOM 2345 C C . LEU A 1 296 ? 5.979 12.057 -21.075 1.00 92.81 296 LEU A C 1
ATOM 2347 O O . LEU A 1 296 ? 6.428 13.059 -21.636 1.00 92.81 296 LEU A O 1
ATOM 2351 N N . ILE A 1 297 ? 6.302 11.757 -19.819 1.00 92.69 297 ILE A N 1
ATOM 2352 C CA . ILE A 1 297 ? 7.312 12.480 -19.046 1.00 92.69 297 ILE A CA 1
ATOM 2353 C C . ILE A 1 297 ? 8.645 11.763 -19.228 1.00 92.69 297 ILE A C 1
ATOM 2355 O O . ILE A 1 297 ? 8.836 10.612 -18.835 1.00 92.69 297 ILE A O 1
ATOM 2359 N N . TRP A 1 298 ? 9.602 12.456 -19.836 1.00 89.19 298 TRP A N 1
ATOM 2360 C CA . TRP A 1 298 ? 10.951 11.943 -19.982 1.00 89.19 298 TRP A CA 1
ATOM 2361 C C . TRP A 1 298 ? 11.964 13.069 -19.797 1.00 89.19 298 TRP A C 1
ATOM 2363 O O . TRP A 1 298 ? 12.016 14.046 -20.538 1.00 89.19 298 TRP A O 1
ATOM 2373 N N . GLU A 1 299 ? 12.818 12.913 -18.791 1.00 81.75 299 GLU A N 1
ATOM 2374 C CA . GLU A 1 299 ? 14.066 13.656 -18.696 1.00 81.75 299 GLU A CA 1
ATOM 2375 C C . GLU A 1 299 ? 15.204 12.640 -18.778 1.00 81.75 299 GLU A C 1
ATOM 2377 O O . GLU A 1 299 ? 15.277 11.741 -17.927 1.00 81.75 299 GLU A O 1
ATOM 2382 N N . PRO A 1 300 ? 16.103 12.732 -19.779 1.00 62.97 300 PRO A N 1
ATOM 2383 C CA . PRO A 1 300 ? 17.295 11.904 -19.765 1.00 62.97 300 PRO A CA 1
ATOM 2384 C C . PRO A 1 300 ? 18.058 12.225 -18.483 1.00 62.97 300 PRO A C 1
ATOM 2386 O O . PRO A 1 300 ? 18.161 13.402 -18.117 1.00 62.97 300 PRO A O 1
ATOM 2389 N N . ILE A 1 301 ? 18.633 11.208 -17.822 1.00 59.12 301 ILE A N 1
ATOM 2390 C CA . ILE A 1 301 ? 19.599 11.452 -16.744 1.00 59.12 301 ILE A CA 1
ATOM 2391 C C . ILE A 1 301 ? 20.589 12.462 -17.309 1.00 59.12 301 ILE A C 1
ATOM 2393 O O . ILE A 1 301 ? 21.303 12.159 -18.273 1.00 59.12 301 ILE A O 1
ATOM 2397 N N . LYS A 1 302 ? 20.594 13.686 -16.764 1.00 46.22 302 LYS A N 1
ATOM 2398 C CA . LYS A 1 302 ? 21.570 14.696 -17.153 1.00 46.22 302 LYS A CA 1
ATOM 2399 C C . LYS A 1 302 ? 22.921 14.068 -16.856 1.00 46.22 302 LYS A C 1
ATOM 2401 O O . LYS A 1 302 ? 23.372 14.085 -15.712 1.00 46.22 302 LYS A O 1
ATOM 2406 N N . LYS A 1 303 ? 23.590 13.523 -17.884 1.00 43.78 303 LYS A N 1
ATOM 2407 C CA . LYS A 1 303 ? 25.041 13.348 -17.844 1.00 43.78 303 LYS A CA 1
ATOM 2408 C C . LYS A 1 303 ? 25.541 14.683 -17.316 1.00 43.78 303 LYS A C 1
ATOM 2410 O O . LYS A 1 303 ? 25.132 15.696 -17.897 1.00 43.78 303 LYS A O 1
ATOM 2415 N N . PRO A 1 304 ? 26.326 14.732 -16.225 1.00 38.06 304 PRO A N 1
ATOM 2416 C CA . PRO A 1 304 ? 26.851 15.996 -15.746 1.00 38.06 304 PRO A CA 1
ATOM 2417 C C . PRO A 1 304 ? 27.446 16.684 -16.962 1.00 38.06 304 PRO A C 1
ATOM 2419 O O . PRO A 1 304 ? 28.328 16.119 -17.614 1.00 38.06 304 PRO A O 1
ATOM 2422 N N . THR A 1 305 ? 26.853 17.816 -17.353 1.00 35.53 305 THR A N 1
ATOM 2423 C CA . THR A 1 305 ? 27.257 18.536 -18.555 1.00 35.53 305 THR A CA 1
ATOM 2424 C C . THR A 1 305 ? 28.756 18.689 -18.441 1.00 35.53 305 THR A C 1
ATOM 2426 O O . THR A 1 305 ? 29.218 19.288 -17.463 1.00 35.53 305 THR A O 1
ATOM 2429 N N . ALA A 1 306 ? 29.509 18.078 -19.364 1.00 38.91 306 ALA A N 1
ATOM 2430 C CA . ALA A 1 306 ? 30.952 18.241 -19.382 1.00 38.91 306 ALA A CA 1
ATOM 2431 C C . ALA A 1 306 ? 31.198 19.748 -19.259 1.00 38.91 306 ALA A C 1
ATOM 2433 O O . ALA A 1 306 ? 30.563 20.508 -20.003 1.00 38.91 306 ALA A O 1
ATOM 2434 N N . PRO A 1 307 ? 31.988 20.201 -18.271 1.00 36.03 307 PRO A N 1
ATOM 2435 C CA . PRO A 1 307 ? 32.100 21.617 -17.991 1.00 36.03 307 PRO A CA 1
ATOM 2436 C C . PRO A 1 307 ? 32.454 22.317 -19.296 1.00 36.03 307 PRO A C 1
ATOM 2438 O O . PRO A 1 307 ? 33.389 21.907 -19.989 1.00 36.03 307 PRO A O 1
ATOM 2441 N N . VAL A 1 308 ? 31.656 23.330 -19.647 1.00 36.34 308 VAL A N 1
ATOM 2442 C CA . VAL A 1 308 ? 31.913 24.222 -20.778 1.00 36.34 308 VAL A CA 1
ATOM 2443 C C . VAL A 1 308 ? 33.406 24.526 -20.768 1.00 36.34 308 VAL A C 1
ATOM 2445 O O . VAL A 1 308 ? 33.903 25.061 -19.773 1.00 36.34 308 VAL A O 1
ATOM 2448 N N . LYS A 1 309 ? 34.130 24.141 -21.830 1.00 40.50 309 LYS A N 1
ATOM 2449 C CA . LYS A 1 309 ? 35.551 24.472 -21.998 1.00 40.50 309 LYS A CA 1
ATOM 2450 C C . LYS A 1 309 ? 35.678 25.996 -22.028 1.00 40.50 309 LYS A C 1
ATOM 2452 O O . LYS A 1 309 ? 35.639 26.615 -23.085 1.00 40.50 309 LYS A O 1
ATOM 2457 N N . ARG A 1 310 ? 35.810 26.606 -20.852 1.00 30.53 310 ARG A N 1
ATOM 2458 C CA . ARG A 1 310 ? 36.325 27.961 -20.690 1.00 30.53 310 ARG A CA 1
ATOM 2459 C C . ARG A 1 310 ? 37.853 27.877 -20.745 1.00 30.53 310 ARG A C 1
ATOM 2461 O O . ARG A 1 310 ? 38.420 26.911 -20.226 1.00 30.53 310 ARG A O 1
ATOM 2468 N N . PRO A 1 311 ? 38.527 28.837 -21.394 1.00 35.97 311 PRO A N 1
ATOM 2469 C CA . PRO A 1 311 ? 39.969 28.786 -21.553 1.00 35.97 311 PRO A CA 1
ATOM 2470 C C . PRO A 1 311 ? 40.641 28.839 -20.178 1.00 35.97 311 PRO A C 1
ATOM 2472 O O . PRO A 1 311 ? 40.393 29.752 -19.399 1.00 35.97 311 PRO A O 1
ATOM 2475 N N . ASN A 1 312 ? 41.470 27.831 -19.906 1.00 42.53 312 ASN A N 1
ATOM 2476 C CA . ASN A 1 312 ? 42.478 27.761 -18.849 1.00 42.53 312 ASN A CA 1
ATOM 2477 C C . ASN A 1 312 ? 42.083 28.284 -17.455 1.00 42.53 312 ASN A C 1
ATOM 2479 O O . ASN A 1 312 ? 42.446 29.389 -17.067 1.00 42.53 312 ASN A O 1
ATOM 2483 N N . LEU A 1 313 ? 41.508 27.396 -16.639 1.00 34.03 313 LEU A N 1
ATOM 2484 C CA . LEU A 1 313 ? 41.742 27.375 -15.184 1.00 34.03 313 LEU A CA 1
ATOM 2485 C C . LEU A 1 313 ? 42.057 25.943 -14.690 1.00 34.03 313 LEU A C 1
ATOM 2487 O O . LEU A 1 313 ? 41.688 25.525 -13.593 1.00 34.03 313 LEU A O 1
ATOM 2491 N N . PHE A 1 314 ? 42.737 25.161 -15.535 1.00 37.62 314 PHE A N 1
ATOM 2492 C CA . PHE A 1 314 ? 43.305 23.854 -15.198 1.00 37.62 314 PHE A CA 1
ATOM 2493 C C . PHE A 1 314 ? 44.515 24.060 -14.280 1.00 37.62 314 PHE A C 1
ATOM 2495 O O . PHE A 1 314 ? 45.632 24.131 -14.771 1.00 37.62 314 PHE A O 1
ATOM 2502 N N . LEU A 1 315 ? 44.309 24.211 -12.966 1.00 39.56 315 LEU A N 1
ATOM 2503 C CA . LEU A 1 315 ? 45.381 23.963 -11.982 1.00 39.56 315 LEU A CA 1
ATOM 2504 C C . LEU A 1 315 ? 44.944 23.827 -10.510 1.00 39.56 315 LEU A C 1
ATOM 2506 O O . LEU A 1 315 ? 45.768 23.409 -9.705 1.00 39.56 315 LEU A O 1
ATOM 2510 N N . TYR A 1 316 ? 43.688 24.097 -10.124 1.00 41.03 316 TYR A N 1
ATOM 2511 C CA . TYR A 1 316 ? 43.343 24.190 -8.688 1.00 41.03 316 TYR A CA 1
ATOM 2512 C C . TYR A 1 316 ? 42.545 23.031 -8.059 1.00 41.03 316 TYR A C 1
ATOM 2514 O O . TYR A 1 316 ? 42.533 22.917 -6.836 1.00 41.03 316 TYR A O 1
ATOM 2522 N N . ILE A 1 317 ? 41.920 22.134 -8.829 1.00 43.06 317 ILE A N 1
ATOM 2523 C CA . ILE A 1 317 ? 41.041 21.086 -8.256 1.00 43.06 317 ILE A CA 1
ATOM 2524 C C . ILE A 1 317 ? 41.742 19.740 -7.957 1.00 43.06 317 ILE A C 1
ATOM 2526 O O . ILE A 1 317 ? 41.431 19.152 -6.919 1.00 43.06 317 ILE A O 1
ATOM 2530 N N . PRO A 1 318 ? 42.752 19.266 -8.722 1.00 44.00 318 PRO A N 1
ATOM 2531 C CA . PRO A 1 318 ? 43.497 18.060 -8.335 1.00 44.00 318 PRO A CA 1
ATOM 2532 C C . PRO A 1 318 ? 44.288 18.262 -7.034 1.00 44.00 318 PRO A C 1
ATOM 2534 O O . PRO A 1 318 ? 44.508 17.323 -6.275 1.00 44.00 318 PRO A O 1
ATOM 2537 N N . PHE A 1 319 ? 44.679 19.507 -6.745 1.00 43.59 319 PHE A N 1
ATOM 2538 C CA . PHE A 1 319 ? 45.487 19.849 -5.579 1.00 43.59 319 PHE A CA 1
ATOM 2539 C C . PHE A 1 319 ? 44.716 19.709 -4.259 1.00 43.59 319 PHE A C 1
ATOM 2541 O O . PHE A 1 319 ? 45.297 19.250 -3.282 1.00 43.59 319 PHE A O 1
ATOM 2548 N N . LEU A 1 320 ? 43.414 20.020 -4.207 1.00 42.41 320 LEU A N 1
ATOM 2549 C CA . LEU A 1 320 ? 42.652 19.941 -2.952 1.00 42.41 320 LEU A CA 1
ATOM 2550 C C . LEU A 1 320 ? 42.363 18.497 -2.516 1.00 42.41 320 LEU A C 1
ATOM 2552 O O . LEU A 1 320 ? 42.528 18.184 -1.341 1.00 42.41 320 LEU A O 1
ATOM 2556 N N . ALA A 1 321 ? 41.999 17.610 -3.449 1.00 46.97 321 ALA A N 1
ATOM 2557 C CA . ALA A 1 321 ? 41.733 16.199 -3.149 1.00 46.97 321 ALA A CA 1
ATOM 2558 C C . ALA A 1 321 ? 43.020 15.446 -2.755 1.00 46.97 321 ALA A C 1
ATOM 2560 O O . ALA A 1 321 ? 43.036 14.669 -1.794 1.00 46.97 321 ALA A O 1
ATOM 2561 N N . ILE A 1 322 ? 44.133 15.751 -3.435 1.00 47.41 322 ILE A N 1
ATOM 2562 C CA . ILE A 1 322 ? 45.461 15.221 -3.103 1.00 47.41 322 ILE A CA 1
ATOM 2563 C C . ILE A 1 322 ? 45.961 15.801 -1.775 1.00 47.41 322 ILE A C 1
ATOM 2565 O O . ILE A 1 322 ? 46.541 15.050 -0.993 1.00 47.41 322 ILE A O 1
ATOM 2569 N N . ILE A 1 323 ? 45.699 17.077 -1.454 1.00 48.06 323 ILE A N 1
ATOM 2570 C CA . ILE A 1 323 ? 45.995 17.651 -0.131 1.00 48.06 323 ILE A CA 1
ATOM 2571 C C . ILE A 1 323 ? 45.158 16.962 0.944 1.00 48.06 323 ILE A C 1
ATOM 2573 O O . ILE A 1 323 ? 45.728 16.584 1.956 1.00 48.06 323 ILE A O 1
ATOM 2577 N N . THR A 1 324 ? 43.860 16.711 0.756 1.00 53.00 324 THR A N 1
ATOM 2578 C CA . THR A 1 324 ? 43.052 16.030 1.784 1.00 53.00 324 THR A CA 1
ATOM 2579 C C . THR A 1 324 ? 43.509 14.595 2.029 1.00 53.00 324 THR A C 1
ATOM 2581 O O . THR A 1 324 ? 43.634 14.193 3.181 1.00 53.00 324 THR A O 1
ATOM 2584 N N . ILE A 1 325 ? 43.868 13.845 0.984 1.00 51.78 325 ILE A N 1
ATOM 2585 C CA . ILE A 1 325 ? 44.363 12.467 1.122 1.00 51.78 325 ILE A CA 1
ATOM 2586 C C . ILE A 1 325 ? 45.799 12.455 1.671 1.00 51.78 325 ILE A C 1
ATOM 2588 O O . ILE A 1 325 ? 46.110 11.665 2.556 1.00 51.78 325 ILE A O 1
ATOM 2592 N N . SER A 1 326 ? 46.664 13.378 1.242 1.00 53.03 326 SER A N 1
ATOM 2593 C CA . SER A 1 326 ? 48.039 13.503 1.754 1.00 53.03 326 SER A CA 1
ATOM 2594 C C . SER A 1 326 ? 48.080 14.028 3.189 1.00 53.03 326 SER A C 1
ATOM 2596 O O . SER A 1 326 ? 48.930 13.602 3.964 1.00 53.03 326 SER A O 1
ATOM 2598 N N . VAL A 1 327 ? 47.152 14.907 3.580 1.00 53.41 327 VAL A N 1
ATOM 2599 C CA . VAL A 1 327 ? 46.959 15.376 4.960 1.00 53.41 327 VAL A CA 1
ATOM 2600 C C . VAL A 1 327 ? 46.407 14.248 5.822 1.00 53.41 327 VAL A C 1
ATOM 2602 O O . VAL A 1 327 ? 46.904 14.073 6.927 1.00 53.41 327 VAL A O 1
ATOM 2605 N N . VAL A 1 328 ? 45.478 13.430 5.319 1.00 52.28 328 VAL A N 1
ATOM 2606 C CA . VAL A 1 328 ? 44.995 12.224 6.013 1.00 52.28 328 VAL A CA 1
ATOM 2607 C C . VAL A 1 328 ? 46.129 11.204 6.182 1.00 52.28 328 VAL A C 1
ATOM 2609 O O . VAL A 1 328 ? 46.386 10.773 7.301 1.00 52.28 328 VAL A O 1
ATOM 2612 N N . ILE A 1 329 ? 46.912 10.907 5.141 1.00 52.19 329 ILE A N 1
ATOM 2613 C CA . ILE A 1 329 ? 48.094 10.025 5.215 1.00 52.19 329 ILE A CA 1
ATOM 2614 C C . ILE A 1 329 ? 49.169 10.601 6.156 1.00 52.19 329 ILE A C 1
ATOM 2616 O O . ILE A 1 329 ? 49.785 9.865 6.931 1.00 52.19 329 ILE A O 1
ATOM 2620 N N . CYS A 1 330 ? 49.389 11.920 6.144 1.00 48.94 330 CYS A N 1
ATOM 2621 C CA . CYS A 1 330 ? 50.341 12.597 7.026 1.00 48.94 330 CYS A CA 1
ATOM 2622 C C . CYS A 1 330 ? 49.854 12.596 8.486 1.00 48.94 330 CYS A C 1
ATOM 2624 O O . CYS A 1 330 ? 50.642 12.312 9.383 1.00 48.94 330 CYS A O 1
ATOM 2626 N N . GLN A 1 331 ? 48.557 12.798 8.742 1.00 50.50 331 GLN A N 1
ATOM 2627 C CA . GLN A 1 331 ? 47.935 12.677 10.068 1.00 50.50 331 GLN A CA 1
ATOM 2628 C C . GLN A 1 331 ? 47.9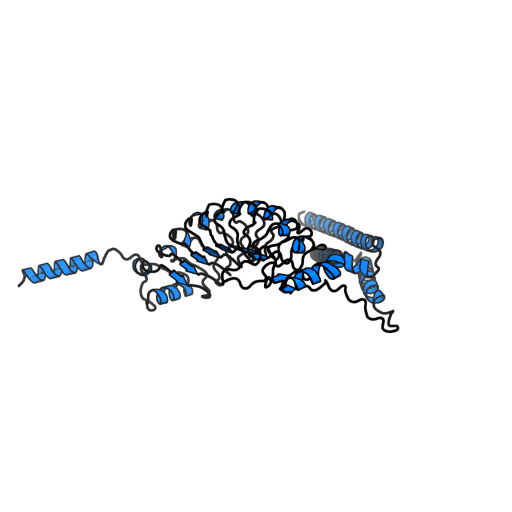70 11.229 10.590 1.00 50.50 331 GLN A C 1
ATOM 2630 O O . GLN A 1 331 ? 48.260 11.018 11.770 1.00 50.50 331 GLN A O 1
ATOM 2635 N N . ILE A 1 332 ? 47.783 10.236 9.713 1.00 48.94 332 ILE A N 1
ATOM 2636 C CA . ILE A 1 332 ? 47.907 8.801 10.021 1.00 48.94 332 ILE A CA 1
ATOM 2637 C C . ILE A 1 332 ? 49.363 8.431 10.367 1.00 48.94 332 ILE A C 1
ATOM 2639 O O . ILE A 1 332 ? 49.598 7.698 11.332 1.00 48.94 332 ILE A O 1
ATOM 2643 N N . LYS A 1 333 ? 50.361 8.976 9.650 1.00 49.25 333 LYS A N 1
ATOM 2644 C CA . LYS A 1 333 ? 51.793 8.777 9.958 1.00 49.25 333 LYS A CA 1
ATOM 2645 C C . LYS A 1 333 ? 52.238 9.508 11.231 1.00 49.25 333 LYS A C 1
ATOM 2647 O O . LYS A 1 333 ? 53.028 8.950 11.993 1.00 49.25 333 LYS A O 1
ATOM 2652 N N . LYS A 1 334 ? 51.720 10.713 11.504 1.00 48.09 334 LYS A N 1
ATOM 2653 C CA . LYS A 1 334 ? 52.085 11.520 12.689 1.00 48.09 334 LYS A CA 1
ATOM 2654 C C . LYS A 1 334 ? 51.553 10.925 14.001 1.00 48.09 334 LYS A C 1
ATOM 2656 O O . LYS A 1 334 ? 52.208 11.055 15.027 1.00 48.09 334 LYS A O 1
ATOM 2661 N N . ARG A 1 335 ? 50.414 10.216 13.975 1.00 48.97 335 ARG A N 1
ATOM 2662 C CA . ARG A 1 335 ? 49.751 9.653 15.173 1.00 48.97 335 ARG A CA 1
ATOM 2663 C C . ARG A 1 335 ? 50.180 8.244 15.583 1.00 48.97 335 ARG A C 1
ATOM 2665 O O . ARG A 1 335 ? 49.640 7.705 16.543 1.00 48.97 335 ARG A O 1
ATOM 2672 N N . LYS A 1 336 ? 51.201 7.656 14.950 1.00 48.00 336 LYS A N 1
ATOM 2673 C CA . LYS A 1 336 ? 51.771 6.358 15.373 1.00 48.00 336 LYS A CA 1
ATOM 2674 C C . LYS A 1 336 ? 52.364 6.374 16.802 1.00 48.00 336 LYS A C 1
ATOM 2676 O O . LYS A 1 336 ? 52.792 5.329 17.274 1.00 48.00 336 LYS A O 1
ATOM 2681 N N . ARG A 1 337 ? 52.420 7.537 17.474 1.00 48.97 337 ARG A N 1
ATOM 2682 C CA . ARG A 1 337 ? 53.088 7.742 18.772 1.00 48.97 337 ARG A CA 1
ATOM 2683 C C . ARG A 1 337 ? 52.198 8.179 19.953 1.00 48.97 337 ARG A C 1
ATOM 2685 O O . ARG A 1 337 ? 52.736 8.267 21.046 1.00 48.97 337 ARG A O 1
ATOM 2692 N N . GLU A 1 338 ? 50.887 8.411 19.802 1.00 48.25 338 GLU A N 1
ATOM 2693 C CA . GLU A 1 338 ? 50.108 9.115 20.858 1.00 48.25 338 GLU A CA 1
ATOM 2694 C C . GLU A 1 338 ? 48.743 8.516 21.260 1.00 48.25 338 GLU A C 1
ATOM 2696 O O . GLU A 1 338 ? 47.978 9.162 21.973 1.00 48.25 338 GLU A O 1
ATOM 2701 N N . VAL A 1 339 ? 48.391 7.287 20.872 1.00 53.09 339 VAL A N 1
ATOM 2702 C CA . VAL A 1 339 ? 47.066 6.729 21.224 1.00 53.09 339 VAL A CA 1
ATOM 2703 C C . VAL A 1 339 ? 47.182 5.761 22.406 1.00 53.09 339 VAL A C 1
ATOM 2705 O O . VAL A 1 339 ? 47.414 4.571 22.219 1.00 53.09 339 VAL A O 1
ATOM 2708 N N . SER A 1 340 ? 47.061 6.268 23.641 1.00 57.62 340 SER A N 1
ATOM 2709 C CA . SER A 1 340 ? 47.224 5.457 24.866 1.00 57.62 340 SER A CA 1
ATOM 2710 C C . SER A 1 340 ? 45.919 5.125 25.620 1.00 57.62 340 SER A C 1
ATOM 2712 O O . SER A 1 340 ? 45.932 4.237 26.476 1.00 57.62 340 SER A O 1
ATOM 2714 N N . GLY A 1 341 ? 44.777 5.750 25.293 1.00 71.06 341 GLY A N 1
ATOM 2715 C CA . GLY A 1 341 ? 43.493 5.584 26.008 1.00 71.06 341 GLY A CA 1
ATOM 2716 C C . GLY A 1 341 ? 42.385 4.877 25.209 1.00 71.06 341 GLY A C 1
ATOM 2717 O O . GLY A 1 341 ? 42.264 5.094 24.006 1.00 71.06 341 GLY A O 1
ATOM 2718 N N . LEU A 1 342 ? 41.544 4.070 25.8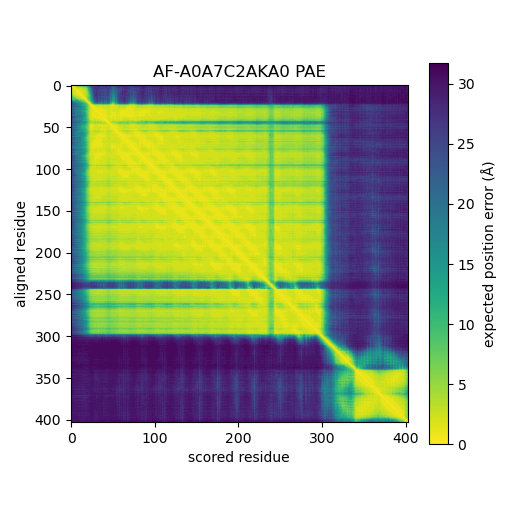81 1.00 73.88 342 LEU A N 1
ATOM 2719 C CA . LEU A 1 342 ? 40.457 3.287 25.256 1.00 73.88 342 LEU A CA 1
ATOM 2720 C C . LEU A 1 342 ? 39.413 4.170 24.545 1.00 73.88 342 LEU A C 1
ATOM 2722 O O . LEU A 1 342 ? 39.028 3.876 23.418 1.00 73.88 342 LEU A O 1
ATOM 2726 N N . LYS A 1 343 ? 39.026 5.297 25.157 1.00 75.19 343 LYS A N 1
ATOM 2727 C CA . LYS A 1 343 ? 38.116 6.285 24.550 1.00 75.19 343 LYS A CA 1
ATOM 2728 C C . LYS A 1 343 ? 38.650 6.827 23.216 1.00 75.19 343 LYS A C 1
ATOM 2730 O O . LYS A 1 343 ? 37.913 6.898 22.240 1.00 75.19 343 LYS A O 1
ATOM 2735 N N . ASN A 1 344 ? 39.949 7.121 23.149 1.00 74.25 344 ASN A N 1
ATOM 2736 C CA . ASN A 1 344 ? 40.584 7.634 21.933 1.00 74.25 344 ASN A CA 1
ATOM 2737 C C . ASN A 1 344 ? 40.626 6.578 20.817 1.00 74.25 344 ASN A C 1
ATOM 2739 O O . ASN A 1 344 ? 40.498 6.931 19.648 1.00 74.25 344 ASN A O 1
ATOM 2743 N N . LEU A 1 345 ? 40.779 5.294 21.167 1.00 77.62 345 LEU A N 1
ATOM 2744 C CA . LEU A 1 345 ? 40.731 4.195 20.197 1.00 77.62 345 LEU A CA 1
ATOM 2745 C C . LEU A 1 345 ? 39.325 4.004 19.615 1.00 77.62 345 LEU A C 1
ATOM 2747 O O . LEU A 1 345 ? 39.198 3.792 18.413 1.00 77.62 345 LEU A O 1
ATOM 2751 N N . LEU A 1 346 ? 38.277 4.112 20.441 1.00 77.69 346 LEU A N 1
ATOM 2752 C CA . LEU A 1 346 ? 36.884 4.030 19.985 1.00 77.69 346 LEU A CA 1
ATOM 2753 C C . LEU A 1 346 ? 36.536 5.185 19.034 1.00 77.69 346 LEU A C 1
ATOM 2755 O O . LEU A 1 346 ? 36.014 4.947 17.948 1.00 77.69 346 LEU A O 1
ATOM 2759 N N . GLU A 1 347 ? 36.918 6.418 19.379 1.00 77.88 347 GLU A N 1
ATOM 2760 C CA . GLU A 1 347 ? 36.732 7.576 18.495 1.00 77.88 347 GLU A CA 1
ATOM 2761 C C . GLU A 1 347 ? 37.504 7.433 17.172 1.00 77.88 347 GLU A C 1
ATOM 2763 O O . GLU A 1 347 ? 37.011 7.820 16.110 1.00 77.88 347 GLU A O 1
ATOM 2768 N N . GLU A 1 348 ? 38.720 6.879 17.204 1.00 78.81 348 GLU A N 1
ATOM 2769 C CA . GLU A 1 348 ? 39.508 6.639 15.991 1.00 78.81 348 GLU A CA 1
ATOM 2770 C C . GLU A 1 348 ? 38.889 5.542 15.115 1.00 78.81 348 GLU A C 1
ATOM 2772 O O . GLU A 1 348 ? 38.801 5.719 13.898 1.00 78.81 348 GLU A O 1
ATOM 2777 N N . ARG A 1 349 ? 38.390 4.454 15.717 1.00 85.12 349 ARG A N 1
ATOM 2778 C CA . ARG A 1 349 ? 37.657 3.385 15.020 1.00 85.12 349 ARG A CA 1
ATOM 2779 C C . ARG A 1 349 ? 36.465 3.952 14.253 1.00 85.12 349 ARG A C 1
ATOM 2781 O O . ARG A 1 349 ? 36.309 3.672 13.066 1.00 85.12 349 ARG A O 1
ATOM 2788 N N . ASP A 1 350 ? 35.655 4.778 14.907 1.00 76.69 350 ASP A N 1
ATOM 2789 C CA . ASP A 1 350 ? 34.434 5.319 14.307 1.00 76.69 350 ASP A CA 1
ATOM 2790 C C . ASP A 1 350 ? 34.755 6.326 13.189 1.00 76.69 350 ASP A C 1
ATOM 2792 O O . ASP A 1 350 ? 34.100 6.342 12.144 1.00 76.69 350 ASP A O 1
ATOM 2796 N N . ARG A 1 351 ? 35.840 7.104 13.332 1.00 75.81 351 ARG A N 1
ATOM 2797 C CA . ARG A 1 351 ? 36.356 7.962 12.250 1.00 75.81 351 ARG A CA 1
ATOM 2798 C C . ARG A 1 351 ? 36.807 7.156 11.034 1.00 75.81 351 ARG A C 1
ATOM 2800 O O . ARG A 1 351 ? 36.467 7.534 9.914 1.00 75.81 351 ARG A O 1
ATOM 2807 N N . VAL A 1 352 ? 37.541 6.059 11.229 1.00 76.06 352 VAL A N 1
ATOM 2808 C CA . VAL A 1 352 ? 37.995 5.194 10.125 1.00 76.06 352 VAL A CA 1
ATOM 2809 C C . VAL A 1 352 ? 36.807 4.503 9.445 1.00 76.06 352 VAL A C 1
ATOM 2811 O O . VAL A 1 352 ? 36.745 4.496 8.217 1.00 76.06 352 VAL A O 1
ATOM 2814 N N . LYS A 1 353 ? 35.812 4.020 10.205 1.00 78.12 353 LYS A N 1
ATOM 2815 C CA . LYS A 1 353 ? 34.564 3.457 9.648 1.00 78.12 353 LYS A CA 1
ATOM 2816 C C . LYS A 1 353 ? 33.798 4.479 8.805 1.00 78.12 353 LYS A C 1
ATOM 2818 O O . LYS A 1 353 ? 33.351 4.158 7.706 1.00 78.12 353 LYS A O 1
ATOM 2823 N N . ASN A 1 354 ? 33.702 5.724 9.268 1.00 69.38 354 ASN A N 1
ATOM 2824 C CA . ASN A 1 354 ? 33.066 6.796 8.502 1.00 69.38 354 ASN A CA 1
ATOM 2825 C C . ASN A 1 354 ? 33.843 7.157 7.228 1.00 69.38 354 ASN A C 1
ATOM 2827 O O . ASN A 1 354 ? 33.225 7.421 6.198 1.00 69.38 354 ASN A O 1
ATOM 2831 N N . LEU A 1 355 ? 35.178 7.140 7.265 1.00 74.25 355 LEU A N 1
ATOM 2832 C CA . LEU A 1 355 ? 36.002 7.342 6.069 1.00 74.25 355 LEU A CA 1
ATOM 2833 C C . LEU A 1 355 ? 35.811 6.216 5.048 1.00 74.25 355 LEU A C 1
ATOM 2835 O O . LEU A 1 355 ? 35.655 6.513 3.870 1.00 74.25 355 LEU A O 1
ATOM 2839 N N . LEU A 1 356 ? 35.750 4.956 5.489 1.00 78.81 356 LEU A N 1
ATOM 2840 C CA . LEU A 1 356 ? 35.472 3.811 4.615 1.00 78.81 356 LEU A CA 1
ATOM 2841 C C . LEU A 1 356 ? 34.087 3.908 3.962 1.00 78.81 356 LEU A C 1
ATOM 2843 O O . LEU A 1 356 ? 33.974 3.695 2.758 1.00 78.81 356 LEU A O 1
ATOM 2847 N N . ARG A 1 357 ? 33.050 4.299 4.717 1.00 72.94 357 ARG A N 1
ATOM 2848 C CA . ARG A 1 357 ? 31.697 4.527 4.171 1.00 72.94 357 ARG A CA 1
ATOM 2849 C C . ARG A 1 357 ? 31.688 5.622 3.107 1.00 72.94 357 ARG A C 1
ATOM 2851 O O . ARG A 1 357 ? 31.144 5.413 2.028 1.00 72.94 357 ARG A O 1
ATOM 2858 N N . LYS A 1 358 ? 32.327 6.765 3.387 1.00 67.31 358 LYS A N 1
ATOM 2859 C CA . LYS A 1 358 ? 32.437 7.873 2.423 1.00 67.31 358 LYS A CA 1
ATOM 2860 C C . LYS A 1 358 ? 33.218 7.465 1.178 1.00 67.31 358 LYS A C 1
ATOM 2862 O O . LYS A 1 358 ? 32.788 7.768 0.075 1.00 67.31 358 LYS A O 1
ATOM 2867 N N . LEU A 1 359 ? 34.332 6.754 1.351 1.00 73.62 359 LEU A N 1
ATOM 2868 C CA . LEU A 1 359 ? 35.164 6.297 0.242 1.00 73.62 359 LEU A CA 1
ATOM 2869 C C . LEU A 1 359 ? 34.403 5.315 -0.659 1.00 73.62 359 LEU A C 1
ATOM 2871 O O . LEU A 1 359 ? 34.467 5.451 -1.875 1.00 73.62 359 LEU A O 1
ATOM 2875 N N . ASN A 1 360 ? 33.630 4.400 -0.066 1.00 71.50 360 ASN A N 1
ATOM 2876 C CA . ASN A 1 360 ? 32.809 3.446 -0.809 1.00 71.50 360 ASN A CA 1
ATOM 2877 C C . ASN A 1 360 ? 31.676 4.137 -1.582 1.00 71.50 360 ASN A C 1
ATOM 2879 O O . ASN A 1 360 ? 31.480 3.858 -2.759 1.00 71.50 360 ASN A O 1
ATOM 2883 N N . PHE A 1 361 ? 30.988 5.092 -0.947 1.00 64.19 361 PHE A N 1
ATOM 2884 C CA . PHE A 1 361 ? 29.944 5.896 -1.589 1.00 64.19 361 PHE A CA 1
ATOM 2885 C C . PHE A 1 361 ? 30.485 6.742 -2.755 1.00 64.19 361 PHE A C 1
ATOM 2887 O O . PHE A 1 361 ? 29.788 6.976 -3.733 1.00 64.19 361 PHE A O 1
ATOM 2894 N N . GLN A 1 362 ? 31.745 7.182 -2.673 1.00 68.88 362 GLN A N 1
ATOM 2895 C CA . GLN A 1 362 ? 32.379 8.034 -3.682 1.00 68.88 362 GLN A CA 1
ATOM 2896 C C . GLN A 1 362 ? 33.250 7.270 -4.692 1.00 68.88 362 GLN A C 1
ATOM 2898 O O . GLN A 1 362 ? 33.936 7.917 -5.486 1.00 68.88 362 GLN A O 1
ATOM 2903 N N . LYS A 1 363 ? 33.260 5.925 -4.692 1.00 74.38 363 LYS A N 1
ATOM 2904 C CA . LYS A 1 363 ? 34.160 5.118 -5.543 1.00 74.38 363 LYS A CA 1
ATOM 2905 C C . LYS A 1 363 ? 34.077 5.535 -7.013 1.00 74.38 363 LYS A C 1
ATOM 2907 O O . LYS A 1 363 ? 35.094 5.864 -7.624 1.00 74.38 363 LYS A O 1
ATOM 2912 N N . GLU A 1 364 ? 32.869 5.563 -7.561 1.00 61.03 364 GLU A N 1
ATOM 2913 C CA . GLU A 1 364 ? 32.637 5.869 -8.975 1.00 61.03 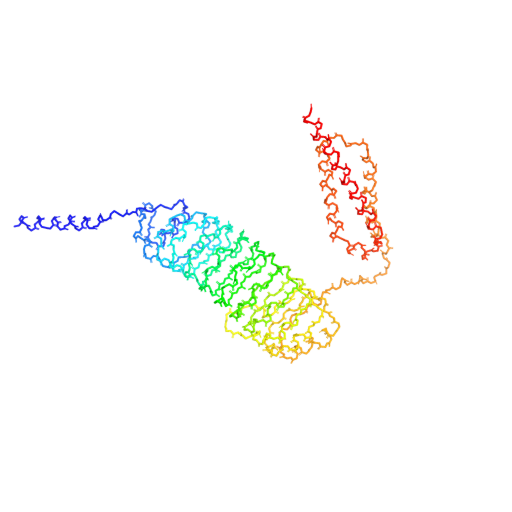364 GLU A CA 1
ATOM 2914 C C . GLU A 1 364 ? 32.998 7.322 -9.316 1.00 61.03 364 GLU A C 1
ATOM 2916 O O . GLU A 1 364 ? 33.636 7.582 -10.336 1.00 61.03 364 GLU A O 1
ATOM 2921 N N . GLU A 1 365 ? 32.700 8.267 -8.417 1.00 60.12 365 GLU A N 1
ATOM 2922 C CA . GLU A 1 365 ? 33.048 9.685 -8.569 1.00 60.12 365 GLU A CA 1
ATOM 2923 C C . GLU A 1 365 ? 34.573 9.905 -8.579 1.00 60.12 365 GLU A C 1
ATOM 2925 O O . GLU A 1 365 ? 35.091 10.722 -9.344 1.00 60.12 365 GLU A O 1
ATOM 2930 N N . LEU A 1 366 ? 35.313 9.179 -7.738 1.00 59.34 366 LEU A N 1
ATOM 2931 C CA . LEU A 1 366 ? 36.769 9.278 -7.632 1.00 59.34 366 LEU A CA 1
ATOM 2932 C C . LEU A 1 366 ? 37.482 8.668 -8.842 1.00 59.34 366 LEU A C 1
ATOM 2934 O O . LEU A 1 366 ? 38.432 9.270 -9.351 1.00 59.34 366 LEU A O 1
ATOM 2938 N N . ILE A 1 367 ? 36.999 7.521 -9.328 1.00 64.44 367 ILE A N 1
ATOM 2939 C CA . ILE A 1 367 ? 37.499 6.886 -10.555 1.00 64.44 367 ILE A CA 1
ATOM 2940 C C . ILE A 1 367 ? 37.243 7.805 -11.754 1.00 64.44 367 ILE A C 1
ATOM 2942 O O . ILE A 1 367 ? 38.152 8.086 -12.536 1.00 64.44 367 ILE A O 1
ATOM 2946 N N . TYR A 1 368 ? 36.043 8.379 -11.837 1.00 52.56 368 TYR A N 1
ATOM 2947 C CA . TYR A 1 368 ? 35.686 9.353 -12.867 1.00 52.56 368 TYR A CA 1
ATOM 2948 C C . TYR A 1 368 ? 36.561 10.623 -12.826 1.00 52.56 368 TYR A C 1
ATOM 2950 O O . TYR A 1 368 ? 36.895 11.189 -13.866 1.00 52.56 368 TYR A O 1
ATOM 2958 N N . LYS A 1 369 ? 37.000 11.053 -11.635 1.00 53.22 369 LYS A N 1
ATOM 2959 C CA . LYS A 1 369 ? 37.925 12.188 -11.435 1.00 53.22 369 LYS A CA 1
ATOM 2960 C C . LYS A 1 369 ? 39.403 11.854 -11.695 1.00 53.22 369 LYS A C 1
ATOM 2962 O O . LYS A 1 369 ? 40.260 12.712 -11.472 1.00 53.22 369 LYS A O 1
ATOM 2967 N N . GLY A 1 370 ? 39.710 10.655 -12.194 1.00 55.00 370 GLY A N 1
ATOM 2968 C CA . GLY A 1 370 ? 41.049 10.263 -12.641 1.00 55.00 370 GLY A CA 1
ATOM 2969 C C . GLY A 1 370 ? 41.925 9.605 -11.573 1.00 55.00 370 GLY A C 1
ATOM 2970 O O . GLY A 1 370 ? 43.133 9.485 -11.781 1.00 55.00 370 GLY A O 1
ATOM 2971 N N . ILE A 1 371 ? 41.358 9.174 -10.440 1.00 66.69 371 ILE A N 1
ATOM 2972 C CA . ILE A 1 371 ? 42.057 8.258 -9.529 1.00 66.69 371 ILE A CA 1
ATOM 2973 C C . ILE A 1 371 ? 42.028 6.868 -10.165 1.00 66.69 371 ILE A C 1
ATOM 2975 O O . ILE A 1 371 ? 40.954 6.345 -10.449 1.00 66.69 371 ILE A O 1
ATOM 2979 N N . SER A 1 372 ? 43.196 6.262 -10.398 1.00 73.62 372 SER A N 1
ATOM 2980 C CA . SER A 1 372 ? 43.238 4.889 -10.905 1.00 73.62 372 SER A CA 1
ATOM 2981 C C . SER A 1 372 ? 42.612 3.930 -9.896 1.00 73.62 372 SER A C 1
ATOM 2983 O O . SER A 1 372 ? 42.749 4.110 -8.683 1.00 73.62 372 SER A O 1
ATOM 2985 N N . GLU A 1 373 ? 41.952 2.888 -10.395 1.00 74.50 373 GLU A N 1
ATOM 2986 C CA . GLU A 1 373 ? 41.337 1.874 -9.539 1.00 74.50 373 GLU A CA 1
ATOM 2987 C C . GLU A 1 373 ? 42.372 1.222 -8.604 1.00 74.50 373 GLU A C 1
ATOM 2989 O O . GLU A 1 373 ? 42.106 1.058 -7.416 1.00 74.50 373 GLU A O 1
ATOM 2994 N N . ASP A 1 374 ? 43.602 1.008 -9.082 1.00 75.75 374 ASP A N 1
ATOM 2995 C CA . ASP A 1 374 ? 44.729 0.552 -8.258 1.00 75.75 374 ASP A CA 1
ATOM 2996 C C . ASP A 1 374 ? 45.020 1.492 -7.083 1.00 75.75 374 ASP A C 1
ATOM 2998 O O . ASP A 1 374 ? 45.249 1.042 -5.960 1.00 75.75 374 ASP A O 1
ATOM 3002 N N . LYS A 1 375 ? 44.984 2.813 -7.313 1.00 72.69 375 LYS A N 1
ATOM 3003 C CA . LYS A 1 375 ? 45.268 3.797 -6.265 1.00 72.69 375 LYS A CA 1
ATOM 3004 C C . LYS A 1 375 ? 44.122 3.913 -5.265 1.00 72.69 375 LYS A C 1
ATOM 3006 O O . LYS A 1 375 ? 44.375 4.108 -4.076 1.00 72.69 375 LYS A O 1
ATOM 3011 N N . TYR A 1 376 ? 42.881 3.785 -5.733 1.00 81.44 376 TYR A N 1
ATOM 3012 C CA . TYR A 1 376 ? 41.705 3.683 -4.871 1.00 81.44 376 TYR A CA 1
ATOM 3013 C C . TYR A 1 376 ? 41.805 2.445 -3.969 1.00 81.44 376 TYR A C 1
ATOM 3015 O O . TYR A 1 376 ? 41.705 2.572 -2.747 1.00 81.44 376 TYR A O 1
ATOM 3023 N N . ASN A 1 377 ? 42.087 1.278 -4.556 1.00 79.56 377 ASN A N 1
ATOM 3024 C CA . ASN A 1 377 ? 42.214 0.012 -3.837 1.00 79.56 377 ASN A CA 1
ATOM 3025 C C . ASN A 1 377 ? 43.359 0.057 -2.812 1.00 79.56 377 ASN A C 1
ATOM 3027 O O . ASN A 1 377 ? 43.174 -0.360 -1.673 1.00 79.56 377 ASN A O 1
ATOM 3031 N N . GLU A 1 378 ? 44.506 0.651 -3.158 1.00 80.75 378 GLU A N 1
ATOM 3032 C CA . GLU A 1 378 ? 45.629 0.843 -2.228 1.00 80.75 378 GLU A CA 1
ATOM 3033 C C . GLU A 1 378 ? 45.219 1.649 -0.978 1.00 80.75 378 GLU A C 1
ATOM 3035 O O . GLU A 1 378 ? 45.595 1.308 0.144 1.00 80.75 378 GLU A O 1
ATOM 3040 N N . ILE A 1 379 ? 44.440 2.723 -1.153 1.00 74.50 379 ILE A N 1
ATOM 3041 C CA . ILE A 1 379 ? 43.970 3.576 -0.047 1.00 74.50 379 ILE A CA 1
ATOM 3042 C C . ILE A 1 379 ? 42.909 2.852 0.787 1.00 74.50 379 ILE A C 1
ATOM 3044 O O . ILE A 1 379 ? 42.931 2.929 2.018 1.00 74.50 379 ILE A O 1
ATOM 3048 N N . TYR A 1 380 ? 41.987 2.157 0.123 1.00 81.50 380 TYR A N 1
ATOM 3049 C CA . TYR A 1 380 ? 40.921 1.399 0.768 1.00 81.50 380 TYR A CA 1
ATOM 3050 C C . TYR A 1 380 ? 41.497 0.292 1.666 1.00 81.50 380 TYR A C 1
ATOM 3052 O O . TYR A 1 380 ? 41.149 0.207 2.846 1.00 81.50 380 TYR A O 1
ATOM 3060 N N . GLU A 1 381 ? 42.470 -0.467 1.159 1.00 82.31 381 GLU A N 1
ATOM 3061 C CA . GLU A 1 381 ? 43.164 -1.513 1.917 1.00 82.31 381 GLU A CA 1
ATOM 3062 C C . GLU A 1 381 ? 43.953 -0.954 3.110 1.00 82.31 381 GLU A C 1
ATOM 3064 O O . GLU A 1 381 ? 43.879 -1.500 4.213 1.00 82.31 381 GLU A O 1
ATOM 3069 N N . GLN A 1 382 ? 44.632 0.191 2.959 1.00 80.00 382 GLN A N 1
ATOM 3070 C CA . GLN A 1 382 ? 45.326 0.846 4.080 1.00 80.00 382 GLN A CA 1
ATOM 3071 C C . GLN A 1 382 ? 44.369 1.247 5.216 1.00 80.00 382 GLN A C 1
ATOM 3073 O O . GLN A 1 382 ? 44.728 1.163 6.397 1.00 80.00 382 GLN A O 1
ATOM 3078 N N . LEU A 1 383 ? 43.150 1.687 4.887 1.00 78.38 383 LEU A N 1
ATOM 3079 C CA . LEU A 1 383 ? 42.128 2.027 5.881 1.00 78.38 383 LEU A CA 1
ATOM 3080 C C . LEU A 1 383 ? 41.565 0.779 6.569 1.00 78.38 383 LEU A C 1
ATOM 3082 O O . LEU A 1 383 ? 41.372 0.802 7.787 1.00 78.38 383 LEU A O 1
ATOM 3086 N N . ILE A 1 384 ? 41.360 -0.315 5.829 1.00 83.75 384 ILE A N 1
ATOM 3087 C CA . ILE A 1 384 ? 40.947 -1.603 6.402 1.00 83.75 384 ILE A CA 1
ATOM 3088 C C . ILE A 1 384 ? 42.017 -2.158 7.346 1.00 83.75 384 ILE A C 1
ATOM 3090 O O . ILE A 1 384 ? 41.700 -2.566 8.465 1.00 83.75 384 ILE A O 1
ATOM 3094 N N . GLU A 1 385 ? 43.289 -2.145 6.952 1.00 82.75 385 GLU A N 1
ATOM 3095 C CA . GLU A 1 385 ? 44.388 -2.622 7.798 1.00 82.75 385 GLU A CA 1
ATOM 3096 C C . GLU A 1 385 ? 44.517 -1.783 9.082 1.00 82.75 385 GLU A C 1
ATOM 3098 O O . GLU A 1 385 ? 44.719 -2.309 10.187 1.00 82.75 385 GLU A O 1
ATOM 3103 N N . ARG A 1 386 ? 44.323 -0.462 8.967 1.00 81.38 386 ARG A N 1
ATOM 3104 C CA . ARG A 1 386 ? 44.285 0.437 10.124 1.00 81.38 386 ARG A CA 1
ATOM 3105 C C . ARG A 1 386 ? 43.111 0.125 11.046 1.00 81.38 386 ARG A C 1
ATOM 3107 O O . ARG A 1 386 ? 43.315 0.093 12.259 1.00 81.38 386 ARG A O 1
ATOM 3114 N N . LEU A 1 387 ? 41.923 -0.127 10.498 1.00 85.56 387 LEU A N 1
ATOM 3115 C CA . LEU A 1 387 ? 40.745 -0.485 11.284 1.00 85.56 387 LEU A CA 1
ATOM 3116 C C . LEU A 1 387 ? 40.983 -1.778 12.076 1.00 85.56 387 LEU A C 1
ATOM 3118 O O . LEU A 1 387 ? 40.822 -1.772 13.295 1.00 85.56 387 LEU A O 1
ATOM 3122 N N . LYS A 1 388 ? 41.491 -2.826 11.413 1.00 85.94 388 LYS A N 1
ATOM 3123 C CA . LYS A 1 388 ? 41.866 -4.101 12.052 1.00 85.94 388 LYS A CA 1
ATOM 3124 C C . LYS A 1 388 ? 42.870 -3.901 13.189 1.00 85.94 388 LYS A C 1
ATOM 3126 O O . LYS A 1 388 ? 42.760 -4.512 14.250 1.00 85.94 388 LYS A O 1
ATOM 3131 N N . THR A 1 389 ? 43.851 -3.020 12.989 1.00 84.25 389 THR A N 1
ATOM 3132 C CA . THR A 1 389 ? 44.851 -2.700 14.018 1.00 84.25 389 THR A CA 1
ATOM 3133 C C . THR A 1 389 ? 44.218 -2.021 15.236 1.00 84.25 389 THR A C 1
ATOM 3135 O O . THR A 1 389 ? 44.568 -2.353 16.367 1.00 84.25 389 THR A O 1
ATOM 3138 N N . ILE A 1 390 ? 43.291 -1.081 15.021 1.00 80.94 390 ILE A N 1
ATOM 3139 C CA . ILE A 1 390 ? 42.588 -0.373 16.101 1.00 80.94 390 ILE A CA 1
ATOM 3140 C C . ILE A 1 390 ? 41.684 -1.335 16.878 1.00 80.94 390 ILE A C 1
ATOM 3142 O O . ILE A 1 390 ? 41.720 -1.330 18.106 1.00 80.94 390 ILE A O 1
ATOM 3146 N N . GLU A 1 391 ? 40.922 -2.184 16.186 1.00 85.50 391 GLU A N 1
ATOM 3147 C CA . GLU A 1 391 ? 40.018 -3.157 16.815 1.00 85.50 391 GLU A CA 1
ATOM 3148 C C . GLU A 1 391 ? 40.794 -4.144 17.703 1.00 85.50 391 GLU A C 1
ATOM 3150 O O . GLU A 1 391 ? 40.467 -4.296 18.878 1.00 85.50 391 GLU A O 1
ATOM 3155 N N . LYS A 1 392 ? 41.941 -4.651 17.234 1.00 85.75 392 LYS A N 1
ATOM 3156 C CA . LYS A 1 392 ? 42.833 -5.506 18.037 1.00 85.75 392 LYS A CA 1
ATOM 3157 C C . LYS A 1 392 ? 43.422 -4.809 19.274 1.00 85.75 392 LYS A C 1
ATOM 3159 O O . LYS A 1 392 ? 43.719 -5.450 20.282 1.00 85.75 392 LYS A O 1
ATOM 3164 N N . LEU A 1 393 ? 43.662 -3.496 19.209 1.00 82.44 393 LEU A N 1
ATOM 3165 C CA . LEU A 1 393 ? 44.135 -2.714 20.360 1.00 82.44 393 LEU A CA 1
ATOM 3166 C C . LEU A 1 393 ? 43.017 -2.445 21.374 1.00 82.44 393 LEU A C 1
ATOM 3168 O O . LEU A 1 393 ? 43.298 -2.391 22.573 1.00 82.44 393 LEU A O 1
ATOM 3172 N N . ILE A 1 394 ? 41.780 -2.276 20.901 1.00 82.94 394 ILE A N 1
ATOM 3173 C CA . ILE A 1 394 ? 40.587 -2.146 21.744 1.00 82.94 394 ILE A CA 1
ATOM 3174 C C . ILE A 1 394 ? 40.365 -3.444 22.521 1.00 82.94 394 ILE A C 1
ATOM 3176 O O . ILE A 1 394 ? 40.289 -3.381 23.746 1.00 82.94 394 ILE A O 1
ATOM 3180 N N . GLU A 1 395 ? 40.369 -4.593 21.838 1.00 84.00 395 GLU A N 1
ATOM 3181 C CA . GLU A 1 395 ? 40.211 -5.923 22.450 1.00 84.00 395 GLU A CA 1
ATOM 3182 C C . GLU A 1 395 ? 41.221 -6.139 23.585 1.00 84.00 395 GLU A C 1
ATOM 3184 O O . GLU A 1 395 ? 40.841 -6.350 24.734 1.00 84.00 395 GLU A O 1
ATOM 3189 N N . ARG A 1 396 ? 42.517 -5.931 23.312 1.00 81.44 396 ARG A N 1
ATOM 3190 C CA . ARG A 1 396 ? 43.586 -6.070 24.321 1.00 81.44 396 ARG A CA 1
ATOM 3191 C C . ARG A 1 396 ? 43.415 -5.155 25.536 1.00 81.44 396 ARG A C 1
ATOM 3193 O O . ARG A 1 396 ? 43.828 -5.511 26.636 1.00 81.44 396 ARG A O 1
ATOM 3200 N N . LYS A 1 397 ? 42.869 -3.947 25.353 1.00 77.69 397 LYS A N 1
ATOM 3201 C CA . LYS A 1 397 ? 42.628 -3.007 26.461 1.00 77.69 397 LYS A CA 1
ATOM 3202 C C . LYS A 1 397 ? 41.366 -3.332 27.251 1.00 77.69 397 LYS A C 1
ATOM 3204 O O . LYS A 1 397 ? 41.333 -3.018 28.434 1.00 77.69 397 LYS A O 1
ATOM 3209 N N . GLN A 1 398 ? 40.359 -3.925 26.618 1.00 77.75 398 GLN A N 1
ATOM 3210 C CA . GLN A 1 398 ? 39.166 -4.419 27.302 1.00 77.75 398 GLN A CA 1
ATOM 3211 C C . GLN A 1 398 ? 39.491 -5.676 28.122 1.00 77.75 398 GLN A C 1
ATOM 3213 O O . GLN A 1 398 ? 39.069 -5.772 29.269 1.00 77.75 398 GLN A O 1
ATOM 3218 N N . GLU A 1 399 ? 40.327 -6.576 27.597 1.00 74.06 399 GLU A N 1
ATOM 3219 C CA . GLU A 1 399 ? 40.824 -7.753 28.327 1.00 74.06 399 GLU A CA 1
ATOM 3220 C C . GLU A 1 399 ? 41.720 -7.374 29.518 1.00 74.06 399 GLU A C 1
ATOM 3222 O O . GLU A 1 399 ? 41.582 -7.933 30.601 1.00 74.06 399 GLU A O 1
ATOM 3227 N N . GLY A 1 400 ? 42.605 -6.383 29.358 1.00 61.97 400 GLY A N 1
ATOM 3228 C CA . GLY A 1 400 ? 43.479 -5.898 30.434 1.00 61.97 400 GLY A CA 1
ATOM 3229 C C . GLY A 1 400 ? 42.804 -5.017 31.494 1.00 61.97 400 GLY A C 1
ATOM 3230 O O . GLY A 1 400 ? 43.473 -4.627 32.442 1.00 61.97 400 GLY A O 1
ATOM 3231 N N . ALA A 1 401 ? 41.525 -4.665 31.327 1.00 55.72 401 ALA A N 1
ATOM 3232 C CA . ALA A 1 401 ? 40.721 -3.962 32.335 1.00 55.72 401 ALA A CA 1
ATOM 3233 C C . ALA A 1 401 ? 39.867 -4.921 33.192 1.00 55.72 401 ALA A C 1
ATOM 3235 O O . ALA A 1 401 ? 39.298 -4.493 34.193 1.00 55.72 401 ALA A O 1
ATOM 3236 N N . ASN A 1 402 ? 39.783 -6.194 32.784 1.00 48.56 402 ASN A N 1
ATOM 3237 C CA . ASN A 1 402 ? 39.036 -7.266 33.451 1.00 48.56 402 ASN A CA 1
ATOM 3238 C C . ASN A 1 402 ? 39.937 -8.232 34.255 1.00 48.56 402 ASN A C 1
ATOM 3240 O O . ASN A 1 402 ? 39.424 -9.188 34.834 1.00 48.56 402 ASN A O 1
ATOM 3244 N N . ASN A 1 403 ? 41.249 -7.978 34.291 1.00 44.56 403 ASN A N 1
ATOM 3245 C CA . ASN A 1 403 ? 42.255 -8.606 35.160 1.00 44.56 403 ASN A CA 1
ATOM 3246 C C . ASN A 1 403 ? 42.876 -7.531 36.052 1.00 44.56 403 ASN A C 1
ATOM 3248 O O . ASN A 1 403 ? 43.328 -7.886 37.163 1.00 44.56 403 ASN A O 1
#

Mean predicted aligned error: 14.83 Å

Secondary structure (DSSP, 8-stat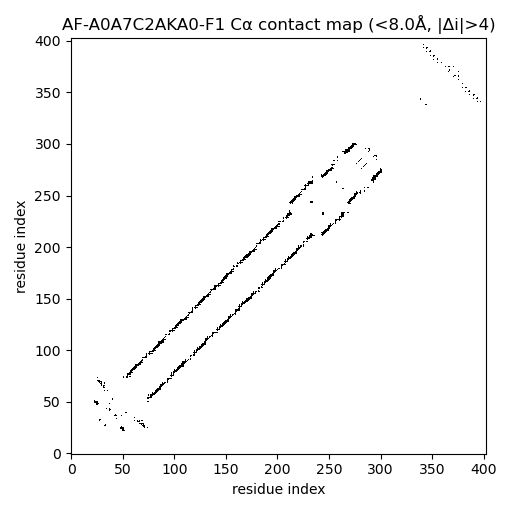e):
-HHHHHHHHHHHHHHHHHTTS---B---SSHHHHHHHHHHTTPPTTPPPBHHHHTT-SEEE-TTS-----TTGGG-TT-SEEE--SS-----GGGTT-TT-SEEE--SS-----GGGGG-TT-SEEE--SS-----GGGTT-TT-SEEE--SS-----GGGTT-TT-SEEE--SS-----GGGGG-TT-SEEE--SS-----GGGGG-TT-SEEE--SS-----GGGGG-TTTT---S---S-SEE--SS-----HHHHH-SS--TT-EEE-TTS---HHIIIIIHHHHHHTT-EEE-------PPP---S--TTSHHHHHHHHHHHHHHHHHHGGG---SHHHHHHHHHHHHHHHHHHHHTHHHHHHTT--HHHHHHHHHHHHHHHHHHHHHHHHHHHTT--

Nearest PDB structures (foldseek):
  6hlu-assembly1_A  TM=9.823E-01  e=2.717E-18  Chlorobaculum tepidum
  4aw4-assembly1_A  TM=9.335E-01  e=2.453E-18  Listeria monocytogenes EGD-e
  2omx-assembly1_A  TM=7.285E-01  e=3.937E-21  Listeria monocytogenes EGD-e
  2omt-assembly1_A  TM=6.911E-01  e=2.486E-21  Listeria monocytogenes EGD-e
  1otn-assembly1_A  TM=8.281E-01  e=2.431E-16  Listeria monocytogenes

Foldseek 3Di:
DVVVVVVVVVVVVVVVVVVPPPFAFFDDPWPLLVVQLCVVLVHDPPDTDGLVSLQVPQEGASAPSQTADPGRCLSNLNHQEYAHEQYAYADPVSCLNNLNHQYYAHANYAYADPLSCLSNLNHAYYHHHNYAYADPLSCLNNLNHQEYAHANYAYADPQSCLNNLNHQEYHHANYAYADPLSCLNNLNHQYYHHHQYAYADPVSCLSNLNHQAYHHHQYAYADPLSLLSNQNQPVDDPDDDDQSAEPEQYAYADPVSVVNHPNLAAPHGHEHANYQHHPCCVPPVVVVSVVRNYNYHYDHNPPPPPPDPDDDPPDPPVVVVCCVLVVVVVVVVVPPPDPDDLVSLVVVLVVLVVVLVVLVVCVVVVVVVPQDPVNSVVSNVVSVVVNVVSVVVNVVVVVVVVD

Radius of gyration: 31.61 Å; Cα contacts (8 Å, |Δi|>4): 728; chains: 1; bounding box: 111×44×80 Å

Sequence (403 aa):
MKNKAVILLILLVWISLISIKSQEEVSFPDKNLENAIREEIAKTDGEQIYKEDLRHIWELDLSNKNIMDIEGLQYCTRLYSLFLDNNNITDISPLSNLTNLIELSLNGNNISDISLLSDLSNLKYLYLDGNDISDISPLSDLSNLTVLSLTYNNITDLSPLFDLSNLTELYLGNNNISDISPLAVLTNLKELDLSNNSIHNIFPLFTLTDLRGLNLQRNDIRDITQIKGMSKIGEHEEHWIGAELDLSHNQISDITPLIENFGINEGDKVDISNNPLNSKSLEIYIPVLESRGVELIWEPIKKPTAPVKRPNLFLYIPFLAIITISVVICQIKKRKREVSGLKNLLEERDRVKNLLRKLNFQKEELIYKGISEDKYNEIYEQLIERLKTIEKLIERKQEGANN

pLDDT: mean 84.44, std 18.51, range [30.53, 98.88]